Protein AF-0000000078588595 (afdb_homodimer)

pLDDT: mean 90.9, std 16.89, range [22.92, 98.81]

Nearest PDB structures (foldseek):
  8yej-assembly1_A  TM=3.217E-01  e=9.080E-01  Guillardia theta CCMP2712
  8qqz-assembly1_A  TM=2.777E-01  e=8.249E-01  Erythrobacter
  6h2f-assembly1_D  TM=2.376E-01  e=2.259E+00  Aeromonas hydrophila subsp. hydrophila AL09-71
  8yej-assembly1_A  TM=3.218E-01  e=1.331E+00  Guillardia theta CCMP2712
  8qqz-assembly1_A  TM=2.869E-01  e=7.853E-01  Erythrobacter

Secondary structure (DSSP, 8-state):
----TT-SEEEEHHHHHHHHHHHHHHHHHHHHHHHHHHSHHHHH--TT-----S--HHHHHHSSTTHHHHHHHHHHHHHHHHHHHHHHHHHHHHT-TT--SSSHHHHHHHHHHHHHHHHHHHHHHHHHHHS-TTT-HHHHHHHHHHHHHHHHHHHHHHHHHHHHTTHHHH-HHHHHHHHHHHHHHHHHHHHHHHHHHHHHHHHHH--TTHHHHHHHHHHHHHHHHHHHHTTHHHHTTTEEEEEEEPTT--GGG------------/----TT-SEEEEHHHHHHHHHHHHHHHHHHHHHHHHHHSHHHHH--TT-----S--HHHHHHSSTTHHHHHHHHHHHHHHHHHHHHHHHHHHHHT-TT--SSSHHHHHHHHHHHHHHHHHHHHHHHHHHHS-TTT-HHHHHHHHHHHHHHHHHHHHHHHHHHHHTTHHHH-HHHHHHHHHHHHHHHHHHHHHHHHHHHHHHHHHH--TTHHHHHHHHHHHHHHHHHHHHHTHHHHTTTEEEEEEEPTT--GGG------------

Solvent-accessible surface area (backbone atoms only — not comparable to full-atom values): 26177 Å² total; per-residue (Å²): 127,74,71,62,92,69,58,46,37,75,42,52,34,64,58,52,39,51,50,54,44,42,32,54,51,51,34,50,53,52,14,45,52,46,30,56,75,76,35,40,67,74,37,27,56,54,96,68,71,46,61,44,84,38,43,37,67,61,43,20,37,31,63,42,84,66,25,26,42,50,36,32,42,36,44,17,42,35,41,26,55,50,54,55,47,30,56,31,51,35,36,48,47,72,62,32,93,53,38,59,85,65,61,49,68,59,51,51,49,52,38,51,49,37,29,50,25,43,45,45,20,52,51,20,48,43,44,36,55,47,32,27,50,79,79,38,46,67,61,19,49,51,20,48,52,48,19,53,51,27,42,51,52,25,46,55,48,47,50,51,47,39,52,59,20,28,50,28,71,59,29,60,49,28,41,52,31,48,53,48,36,51,49,18,42,51,46,22,52,54,22,46,55,49,23,52,51,30,48,49,47,28,74,74,65,50,47,68,43,34,52,22,53,21,18,51,23,47,52,43,25,54,51,19,50,46,51,33,64,44,35,50,45,45,74,43,55,66,25,17,44,27,39,31,69,40,89,78,70,66,77,70,81,66,57,66,61,79,77,79,76,77,77,82,123,129,72,72,63,91,70,58,46,37,77,41,52,33,61,58,51,38,51,50,54,45,42,32,56,51,50,34,51,53,51,14,45,50,47,29,54,75,77,34,41,68,75,37,28,55,54,97,70,71,46,60,44,83,38,44,37,65,63,43,18,36,30,64,43,84,64,24,25,42,51,37,31,43,34,46,18,41,36,42,26,56,51,51,54,47,32,55,29,51,35,36,47,48,72,64,32,93,53,40,58,83,65,61,49,67,58,51,51,50,50,38,50,49,37,29,51,26,43,44,45,20,52,50,19,48,43,44,34,55,47,33,25,52,77,78,38,46,68,63,20,50,50,20,47,53,46,19,53,51,27,42,51,53,25,46,53,49,46,50,50,46,39,52,60,20,28,49,28,71,60,30,59,48,27,41,53,30,48,53,47,35,52,49,19,42,51,45,21,50,54,22,46,55,49,24,52,49,30,47,49,48,27,75,74,65,50,48,69,43,32,52,23,52,22,17,51,24,49,51,42,25,52,52,19,50,47,53,35,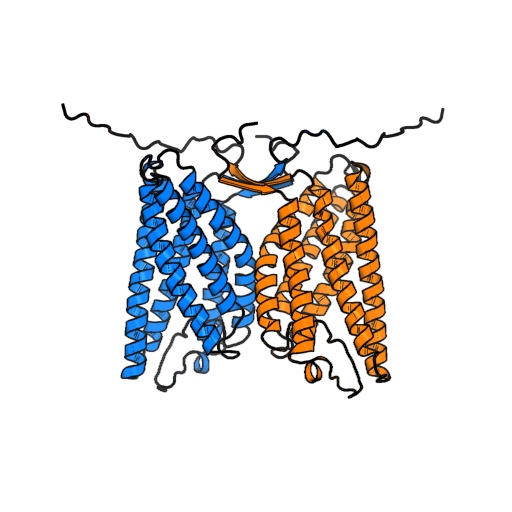64,43,35,49,44,46,74,43,58,67,24,19,44,27,39,30,67,40,88,76,71,67,76,70,82,66,56,65,57,77,78,78,75,77,78,83,121

Sequence (530 aa):
MAYGDDDVLSLPFRVFVYIVAGLPLSALIICVLCSILLHFEPATRTHCGVENWLPSISAAVSTYAPEMYIWRMFIAVHGGPRLFVAFAFRNYLLFSPLRPLTRVRVFRLLCNTGCVLNILENLFLLGLTAISSVENHMLHKFCFIGFAISATIYMLLSTWLFHYSGRRRATNLGERSHEYKILACSGSIISMVLAMYLYWRHNAYCEPGIYTLFALAEYCIVISNIAFHSTLYYDFHGKSVILAPSVGVGTSGYSLLPTLIEKDTMAYGDDDVLSLPFRVFVYIVAGLPLSALIICVLCSILLHFEPATRTHCGVENWLPSISAAVSTYAPEMYIWRMFIAVHGGPRLFVAFAFRNYLLFSPLRPLTRVRVFRLLCNTGCVLNILENLFLLGLTAISSVENHMLHKFCFIGFAISATIYMLLSTWLFHYSGRRRATNLGERSHEYKILACSGSIISMVLAMYLYWRHNAYCEPGIYTLFALAEYCIVISNIAFHSTLYYDFHGKSVILAPSVGVGTSGYSLLPTLIEKDT

Foldseek 3Di:
DPPDPFFPDKFAVLVVLCLLLVLQVVLQVVLFVCCCVPPQDPQQDDPLRFAAGGGASLSSAFPDPPSLVSNLVSLVVNQPVQLVVLVVLLVLLLPQPQADPPPNVVLNVLSVVLSVLSNQLSVLVNQLSVAHCVRPVVSNVVSVVSNLVSLLVSLVSSLVSLVNSCQCVPDPLSVVLSVLSVVLSVQLVVLVVLLVVLVVVCVPPVDHHSVNSSRVSNVSNVNSSSSNVSSVCSSQPPDIDTDGDDPPPPPPPPPDDPPPPPPPD/DPPDPFFPDKFAVLVVLCLLLVLQVVLQVVLFVCCCVPPQDPQQDDPLRFAAGGGASLSSAFPDPPSLVSNLVSLVVNQPVQLVVLVVLLVLLLPQPQADPPPNVVLNVLSVVLSVLSNQLSVLVNQLSVAHCVRPVVSNVVSVVSNLVSLLVSLVSSLVSLVNSCQCVPDVLSVVLSVLSVVLSVQLVVLVVLLVVLVVVCVPPVDHHSVNSSRVSNVSNVNSSSSNVSSVCSSQPPDIDTDGDDPPPPPPPPPPDPPPPPPPD

Organism: NCBI:txid53326

Structure (mmCIF, N/CA/C/O backbone):
data_AF-0000000078588595-model_v1
#
loop_
_entity.id
_entity.type
_entity.pdbx_description
1 polymer 'Post-GPI attachment to proteins factor 2'
#
loop_
_atom_site.group_PDB
_atom_site.id
_atom_site.type_symbol
_atom_site.label_atom_id
_atom_site.label_alt_id
_atom_site.label_comp_id
_atom_site.label_asym_id
_atom_site.label_entity_id
_atom_site.label_seq_id
_atom_site.pdbx_PDB_ins_code
_atom_site.Cartn_x
_atom_site.Cartn_y
_atom_site.Cartn_z
_atom_site.occupancy
_atom_site.B_iso_or_equiv
_atom_site.auth_seq_id
_atom_site.auth_comp_id
_atom_site.auth_asym_id
_atom_site.auth_atom_id
_atom_site.pdbx_PDB_model_num
ATOM 1 N N . MET A 1 1 ? -2.373 33.906 0.31 1 23.25 1 MET A N 1
ATOM 2 C CA . MET A 1 1 ? -2.521 33.125 1.52 1 23.25 1 MET A CA 1
ATOM 3 C C . MET A 1 1 ? -1.29 32.25 1.749 1 23.25 1 MET A C 1
ATOM 5 O O . MET A 1 1 ? -0.954 31.406 0.912 1 23.25 1 MET A O 1
ATOM 9 N N . ALA A 1 2 ? -0.356 32.688 2.455 1 29.44 2 ALA A N 1
ATOM 10 C CA . ALA A 1 2 ? 1.031 32.312 2.711 1 29.44 2 ALA A CA 1
ATOM 11 C C . ALA A 1 2 ? 1.115 30.922 3.357 1 29.44 2 ALA A C 1
ATOM 13 O O . ALA A 1 2 ? 0.573 30.703 4.441 1 29.44 2 ALA A O 1
ATOM 14 N N . TYR A 1 3 ? 0.807 29.828 2.688 1 36.28 3 TYR A N 1
ATOM 15 C CA . TYR A 1 3 ? 1.3 28.625 3.367 1 36.28 3 TYR A CA 1
ATOM 16 C C . TYR A 1 3 ? 2.439 28.969 4.316 1 36.28 3 TYR A C 1
ATOM 18 O O . TYR A 1 3 ? 3.404 29.641 3.926 1 36.28 3 TYR A O 1
ATOM 26 N N . GLY A 1 4 ? 2.16 29.312 5.398 1 36.5 4 GLY A N 1
ATOM 27 C CA . GLY A 1 4 ? 3.33 29.516 6.238 1 36.5 4 GLY A CA 1
ATOM 28 C C . GLY A 1 4 ? 4.477 28.578 5.895 1 36.5 4 GLY A C 1
ATOM 29 O O . GLY A 1 4 ? 4.27 27.547 5.27 1 36.5 4 GLY A O 1
ATOM 30 N N . ASP A 1 5 ? 5.742 29 5.613 1 45.53 5 ASP A N 1
ATOM 31 C CA . ASP A 1 5 ? 7.07 28.484 5.305 1 45.53 5 ASP A CA 1
ATOM 32 C C . ASP A 1 5 ? 7.227 27.047 5.805 1 45.53 5 ASP A C 1
ATOM 34 O O . ASP A 1 5 ? 8.141 26.344 5.387 1 45.53 5 ASP A O 1
ATOM 38 N N . ASP A 1 6 ? 6.234 26.531 6.848 1 54.78 6 ASP A N 1
ATOM 39 C CA . ASP A 1 6 ? 6.711 25.375 7.598 1 54.78 6 ASP A CA 1
ATOM 40 C C . ASP A 1 6 ? 6.027 24.094 7.125 1 54.78 6 ASP A C 1
ATOM 42 O O . ASP A 1 6 ? 6.25 23.016 7.691 1 54.78 6 ASP A O 1
ATOM 46 N N . ASP A 1 7 ? 4.949 24.125 6.219 1 62.06 7 ASP A N 1
ATOM 47 C CA . ASP A 1 7 ? 4.391 22.844 5.824 1 62.06 7 ASP A CA 1
ATOM 48 C C . ASP A 1 7 ? 5.242 22.188 4.742 1 62.06 7 ASP A C 1
ATOM 50 O O . ASP A 1 7 ? 5.445 22.75 3.67 1 62.06 7 ASP A O 1
ATOM 54 N N . VAL A 1 8 ? 5.699 21.047 5.07 1 74.31 8 VAL A N 1
ATOM 55 C CA . VAL A 1 8 ? 6.594 20.312 4.18 1 74.31 8 VAL A CA 1
ATOM 56 C C . VAL A 1 8 ? 5.805 19.734 3.004 1 74.31 8 VAL A C 1
ATOM 58 O O . VAL A 1 8 ? 6.27 19.781 1.862 1 74.31 8 VAL A O 1
ATOM 61 N N . LEU A 1 9 ? 4.375 19.344 3.242 1 88.5 9 LEU A N 1
ATOM 62 C CA . LEU A 1 9 ? 3.588 18.75 2.17 1 88.5 9 LEU A CA 1
ATOM 63 C C . LEU A 1 9 ? 2.096 18.844 2.473 1 88.5 9 LEU A C 1
ATOM 65 O O . LEU A 1 9 ? 1.673 18.625 3.609 1 88.5 9 LEU A O 1
ATOM 69 N N . SER A 1 10 ? 1.309 19.312 1.504 1 90.81 10 SER A N 1
ATOM 70 C CA . SER A 1 10 ? -0.146 19.391 1.6 1 90.81 10 SER A CA 1
ATOM 71 C C . SER A 1 10 ? -0.811 18.75 0.382 1 90.81 10 SER A C 1
ATOM 73 O O . SER A 1 10 ? -0.525 19.141 -0.755 1 90.81 10 SER A O 1
ATOM 75 N N . LEU A 1 11 ? -1.619 17.781 0.615 1 93.81 11 LEU A N 1
ATOM 76 C CA . LEU A 1 11 ? -2.381 17.109 -0.431 1 93.81 11 LEU A CA 1
ATOM 77 C C . LEU A 1 11 ? -3.879 17.312 -0.234 1 93.81 11 LEU A C 1
ATOM 79 O O . LEU A 1 11 ? -4.469 16.781 0.707 1 93.81 11 LEU A O 1
ATOM 83 N N . PRO A 1 12 ? -4.5 18.156 -1.153 1 95.69 12 PRO A N 1
ATOM 84 C CA . PRO A 1 12 ? -5.953 18.281 -1.031 1 95.69 12 PRO A CA 1
ATOM 85 C C . PRO A 1 12 ? -6.668 16.938 -1.029 1 95.69 12 PRO A C 1
ATOM 87 O O . PRO A 1 12 ? -6.328 16.047 -1.816 1 95.69 12 PRO A O 1
ATOM 90 N N . PHE A 1 13 ? -7.652 16.781 -0.209 1 95.88 13 PHE A N 1
ATOM 91 C CA . PHE A 1 13 ? -8.297 15.477 -0.028 1 95.88 13 PHE A CA 1
ATOM 92 C C . PHE A 1 13 ? -9.023 15.055 -1.299 1 95.88 13 PHE A C 1
ATOM 94 O O . PHE A 1 13 ? -9.164 13.859 -1.565 1 95.88 13 PHE A O 1
ATOM 101 N N . ARG A 1 14 ? -9.484 16.062 -2.094 1 96.19 14 ARG A N 1
ATOM 102 C CA . ARG A 1 14 ? -10.086 15.734 -3.379 1 96.19 14 ARG A CA 1
ATOM 103 C C . ARG A 1 14 ? -9.133 14.906 -4.234 1 96.19 14 ARG A C 1
ATOM 105 O O . ARG A 1 14 ? -9.539 13.922 -4.852 1 96.19 14 ARG A O 1
ATOM 112 N N . VAL A 1 15 ? -7.906 15.305 -4.281 1 96.56 15 VAL A N 1
ATOM 113 C CA . VAL A 1 15 ? -6.891 14.602 -5.059 1 96.56 15 VAL A CA 1
ATOM 114 C C . VAL A 1 15 ? -6.621 13.234 -4.438 1 96.56 15 VAL A C 1
ATOM 116 O O . VAL A 1 15 ? -6.465 12.242 -5.152 1 96.56 15 VAL A O 1
ATOM 119 N N . PHE A 1 16 ? -6.602 13.25 -3.148 1 96.69 16 PHE A N 1
ATOM 120 C CA . PHE A 1 16 ? -6.434 11.992 -2.424 1 96.69 16 PHE A CA 1
ATOM 121 C C . PHE A 1 16 ? -7.496 10.984 -2.836 1 96.69 16 PHE A C 1
ATOM 123 O O . PHE A 1 16 ? -7.184 9.82 -3.111 1 96.69 16 PHE A O 1
ATOM 130 N N . VAL A 1 17 ? -8.766 11.391 -2.912 1 97.88 17 VAL A N 1
ATOM 131 C CA . VAL A 1 17 ? -9.867 10.508 -3.268 1 97.88 17 VAL A CA 1
ATOM 132 C C . VAL A 1 17 ? -9.703 10.016 -4.703 1 97.88 17 VAL A C 1
ATOM 134 O O . VAL A 1 17 ? -9.898 8.836 -4.992 1 97.88 17 VAL A O 1
ATOM 137 N N . TYR A 1 18 ? -9.297 10.914 -5.605 1 97.88 18 TYR A N 1
ATOM 138 C CA . TYR A 1 18 ? -9.109 10.523 -7 1 97.88 18 TYR A CA 1
ATOM 139 C C . TYR A 1 18 ? -8.031 9.453 -7.125 1 97.88 18 TYR A C 1
ATOM 141 O O . TYR A 1 18 ? -8.172 8.516 -7.906 1 97.88 18 TYR A O 1
ATOM 149 N N . ILE A 1 19 ? -7.023 9.57 -6.34 1 96.81 19 ILE A N 1
ATOM 150 C CA . ILE A 1 19 ? -5.93 8.609 -6.41 1 96.81 19 ILE A CA 1
ATOM 151 C C . ILE A 1 19 ? -6.379 7.266 -5.832 1 96.81 19 ILE A C 1
ATOM 153 O O . ILE A 1 19 ? -6.254 6.227 -6.488 1 96.81 19 ILE A O 1
ATOM 157 N N . VAL A 1 20 ? -6.949 7.301 -4.676 1 97.19 20 VAL A N 1
ATOM 158 C CA . VAL A 1 20 ? -7.281 6.082 -3.945 1 97.19 20 VAL A CA 1
ATOM 159 C C . VAL A 1 20 ? -8.422 5.352 -4.652 1 97.19 20 VAL A C 1
ATOM 161 O O . VAL A 1 20 ? -8.445 4.117 -4.691 1 97.19 20 VAL A O 1
ATOM 164 N N . ALA A 1 21 ? -9.367 6.098 -5.211 1 98.19 21 ALA A N 1
ATOM 165 C CA . ALA A 1 21 ? -10.469 5.473 -5.945 1 98.19 21 ALA A CA 1
ATOM 166 C C . ALA A 1 21 ? -10.031 5.086 -7.355 1 98.19 21 ALA A C 1
ATOM 168 O O . ALA A 1 21 ? -10.508 4.09 -7.906 1 98.19 21 ALA A O 1
ATOM 169 N N . GLY A 1 22 ? -9.141 5.883 -7.902 1 98.44 22 GLY A N 1
ATOM 170 C CA . GLY A 1 22 ? -8.711 5.652 -9.273 1 98.44 22 GLY A CA 1
ATOM 171 C C . GLY A 1 22 ? -7.867 4.402 -9.43 1 98.44 22 GLY A C 1
ATOM 172 O O . GLY A 1 22 ? -7.863 3.777 -10.492 1 98.44 22 GLY A O 1
ATOM 173 N N . LEU A 1 23 ? -7.172 4.066 -8.422 1 98.5 23 LEU A N 1
ATOM 174 C CA . LEU A 1 23 ? -6.254 2.938 -8.508 1 98.5 23 LEU A CA 1
ATOM 175 C C . LEU A 1 23 ? -7.016 1.63 -8.703 1 98.5 23 LEU A C 1
ATOM 177 O O . LEU A 1 23 ? -6.855 0.957 -9.727 1 98.5 23 LEU A O 1
ATOM 181 N N . PRO A 1 24 ? -7.918 1.231 -7.824 1 98.25 24 PRO A N 1
ATOM 182 C CA . PRO A 1 24 ? -8.641 -0.021 -8.062 1 98.25 24 PRO A CA 1
ATOM 183 C C . PRO A 1 24 ? -9.555 0.047 -9.281 1 98.25 24 PRO A C 1
ATOM 185 O O . PRO A 1 24 ? -9.742 -0.959 -9.969 1 98.25 24 PRO A O 1
ATOM 188 N N . LEU A 1 25 ? -10.117 1.213 -9.562 1 98.56 25 LEU A N 1
ATOM 189 C CA . LEU A 1 25 ? -11.008 1.348 -10.711 1 98.56 25 LEU A CA 1
ATOM 190 C C . LEU A 1 25 ? -10.25 1.126 -12.016 1 98.56 25 LEU A C 1
ATOM 192 O O . LEU A 1 25 ? -10.672 0.335 -12.859 1 98.56 25 LEU A O 1
ATOM 196 N N . SER A 1 26 ? -9.164 1.835 -12.188 1 98.69 26 SER A N 1
ATOM 197 C CA . SER A 1 26 ? -8.367 1.664 -13.398 1 98.69 26 SER A CA 1
ATOM 198 C C . SER A 1 26 ? -7.793 0.254 -13.492 1 98.69 26 SER A C 1
ATOM 200 O O . SER A 1 26 ? -7.715 -0.322 -14.578 1 98.69 26 SER A O 1
ATOM 202 N N . ALA A 1 27 ? -7.379 -0.258 -12.359 1 98.62 27 ALA A N 1
ATOM 203 C CA . ALA A 1 27 ? -6.871 -1.628 -12.359 1 98.62 27 ALA A CA 1
ATOM 204 C C . ALA A 1 27 ? -7.934 -2.607 -12.852 1 98.62 27 ALA A C 1
ATOM 206 O O . ALA A 1 27 ? -7.637 -3.504 -13.641 1 98.62 27 ALA A O 1
ATOM 207 N N . LEU A 1 28 ? -9.141 -2.443 -12.352 1 98.44 28 LEU A N 1
ATOM 208 C CA . LEU A 1 28 ? -10.234 -3.316 -12.773 1 98.44 28 LEU A CA 1
ATOM 209 C C . LEU A 1 28 ? -10.445 -3.236 -14.281 1 98.44 28 LEU A C 1
ATOM 211 O O . LEU A 1 28 ? -10.508 -4.266 -14.961 1 98.44 28 LEU A O 1
ATOM 215 N N . ILE A 1 29 ? -10.484 -2.051 -14.789 1 98.56 29 ILE A N 1
ATOM 216 C CA . ILE A 1 29 ? -10.734 -1.841 -16.219 1 98.56 29 ILE A CA 1
ATOM 217 C C . ILE A 1 29 ? -9.586 -2.426 -17.031 1 98.56 29 ILE A C 1
ATOM 219 O O . ILE A 1 29 ? -9.805 -3.172 -17.984 1 98.56 29 ILE A O 1
ATOM 223 N N . ILE A 1 30 ? -8.375 -2.145 -16.656 1 98.69 30 ILE A N 1
ATOM 224 C CA . ILE A 1 30 ? -7.195 -2.609 -17.375 1 98.69 30 ILE A CA 1
ATOM 225 C C . ILE A 1 30 ? -7.141 -4.137 -17.344 1 98.69 30 ILE A C 1
ATOM 227 O O . ILE A 1 30 ? -6.906 -4.777 -18.375 1 98.69 30 ILE A O 1
ATOM 231 N N . CYS A 1 31 ? -7.391 -4.719 -16.203 1 98.44 31 CYS A N 1
ATOM 232 C CA . CYS A 1 31 ? -7.277 -6.168 -16.062 1 98.44 31 CYS A CA 1
ATOM 233 C C . CYS A 1 31 ? -8.367 -6.879 -16.844 1 98.44 31 CYS A C 1
ATOM 235 O O . CYS A 1 31 ? -8.117 -7.906 -17.484 1 98.44 31 CYS A O 1
ATOM 237 N N . VAL A 1 32 ? -9.578 -6.352 -16.797 1 98.31 32 VAL A N 1
ATOM 238 C CA . VAL A 1 32 ? -10.664 -6.965 -17.562 1 98.31 32 VAL A CA 1
ATOM 239 C C . VAL A 1 32 ? -10.367 -6.867 -19.047 1 98.31 32 VAL A C 1
ATOM 241 O O . VAL A 1 32 ? -10.5 -7.852 -19.781 1 98.31 32 VAL A O 1
ATOM 244 N N . LEU A 1 33 ? -9.938 -5.727 -19.516 1 98.38 33 LEU A N 1
ATOM 245 C CA . LEU A 1 33 ? -9.617 -5.543 -20.922 1 98.38 33 LEU A CA 1
ATOM 246 C C . LEU A 1 33 ? -8.461 -6.449 -21.344 1 98.38 33 LEU A C 1
ATOM 248 O O . LEU A 1 33 ? -8.523 -7.094 -22.391 1 98.38 33 LEU A O 1
ATOM 252 N N . CYS A 1 34 ? -7.426 -6.508 -20.516 1 98.12 34 CYS A N 1
ATOM 253 C CA . CYS A 1 34 ? -6.293 -7.379 -20.812 1 98.12 34 CYS A CA 1
ATOM 254 C C . CYS A 1 34 ? -6.727 -8.836 -20.859 1 98.12 34 CYS A C 1
ATOM 256 O O . CYS A 1 34 ? -6.293 -9.594 -21.719 1 98.12 34 CYS A O 1
ATOM 258 N N . SER A 1 35 ? -7.602 -9.195 -19.953 1 97.88 35 SER A N 1
ATOM 259 C CA . SER A 1 35 ? -8.086 -10.57 -19.906 1 97.88 35 SER A CA 1
ATOM 260 C C . SER A 1 35 ? -8.867 -10.93 -21.156 1 97.88 35 SER A C 1
ATOM 262 O O . SER A 1 35 ? -8.727 -12.031 -21.688 1 97.88 35 SER A O 1
ATOM 264 N N . ILE A 1 36 ? -9.641 -10.039 -21.688 1 97.62 36 ILE A N 1
ATOM 265 C CA . ILE A 1 36 ? -10.453 -10.273 -22.875 1 97.62 36 ILE A CA 1
ATOM 266 C C . ILE A 1 36 ? -9.555 -10.281 -24.109 1 97.62 36 ILE A C 1
ATOM 268 O O . ILE A 1 36 ? -9.742 -11.094 -25.016 1 97.62 36 ILE A O 1
ATOM 272 N N . LEU A 1 37 ? -8.516 -9.477 -24.172 1 97.88 37 LEU A N 1
ATOM 273 C CA . LEU A 1 37 ? -7.672 -9.328 -25.359 1 97.88 37 LEU A CA 1
ATOM 274 C C . LEU A 1 37 ? -6.609 -10.414 -25.406 1 97.88 37 LEU A C 1
ATOM 276 O O . LEU A 1 37 ? -6.277 -10.922 -26.484 1 97.88 37 LEU A O 1
ATOM 280 N N . LEU A 1 38 ? -6.109 -10.82 -24.219 1 97.38 38 LEU A N 1
ATOM 281 C CA . LEU A 1 38 ? -4.953 -11.703 -24.203 1 97.38 38 LEU A CA 1
ATOM 282 C C . LEU A 1 38 ? -5.363 -13.125 -23.812 1 97.38 38 LEU A C 1
ATOM 284 O O . LEU A 1 38 ? -4.699 -14.094 -24.188 1 97.38 38 LEU A O 1
ATOM 288 N N . HIS A 1 39 ? -6.441 -13.297 -23 1 97.12 39 HIS A N 1
ATOM 289 C CA . HIS A 1 39 ? -6.785 -14.594 -22.422 1 97.12 39 HIS A CA 1
ATOM 290 C C . HIS A 1 39 ? -8.281 -14.852 -22.516 1 97.12 39 HIS A C 1
ATOM 292 O O . HIS A 1 39 ? -8.891 -15.352 -21.562 1 97.12 39 HIS A O 1
ATOM 298 N N . PHE A 1 40 ? -8.844 -14.516 -23.562 1 96.38 40 PHE A N 1
ATOM 299 C CA . PHE A 1 40 ? -10.297 -14.57 -23.703 1 96.38 40 PHE A CA 1
ATOM 300 C C . PHE A 1 40 ? -10.82 -15.961 -23.375 1 96.38 40 PHE A C 1
ATOM 302 O O . PHE A 1 40 ? -11.641 -16.125 -22.469 1 96.38 40 PHE A O 1
ATOM 309 N N . GLU A 1 41 ? -10.391 -17.031 -24.016 1 95.44 41 GLU A N 1
ATOM 310 C CA . GLU A 1 41 ? -10.922 -18.375 -23.906 1 95.44 41 GLU A CA 1
ATOM 311 C C . GLU A 1 41 ? -10.688 -18.953 -22.5 1 95.44 41 GLU A C 1
ATOM 313 O O . GLU A 1 41 ? -11.641 -19.344 -21.828 1 95.44 41 GLU A O 1
ATOM 318 N N . PRO A 1 42 ? -9.469 -18.859 -22.047 1 94.88 42 PRO A N 1
ATOM 319 C CA . PRO A 1 42 ? -9.266 -19.453 -20.719 1 94.88 42 PRO A CA 1
ATOM 320 C C . PRO A 1 42 ? -9.898 -18.641 -19.594 1 94.88 42 PRO A C 1
ATOM 322 O O . PRO A 1 42 ? -10.297 -19.188 -18.562 1 94.88 42 PRO A O 1
ATOM 325 N N . ALA A 1 43 ? -10.016 -17.375 -19.75 1 95.75 43 ALA A N 1
ATOM 326 C CA . ALA A 1 43 ? -10.562 -16.516 -18.688 1 95.75 43 ALA A CA 1
ATOM 327 C C . ALA A 1 43 ? -12.078 -16.641 -18.625 1 95.75 43 ALA A C 1
ATOM 329 O O . ALA A 1 43 ? -12.688 -16.312 -17.609 1 95.75 43 ALA A O 1
ATOM 330 N N . THR A 1 44 ? -12.719 -17.062 -19.703 1 96.31 44 THR A N 1
ATOM 331 C CA . THR A 1 44 ? -14.18 -17.141 -19.719 1 96.31 44 THR A CA 1
ATOM 332 C C . THR A 1 44 ? -14.648 -18.594 -19.672 1 96.31 44 THR A C 1
ATOM 334 O O . THR A 1 44 ? -15.844 -18.859 -19.594 1 96.31 44 THR A O 1
ATOM 337 N N . ARG A 1 45 ? -13.781 -19.5 -19.703 1 94.06 45 ARG A N 1
ATOM 338 C CA . ARG A 1 45 ? -14.125 -20.922 -19.672 1 94.06 45 ARG A CA 1
ATOM 339 C C . ARG A 1 45 ? -14.547 -21.344 -18.281 1 94.06 45 ARG A C 1
ATOM 341 O O . ARG A 1 45 ? -13.945 -20.922 -17.281 1 94.06 45 ARG A O 1
ATOM 348 N N . THR A 1 46 ? -15.594 -22.156 -18.172 1 94.5 46 THR A N 1
ATOM 349 C CA . THR A 1 46 ? -16.078 -22.719 -16.922 1 94.5 46 THR A CA 1
ATOM 350 C C . THR A 1 46 ? -16.188 -24.234 -17.016 1 94.5 46 THR A C 1
ATOM 352 O O . THR A 1 46 ? -15.891 -24.828 -18.047 1 94.5 46 THR A O 1
ATOM 355 N N . HIS A 1 47 ? -16.562 -24.812 -15.961 1 93 47 HIS A N 1
ATOM 356 C CA . HIS A 1 47 ? -16.719 -26.266 -15.945 1 93 47 HIS A CA 1
ATOM 357 C C . HIS A 1 47 ? -17.844 -26.703 -16.875 1 93 47 HIS A C 1
ATOM 359 O O . HIS A 1 47 ? -17.891 -27.875 -17.281 1 93 47 HIS A O 1
ATOM 365 N N . CYS A 1 48 ? -18.719 -25.812 -17.219 1 95.31 48 CYS A N 1
ATOM 366 C CA . CYS A 1 48 ? -19.875 -26.125 -18.047 1 95.31 48 CYS A CA 1
ATOM 367 C C . CYS A 1 48 ? -19.5 -26.203 -19.531 1 95.31 48 CYS A C 1
ATOM 369 O O . CYS A 1 48 ? -20.234 -26.766 -20.328 1 95.31 48 CYS A O 1
ATOM 371 N N . GLY A 1 49 ? -18.516 -25.562 -19.938 1 95.44 49 GLY A N 1
ATOM 372 C CA . GLY A 1 49 ? -18.062 -25.578 -21.328 1 95.44 49 GLY A CA 1
ATOM 373 C C . GLY A 1 49 ? -19 -24.828 -22.266 1 95.44 49 GLY A C 1
ATOM 374 O O . GLY A 1 49 ? -19.078 -25.156 -23.453 1 95.44 49 GLY A O 1
ATOM 375 N N . VAL A 1 50 ? -19.703 -23.953 -21.719 1 96.06 50 VAL A N 1
ATOM 376 C CA . VAL A 1 50 ? -20.641 -23.156 -22.516 1 96.06 50 VAL A CA 1
ATOM 377 C C . VAL A 1 50 ? -20.016 -21.797 -22.844 1 96.06 50 VAL A C 1
ATOM 379 O O . VAL A 1 50 ? -18.984 -21.422 -22.266 1 96.06 50 VAL A O 1
ATOM 382 N N . GLU A 1 51 ? -20.719 -21.062 -23.734 1 95.88 51 GLU A N 1
ATOM 383 C CA . GLU A 1 51 ? -20.188 -19.781 -24.188 1 95.88 51 GLU A CA 1
ATOM 384 C C . GLU A 1 51 ? -20.406 -18.688 -23.141 1 95.88 51 GLU A C 1
ATOM 386 O O . GLU A 1 51 ? -21.516 -18.547 -22.625 1 95.88 51 GLU A O 1
ATOM 391 N N . ASN A 1 52 ? -19.359 -17.938 -22.812 1 97.44 52 ASN A N 1
ATOM 392 C CA . ASN A 1 52 ? -19.359 -16.719 -22 1 97.44 52 ASN A CA 1
ATOM 393 C C . ASN A 1 52 ? -18.453 -15.656 -22.594 1 97.44 52 ASN A C 1
ATOM 395 O O . ASN A 1 52 ? -17.547 -15.961 -23.375 1 97.44 52 ASN A O 1
ATOM 399 N N . TRP A 1 53 ? -18.719 -14.344 -22.141 1 97.5 53 TRP A N 1
ATOM 400 C CA . TRP A 1 53 ? -18.047 -13.281 -22.875 1 97.5 53 TRP A CA 1
ATOM 401 C C . TRP A 1 53 ? -17.281 -12.359 -21.922 1 97.5 53 TRP A C 1
ATOM 403 O O . TRP A 1 53 ? -16.453 -11.555 -22.359 1 97.5 53 TRP A O 1
ATOM 413 N N . LEU A 1 54 ? -17.578 -12.484 -20.641 1 98.06 54 LEU A N 1
ATOM 414 C CA . LEU A 1 54 ? -16.859 -11.703 -19.641 1 98.06 54 LEU A CA 1
ATOM 415 C C . LEU A 1 54 ? -16.281 -12.602 -18.562 1 98.06 54 LEU A C 1
ATOM 417 O O . LEU A 1 54 ? -16.953 -13.531 -18.109 1 98.06 54 LEU A O 1
ATOM 421 N N . PRO A 1 55 ? -15.055 -12.312 -18.219 1 97.75 55 PRO A N 1
ATOM 422 C CA . PRO A 1 55 ? -14.484 -13.07 -17.109 1 97.75 55 PRO A CA 1
ATOM 423 C C . PRO A 1 55 ? -14.953 -12.562 -15.75 1 97.75 55 PRO A C 1
ATOM 425 O O . PRO A 1 55 ? -15.227 -11.367 -15.594 1 97.75 55 PRO A O 1
ATOM 428 N N . SER A 1 56 ? -15.055 -13.484 -14.781 1 97.12 56 SER A N 1
ATOM 429 C CA . SER A 1 56 ? -15.242 -13.023 -13.406 1 97.12 56 SER A CA 1
ATOM 430 C C . SER A 1 56 ? -14.086 -12.148 -12.953 1 97.12 56 SER A C 1
ATOM 432 O O . SER A 1 56 ? -13.031 -12.125 -13.586 1 97.12 56 SER A O 1
ATOM 434 N N . ILE A 1 57 ? -14.219 -11.445 -11.852 1 96.56 57 ILE A N 1
ATOM 435 C CA . ILE A 1 57 ? -13.141 -10.602 -11.344 1 96.56 57 ILE A CA 1
ATOM 436 C C . ILE A 1 57 ? -11.945 -11.469 -10.961 1 96.56 57 ILE A C 1
ATOM 438 O O . ILE A 1 57 ? -10.805 -11.148 -11.305 1 96.56 57 ILE A O 1
ATOM 442 N N . SER A 1 58 ? -12.195 -12.562 -10.32 1 95.44 58 SER A N 1
ATOM 443 C CA . SER A 1 58 ? -11.102 -13.438 -9.906 1 95.44 58 SER A CA 1
ATOM 444 C C . SER A 1 58 ? -10.312 -13.938 -11.109 1 95.44 58 SER A C 1
ATOM 446 O O . SER A 1 58 ? -9.086 -14 -11.07 1 95.44 58 SER A O 1
ATOM 448 N N . ALA A 1 59 ? -11.016 -14.312 -12.133 1 95.94 59 ALA A N 1
ATOM 449 C CA . ALA A 1 59 ? -10.352 -14.781 -13.344 1 95.94 59 ALA A CA 1
ATOM 450 C C . ALA A 1 59 ? -9.586 -13.641 -14.016 1 95.94 59 ALA A C 1
ATOM 452 O O . ALA A 1 59 ? -8.5 -13.859 -14.562 1 95.94 59 ALA A O 1
ATOM 453 N N . ALA A 1 60 ? -10.094 -12.469 -13.906 1 96.88 60 ALA A N 1
ATOM 454 C CA . ALA A 1 60 ? -9.523 -11.32 -14.609 1 96.88 60 ALA A CA 1
ATOM 455 C C . ALA A 1 60 ? -8.297 -10.781 -13.875 1 96.88 60 ALA A C 1
ATOM 457 O O . ALA A 1 60 ? -7.383 -10.242 -14.508 1 96.88 60 ALA A O 1
ATOM 458 N N . VAL A 1 61 ? -8.219 -10.945 -12.531 1 95.19 61 VAL A N 1
ATOM 459 C CA . VAL A 1 61 ? -7.203 -10.172 -11.828 1 95.19 61 VAL A CA 1
ATOM 460 C C . VAL A 1 61 ? -6.238 -11.117 -11.109 1 95.19 61 VAL A C 1
ATOM 462 O O . VAL A 1 61 ? -5.188 -10.688 -10.633 1 95.19 61 VAL A O 1
ATOM 465 N N . SER A 1 62 ? -6.527 -12.375 -11.023 1 93.62 62 SER A N 1
ATOM 466 C CA . SER A 1 62 ? -5.719 -13.195 -10.125 1 93.62 62 SER A CA 1
ATOM 467 C C . SER A 1 62 ? -5.293 -14.492 -10.789 1 93.62 62 SER A C 1
ATOM 469 O O . SER A 1 62 ? -4.828 -15.422 -10.125 1 93.62 62 SER A O 1
ATOM 471 N N . THR A 1 63 ? -5.449 -14.633 -12.117 1 94.06 63 THR A N 1
ATOM 472 C CA . THR A 1 63 ? -5.188 -15.922 -12.734 1 94.06 63 THR A CA 1
ATOM 473 C C . THR A 1 63 ? -4.027 -15.828 -13.719 1 94.06 63 THR A C 1
ATOM 475 O O . THR A 1 63 ? -3.141 -16.688 -13.727 1 94.06 63 THR A O 1
ATOM 478 N N . TYR A 1 6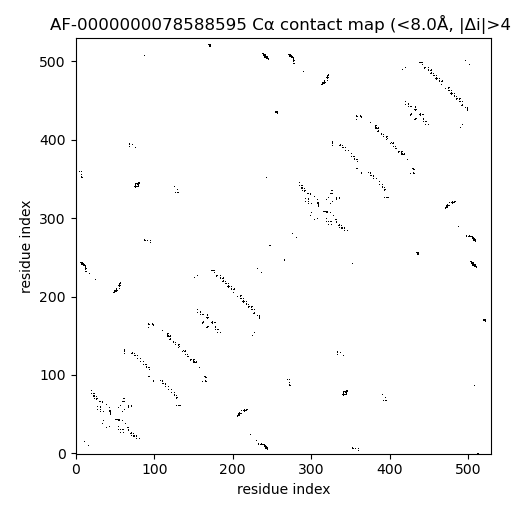4 ? -4.043 -14.75 -14.477 1 95.5 64 TYR A N 1
ATOM 479 C CA . TYR A 1 64 ? -3.062 -14.688 -15.555 1 95.5 64 TYR A CA 1
ATOM 480 C C . TYR A 1 64 ? -2.238 -13.414 -15.469 1 95.5 64 TYR A C 1
ATOM 482 O O . TYR A 1 64 ? -2.711 -12.391 -14.953 1 95.5 64 TYR A O 1
ATOM 490 N N . ALA A 1 65 ? -0.974 -13.539 -15.977 1 94.94 65 ALA A N 1
ATOM 491 C CA . ALA A 1 65 ? -0.138 -12.359 -16.188 1 94.94 65 ALA A CA 1
ATOM 492 C C . ALA A 1 65 ? -0.335 -11.797 -17.594 1 94.94 65 ALA A C 1
ATOM 494 O O . ALA A 1 65 ? -0.539 -12.547 -18.547 1 94.94 65 ALA A O 1
ATOM 495 N N . PRO A 1 66 ? -0.35 -10.438 -17.703 1 96.38 66 PRO A N 1
ATOM 496 C CA . PRO A 1 66 ? 0.186 -9.477 -16.734 1 96.38 66 PRO A CA 1
ATOM 497 C C . PRO A 1 66 ? -0.889 -8.891 -15.828 1 96.38 66 PRO A C 1
ATOM 499 O O . PRO A 1 66 ? -0.59 -8.062 -14.969 1 96.38 66 PRO A O 1
ATOM 502 N N . GLU A 1 67 ? -2.156 -9.352 -15.969 1 97.38 67 GLU A N 1
ATOM 503 C CA . GLU A 1 67 ? -3.279 -8.789 -15.211 1 97.38 67 GLU A CA 1
ATOM 504 C C . GLU A 1 67 ? -3.037 -8.883 -13.711 1 97.38 67 GLU A C 1
ATOM 506 O O . GLU A 1 67 ? -3.207 -7.902 -12.984 1 97.38 67 GLU A O 1
ATOM 511 N N . MET A 1 68 ? -2.598 -9.992 -13.32 1 96.94 68 MET A N 1
ATOM 512 C CA . MET A 1 68 ? -2.426 -10.219 -11.891 1 96.94 68 MET A CA 1
ATOM 513 C C . MET A 1 68 ? -1.358 -9.297 -11.312 1 96.94 68 MET A C 1
ATOM 515 O O . MET A 1 68 ? -1.502 -8.789 -10.195 1 96.94 68 MET A O 1
ATOM 519 N N . TYR A 1 69 ? -0.254 -9.039 -12.047 1 97.19 69 TYR A N 1
ATOM 520 C CA . TYR A 1 69 ? 0.803 -8.141 -11.594 1 97.19 69 TYR A CA 1
ATOM 521 C C . TYR A 1 69 ? 0.3 -6.707 -11.508 1 97.19 69 TYR A C 1
ATOM 523 O O . TYR A 1 69 ? 0.612 -5.992 -10.555 1 97.19 69 TYR A O 1
ATOM 531 N N . ILE A 1 70 ? -0.448 -6.324 -12.469 1 97.81 70 ILE A N 1
ATOM 532 C CA . ILE A 1 70 ? -1.002 -4.977 -12.516 1 97.81 70 ILE A CA 1
ATOM 533 C C . ILE A 1 70 ? -1.932 -4.762 -11.32 1 97.81 70 ILE A C 1
ATOM 535 O O . ILE A 1 70 ? -1.817 -3.76 -10.609 1 97.81 70 ILE A O 1
ATOM 539 N N . TRP A 1 71 ? -2.836 -5.711 -11.125 1 98.38 71 TRP A N 1
ATOM 540 C CA . TRP A 1 71 ? -3.764 -5.625 -10.008 1 98.38 71 TRP A CA 1
ATOM 541 C C . TRP A 1 71 ? -3.01 -5.543 -8.68 1 98.38 71 TRP A C 1
ATOM 543 O O . TRP A 1 71 ? -3.283 -4.668 -7.859 1 98.38 71 TRP A O 1
ATOM 553 N N . ARG A 1 72 ? -2.014 -6.336 -8.492 1 98.06 72 ARG A N 1
ATOM 554 C CA . ARG A 1 72 ? -1.243 -6.383 -7.254 1 98.06 72 ARG A CA 1
ATOM 555 C C . ARG A 1 72 ? -0.544 -5.051 -6.996 1 98.06 72 ARG A C 1
ATOM 557 O O . ARG A 1 72 ? -0.562 -4.543 -5.871 1 98.06 72 ARG A O 1
ATOM 564 N N . MET A 1 73 ? -0.007 -4.5 -7.973 1 97.81 73 MET A N 1
ATOM 565 C CA . MET A 1 73 ? 0.746 -3.262 -7.801 1 97.81 73 MET A CA 1
ATOM 566 C C . MET A 1 73 ? -0.186 -2.098 -7.48 1 97.81 73 MET A C 1
ATOM 568 O O . MET A 1 73 ? 0.101 -1.293 -6.59 1 97.81 73 MET A O 1
ATOM 572 N N . PHE A 1 74 ? -1.294 -2.002 -8.188 1 98.5 74 PHE A N 1
ATOM 573 C CA . PHE A 1 74 ? -2.23 -0.909 -7.957 1 98.5 74 PHE A CA 1
ATOM 574 C C . PHE A 1 74 ? -2.844 -1.001 -6.562 1 98.5 74 PHE A C 1
ATOM 576 O O . PHE A 1 74 ? -2.914 -0.002 -5.844 1 98.5 74 PHE A O 1
ATOM 583 N N . ILE A 1 75 ? -3.232 -2.16 -6.16 1 98.44 75 ILE A N 1
ATOM 584 C CA . ILE A 1 75 ? -3.883 -2.336 -4.867 1 98.44 75 ILE A CA 1
ATOM 585 C C . ILE A 1 75 ? -2.861 -2.154 -3.746 1 98.44 75 ILE A C 1
ATOM 587 O O . ILE A 1 75 ? -3.203 -1.698 -2.652 1 98.44 75 ILE A O 1
ATOM 591 N N . ALA A 1 76 ? -1.583 -2.486 -4.055 1 98 76 ALA A N 1
ATOM 592 C CA . ALA A 1 76 ? -0.534 -2.279 -3.061 1 98 76 ALA A CA 1
ATOM 593 C C . ALA A 1 76 ? -0.382 -0.8 -2.723 1 98 76 ALA A C 1
ATOM 595 O O . ALA A 1 76 ? -0.201 -0.438 -1.558 1 98 76 ALA A O 1
ATOM 596 N N . VAL A 1 77 ? -0.461 0.056 -3.707 1 97.75 77 VAL A N 1
ATOM 597 C CA . VAL A 1 77 ? -0.363 1.493 -3.471 1 97.75 77 VAL A CA 1
ATOM 598 C C . VAL A 1 77 ? -1.628 1.989 -2.773 1 97.75 77 VAL A C 1
ATOM 600 O O . VAL A 1 77 ? -1.569 2.896 -1.94 1 97.75 77 VAL A O 1
ATOM 603 N N . HIS A 1 78 ? -2.703 1.388 -3.004 1 97.94 78 HIS A N 1
ATOM 604 C CA . HIS A 1 78 ? -4.023 1.734 -2.49 1 97.94 78 HIS A CA 1
ATOM 605 C C . HIS A 1 78 ? -4.164 1.347 -1.021 1 97.94 78 HIS A C 1
ATOM 607 O O . HIS A 1 78 ? -4.812 2.055 -0.247 1 97.94 78 HIS A O 1
ATOM 613 N N . GLY A 1 79 ? -3.5 0.351 -0.578 1 96.69 79 GLY A N 1
ATOM 614 C CA . GLY A 1 79 ? -3.77 -0.305 0.692 1 96.69 79 GLY A CA 1
ATOM 615 C C . GLY A 1 79 ? -3.484 0.578 1.892 1 96.69 79 GLY A C 1
ATOM 616 O O . GLY A 1 79 ? -4.367 0.82 2.717 1 96.69 79 GLY A O 1
ATOM 617 N N . GLY A 1 80 ? -2.34 1.142 1.987 1 95.94 80 GLY A N 1
ATOM 618 C CA . GLY A 1 80 ? -1.944 1.959 3.123 1 95.94 80 GLY A CA 1
ATOM 619 C C . GLY A 1 80 ? -2.854 3.152 3.344 1 95.94 80 GLY A C 1
ATOM 620 O O . GLY A 1 80 ? -3.43 3.309 4.422 1 95.94 80 GLY A O 1
ATOM 621 N N . PRO A 1 81 ? -3.053 3.912 2.328 1 96.31 81 PRO A N 1
ATOM 622 C CA . PRO A 1 81 ? -3.906 5.098 2.445 1 96.31 81 PRO A CA 1
ATOM 623 C C . PRO A 1 81 ? -5.328 4.762 2.887 1 96.31 81 PRO A C 1
ATOM 625 O O . PRO A 1 81 ? -5.941 5.52 3.643 1 96.31 81 PRO A O 1
ATOM 628 N N . ARG A 1 82 ? -5.832 3.607 2.531 1 97.44 82 ARG A N 1
ATOM 629 C CA . ARG A 1 82 ? -7.191 3.213 2.893 1 97.44 82 ARG A CA 1
ATOM 630 C C . ARG A 1 82 ? -7.297 2.922 4.387 1 97.44 82 ARG A C 1
ATOM 632 O O . ARG A 1 82 ? -8.328 3.201 5.008 1 97.44 82 ARG A O 1
ATOM 639 N N . LEU A 1 83 ? -6.285 2.424 4.871 1 96.06 83 LEU A N 1
ATOM 640 C CA . LEU A 1 83 ? -6.301 2.148 6.305 1 96.06 83 LEU A CA 1
ATOM 641 C C . LEU A 1 83 ? -6.289 3.443 7.109 1 96.06 83 LEU A C 1
ATOM 643 O O . LEU A 1 83 ? -6.969 3.553 8.133 1 96.06 83 LEU A O 1
ATOM 647 N N . PHE A 1 84 ? -5.617 4.402 6.602 1 93.88 84 PHE A N 1
ATOM 648 C CA . PHE A 1 84 ? -5.57 5.719 7.223 1 93.88 84 PHE A CA 1
ATOM 649 C C . PHE A 1 84 ? -6.957 6.359 7.246 1 93.88 84 PHE A C 1
ATOM 651 O O . PHE A 1 84 ? -7.371 6.918 8.266 1 93.88 84 PHE A O 1
ATOM 658 N N . VAL A 1 85 ? -7.645 6.223 6.199 1 94.88 85 VAL A N 1
ATOM 659 C CA . VAL A 1 85 ? -8.938 6.883 6.059 1 94.88 85 VAL A CA 1
ATOM 660 C C . VAL A 1 85 ? -9.969 6.195 6.941 1 94.88 85 VAL A C 1
ATOM 662 O O . VAL A 1 85 ? -10.922 6.832 7.41 1 94.88 85 VAL A O 1
ATOM 665 N N . ALA A 1 86 ? -9.781 4.883 7.18 1 97.5 86 ALA A N 1
ATOM 666 C CA . ALA A 1 86 ? -10.703 4.172 8.062 1 97.5 86 ALA A CA 1
ATOM 667 C C . ALA A 1 86 ? -10.734 4.805 9.453 1 97.5 86 ALA A C 1
ATOM 669 O O . ALA A 1 86 ? -11.805 5.023 10.016 1 97.5 86 ALA A O 1
ATOM 670 N N . PHE A 1 87 ? -9.609 5.219 9.953 1 96.38 87 PHE A N 1
ATOM 671 C CA . PHE A 1 87 ? -9.531 5.863 11.258 1 96.38 87 PHE A CA 1
ATOM 672 C C . PHE A 1 87 ? -10.07 7.285 11.195 1 96.38 87 PHE A C 1
ATOM 674 O O . PHE A 1 87 ? -10.734 7.746 12.117 1 96.38 87 PHE A O 1
ATOM 681 N N . ALA A 1 88 ? -9.734 7.918 10.109 1 95.88 88 ALA A N 1
ATOM 682 C CA . ALA A 1 88 ? -10.18 9.297 9.945 1 95.88 88 ALA A CA 1
ATOM 683 C C . ALA A 1 88 ? -11.703 9.383 9.945 1 95.88 88 ALA A C 1
ATOM 685 O O . ALA A 1 88 ? -12.281 10.273 10.578 1 95.88 88 ALA A O 1
ATOM 686 N N . PHE A 1 89 ? -12.367 8.5 9.234 1 97.12 89 PHE A N 1
ATOM 687 C CA . PHE A 1 89 ? -13.82 8.539 9.133 1 97.12 89 PHE A CA 1
ATOM 688 C C . PHE A 1 89 ? -14.469 8.219 10.477 1 97.12 89 PHE A C 1
ATOM 690 O O . PHE A 1 89 ? -15.492 8.812 10.836 1 97.12 89 PHE A O 1
ATOM 697 N N . ARG A 1 90 ? -13.906 7.23 11.211 1 97.12 90 ARG A N 1
ATOM 698 C CA . ARG A 1 90 ? -14.383 6.953 12.562 1 97.12 90 ARG A CA 1
ATOM 699 C C . ARG A 1 90 ? -14.383 8.211 13.414 1 97.12 90 ARG A C 1
ATOM 701 O O . ARG A 1 90 ? -15.367 8.523 14.086 1 97.12 90 ARG A O 1
ATOM 708 N N . ASN A 1 91 ? -13.25 8.961 13.375 1 95.19 91 ASN A N 1
ATOM 709 C CA . ASN A 1 91 ? -13.141 10.195 14.141 1 95.19 91 ASN A CA 1
ATOM 710 C C . ASN A 1 91 ? -14.109 11.258 13.633 1 95.19 91 ASN A C 1
ATOM 712 O O . ASN A 1 91 ? -14.68 12.016 14.414 1 95.19 91 ASN A O 1
ATOM 716 N N . TYR A 1 92 ? -14.25 11.305 12.359 1 94.88 92 TYR A N 1
ATOM 717 C CA . TYR A 1 92 ? -15.18 12.242 11.734 1 94.88 92 TYR A CA 1
ATOM 718 C C . TYR A 1 92 ? -16.594 12.062 12.281 1 94.88 92 TYR A C 1
ATOM 720 O O . TYR A 1 92 ? -17.297 13.047 12.531 1 94.88 92 TYR A O 1
ATOM 728 N N . LEU A 1 93 ? -16.969 10.82 12.508 1 95.31 93 LEU A N 1
ATOM 729 C CA . LEU A 1 93 ? -18.297 10.531 13.062 1 95.31 93 LEU A CA 1
ATOM 730 C C . LEU A 1 93 ? -18.328 10.852 14.555 1 95.31 93 LEU A C 1
ATOM 732 O O . LEU A 1 93 ? -19.281 11.484 15.031 1 95.31 93 LEU A O 1
ATOM 736 N N . LEU A 1 94 ? -17.328 10.477 15.242 1 93.88 94 LEU A N 1
ATOM 737 C CA . LEU A 1 94 ? -17.281 10.617 16.688 1 93.88 94 LEU A CA 1
ATOM 738 C C . LEU A 1 94 ? -17.281 12.086 17.094 1 93.88 94 LEU A C 1
ATOM 740 O O . LEU A 1 94 ? -17.844 12.453 18.125 1 93.88 94 LEU A O 1
ATOM 744 N N . PHE A 1 95 ? -16.719 12.922 16.25 1 90.5 95 PHE A N 1
ATOM 745 C CA . PHE A 1 95 ? -16.562 14.32 16.625 1 90.5 95 PHE A CA 1
ATOM 746 C C . PHE A 1 95 ? -17.578 15.195 15.906 1 90.5 95 PHE A C 1
ATOM 748 O O . PHE A 1 95 ? -17.344 16.406 15.734 1 90.5 95 PHE A O 1
ATOM 755 N N . SER A 1 96 ? -18.672 14.633 15.531 1 90.19 96 SER A N 1
ATOM 756 C CA . SER A 1 96 ? -19.75 15.406 14.938 1 90.19 96 SER A CA 1
ATOM 757 C C . SER A 1 96 ? -20.344 16.406 15.93 1 90.19 96 SER A C 1
ATOM 759 O O . SER A 1 96 ? -20.578 16.062 17.094 1 90.19 96 SER A O 1
ATOM 761 N N . PRO A 1 97 ? -20.5 17.578 15.492 1 85.06 97 PRO A N 1
ATOM 762 C CA . PRO A 1 97 ? -21.125 18.547 16.391 1 85.06 97 PRO A CA 1
ATOM 763 C C . PRO A 1 97 ? -22.594 18.203 16.688 1 85.06 97 PRO A C 1
ATOM 765 O O . PRO A 1 97 ? -23.141 18.703 17.672 1 85.06 97 PRO A O 1
ATOM 768 N N . LEU A 1 98 ? -23.203 17.391 15.906 1 88.06 98 LEU A N 1
ATOM 769 C CA . LEU A 1 98 ? -24.609 17.031 16.047 1 88.06 98 LEU A CA 1
ATOM 770 C C . LEU A 1 98 ? -24.766 15.602 16.547 1 88.06 98 LEU A C 1
ATOM 772 O O . LEU A 1 98 ? -25.797 14.969 16.312 1 88.06 98 LEU A O 1
ATOM 776 N N . ARG A 1 99 ? -23.719 15.086 17.188 1 84.62 99 ARG A N 1
ATOM 777 C CA . ARG A 1 99 ? -23.766 13.703 17.656 1 84.62 99 ARG A CA 1
ATOM 778 C C . ARG A 1 99 ? -24.859 13.523 18.719 1 84.62 99 ARG A C 1
ATOM 780 O O . ARG A 1 99 ? -25.172 14.461 19.453 1 84.62 99 ARG A O 1
ATOM 787 N N . PRO A 1 100 ? -25.344 12.336 18.672 1 85 100 PRO A N 1
ATOM 788 C CA . PRO A 1 100 ? -26.391 12.094 19.688 1 85 100 PRO A CA 1
ATOM 789 C C . PRO A 1 100 ? -25.859 12.211 21.109 1 85 100 PRO A C 1
ATOM 791 O O . PRO A 1 100 ? -24.734 11.805 21.391 1 85 100 PRO A O 1
ATOM 794 N N . LEU A 1 101 ? -26.641 12.711 21.906 1 86.06 101 LEU A N 1
ATOM 795 C CA . LEU A 1 101 ? -26.266 12.883 23.312 1 86.06 101 LEU A CA 1
ATOM 796 C C . LEU A 1 101 ? -26.734 11.695 24.156 1 86.06 101 LEU A C 1
ATOM 798 O O . LEU A 1 101 ? -26.297 11.508 25.281 1 86.06 101 LEU A O 1
ATOM 802 N N . THR A 1 102 ? -27.578 10.906 23.562 1 83.94 102 THR A N 1
ATOM 803 C CA . THR A 1 102 ? -28.031 9.703 24.25 1 83.94 102 THR A CA 1
ATOM 804 C C . THR A 1 102 ? -27.266 8.477 23.75 1 83.94 102 THR A C 1
ATOM 806 O O . THR A 1 102 ? -26.844 8.438 22.594 1 83.94 102 THR A O 1
ATOM 809 N N . ARG A 1 103 ? -26.969 7.488 24.594 1 91.06 103 ARG A N 1
ATOM 810 C CA . ARG A 1 103 ? -26.328 6.223 24.266 1 91.06 103 ARG A CA 1
ATOM 811 C C . ARG A 1 103 ? -24.969 6.445 23.625 1 91.06 103 ARG A C 1
ATOM 813 O O . ARG A 1 103 ? -24.656 5.855 22.594 1 91.06 103 ARG A O 1
ATOM 820 N N . VAL A 1 104 ? -24.297 7.391 24.25 1 90.62 104 VAL A N 1
ATOM 821 C CA . VAL A 1 104 ? -23 7.805 23.734 1 90.62 104 VAL A CA 1
ATOM 822 C C . VAL A 1 104 ? -22.062 6.605 23.672 1 90.62 104 VAL A C 1
ATOM 824 O O . VAL A 1 104 ? -21.281 6.457 22.719 1 90.62 104 VAL A O 1
ATOM 827 N N . ARG A 1 105 ? -22.172 5.766 24.656 1 94.56 105 ARG A N 1
ATOM 828 C CA . ARG A 1 105 ? -21.297 4.594 24.719 1 94.56 105 ARG A CA 1
ATOM 829 C C . ARG A 1 105 ? -21.594 3.646 23.547 1 94.56 105 ARG A C 1
ATOM 831 O O . ARG A 1 105 ? -20.672 3.123 22.922 1 94.56 105 ARG A O 1
ATOM 838 N N . VAL A 1 106 ? -22.844 3.443 23.328 1 96 106 VAL A N 1
ATOM 839 C CA . VAL A 1 106 ? -23.25 2.562 22.234 1 96 106 VAL A CA 1
ATOM 840 C C . VAL A 1 106 ? -22.828 3.166 20.891 1 96 106 VAL A C 1
ATOM 842 O O . VAL A 1 106 ? -22.344 2.457 20.016 1 96 106 VAL A O 1
ATOM 845 N N . PHE A 1 107 ? -23 4.449 20.797 1 96.31 107 PHE A N 1
ATOM 846 C CA . PHE A 1 107 ? -22.609 5.137 19.578 1 96.31 107 PHE A CA 1
ATOM 847 C C . PHE A 1 107 ? -21.125 4.977 19.312 1 96.31 107 PHE A C 1
ATOM 849 O O . PHE A 1 107 ? -20.703 4.633 18.203 1 96.31 107 PHE A O 1
ATOM 856 N N . ARG A 1 108 ? -20.328 5.168 20.328 1 96.5 108 ARG A N 1
ATOM 857 C CA . ARG A 1 108 ? -18.891 5.016 20.219 1 96.5 108 ARG A CA 1
ATOM 858 C C . ARG A 1 108 ? -18.516 3.584 19.844 1 96.5 108 ARG A C 1
ATOM 860 O O . ARG A 1 108 ? -17.641 3.367 19 1 96.5 108 ARG A O 1
ATOM 867 N N . LEU A 1 109 ? -19.188 2.682 20.438 1 98 109 LEU A N 1
ATOM 868 C CA . LEU A 1 109 ? -18.938 1.274 20.141 1 98 109 LEU A CA 1
ATOM 869 C C . LEU A 1 109 ? -19.25 0.966 18.688 1 98 109 LEU A C 1
ATOM 871 O O . LEU A 1 109 ? -18.5 0.259 18.016 1 98 109 LEU A O 1
ATOM 875 N N . LEU A 1 110 ? -20.328 1.473 18.188 1 98.12 110 LEU A N 1
ATOM 876 C CA . LEU A 1 110 ? -20.734 1.222 16.812 1 98.12 110 LEU A CA 1
ATOM 877 C C . LEU A 1 110 ? -19.781 1.888 15.82 1 98.12 110 LEU A C 1
ATOM 879 O O . LEU A 1 110 ? -19.484 1.331 14.766 1 98.12 110 LEU A O 1
ATOM 883 N N . CYS A 1 111 ? -19.312 3.064 16.188 1 97.81 111 CYS A N 1
ATOM 884 C CA . CYS A 1 111 ? -18.312 3.723 15.344 1 97.81 111 CYS A CA 1
ATOM 885 C C . CYS A 1 111 ? -17.031 2.912 15.289 1 97.81 111 CYS A C 1
ATOM 887 O O . CYS A 1 111 ? -16.422 2.766 14.219 1 97.81 111 CYS A O 1
ATOM 889 N N . ASN A 1 112 ? -16.625 2.41 16.422 1 98.44 112 ASN A N 1
ATOM 890 C CA . ASN A 1 112 ? -15.445 1.554 16.469 1 98.44 112 ASN A CA 1
ATOM 891 C C . ASN A 1 112 ? -15.664 0.27 15.672 1 98.44 112 ASN A C 1
ATOM 893 O O . ASN A 1 112 ? -14.75 -0.205 14.992 1 98.44 112 ASN A O 1
ATOM 897 N N . THR A 1 113 ? -16.828 -0.267 15.781 1 98.75 113 THR A N 1
ATOM 898 C CA . THR A 1 113 ? -17.156 -1.456 15.008 1 98.75 113 THR A CA 1
ATOM 899 C C . THR A 1 113 ? -17.094 -1.158 13.508 1 98.75 113 THR A C 1
ATOM 901 O O . THR A 1 113 ? -16.594 -1.965 12.734 1 98.75 113 THR A O 1
ATOM 904 N N . GLY A 1 114 ? -17.609 -0.005 13.117 1 98.62 114 GLY A N 1
ATOM 905 C CA . GLY A 1 114 ? -17.484 0.413 11.727 1 98.62 114 GLY A CA 1
ATOM 906 C C . GLY A 1 114 ? -16.047 0.519 11.25 1 98.62 114 GLY A C 1
ATOM 907 O O . GLY A 1 114 ? -15.719 0.083 10.148 1 98.62 114 GLY A O 1
ATOM 908 N N . CYS A 1 115 ? -15.242 1.075 12.07 1 98.62 115 CYS A N 1
ATOM 909 C CA . CYS A 1 115 ? -13.828 1.208 11.75 1 98.62 115 CYS A CA 1
ATOM 910 C C . CYS A 1 115 ? -13.18 -0.16 11.578 1 98.62 115 CYS A C 1
ATOM 912 O O . CYS A 1 115 ? -12.43 -0.38 10.625 1 98.62 115 CYS A O 1
ATOM 914 N N . VAL A 1 116 ? -13.5 -1.092 12.445 1 98.81 116 VAL A N 1
ATOM 915 C CA . VAL A 1 116 ? -12.945 -2.439 12.383 1 98.81 116 VAL A CA 1
ATOM 916 C C . VAL A 1 116 ? -13.406 -3.131 11.109 1 98.81 116 VAL A C 1
ATOM 918 O O . VAL A 1 116 ? -12.617 -3.799 10.43 1 98.81 116 VAL A O 1
ATOM 921 N N . LEU A 1 117 ? -14.641 -2.98 10.75 1 98.81 117 LEU A N 1
ATOM 922 C CA . LEU A 1 117 ? -15.172 -3.574 9.531 1 98.81 117 LEU A CA 1
ATOM 923 C C . LEU A 1 117 ? -14.484 -2.994 8.297 1 98.81 117 LEU A C 1
ATOM 925 O O . LEU A 1 117 ? -14.188 -3.719 7.348 1 98.81 117 LEU A O 1
ATOM 929 N N . ASN A 1 118 ? -14.273 -1.678 8.352 1 98.75 118 ASN A N 1
ATOM 930 C CA . ASN A 1 118 ? -13.562 -1.035 7.258 1 98.75 118 ASN A CA 1
ATOM 931 C C . ASN A 1 118 ? -12.133 -1.56 7.137 1 98.75 118 ASN A C 1
ATOM 933 O O . ASN A 1 118 ? -11.648 -1.807 6.031 1 98.75 118 ASN A O 1
ATOM 937 N N . ILE A 1 119 ? -11.469 -1.749 8.234 1 98.69 119 ILE A N 1
ATOM 938 C CA . ILE A 1 119 ? -10.117 -2.299 8.258 1 98.69 119 ILE A CA 1
ATOM 939 C C . ILE A 1 119 ? -10.141 -3.736 7.738 1 98.69 119 ILE A C 1
ATOM 941 O O . ILE A 1 119 ? -9.297 -4.121 6.926 1 98.69 119 ILE A O 1
ATOM 945 N N . LEU A 1 120 ? -11.109 -4.492 8.141 1 98.75 120 LEU A N 1
ATOM 946 C CA . LEU A 1 120 ? -11.234 -5.871 7.688 1 98.75 120 LEU A CA 1
ATOM 947 C C . LEU A 1 120 ? -11.484 -5.93 6.184 1 98.75 120 LEU A C 1
ATOM 949 O O . LEU A 1 120 ? -10.906 -6.762 5.484 1 98.75 120 LEU A O 1
ATOM 953 N N . GLU A 1 121 ? -12.367 -5.102 5.73 1 98.69 121 GLU A N 1
ATOM 954 C CA . GLU A 1 121 ? -12.609 -5.008 4.293 1 98.69 121 GLU A CA 1
ATOM 955 C C . GLU A 1 121 ? -11.305 -4.824 3.525 1 98.69 121 GLU A C 1
ATOM 957 O O . GLU A 1 121 ? -11.055 -5.512 2.533 1 98.69 121 GLU A O 1
ATOM 962 N N . ASN A 1 122 ? -10.477 -3.924 4.039 1 98.5 122 ASN A N 1
ATOM 963 C CA . ASN A 1 122 ? -9.211 -3.627 3.375 1 98.5 122 ASN A CA 1
ATOM 964 C C . ASN A 1 122 ? -8.227 -4.785 3.506 1 98.5 122 ASN A C 1
ATOM 966 O O . ASN A 1 122 ? -7.516 -5.109 2.555 1 98.5 122 ASN A O 1
ATOM 970 N N . LEU A 1 123 ? -8.188 -5.418 4.625 1 98.38 123 LEU A N 1
ATOM 971 C CA . LEU A 1 123 ? -7.277 -6.539 4.828 1 98.38 123 LEU A CA 1
ATOM 972 C C . LEU A 1 123 ? -7.676 -7.727 3.955 1 98.38 123 LEU A C 1
ATOM 974 O O . LEU A 1 123 ? -6.816 -8.406 3.393 1 98.38 123 LEU A O 1
ATOM 978 N N . PHE A 1 124 ? -8.938 -7.973 3.832 1 98.69 124 PHE A N 1
ATOM 979 C CA . PHE A 1 124 ? -9.406 -9.055 2.975 1 98.69 124 PHE A CA 1
ATOM 980 C C . PHE A 1 124 ? -9.148 -8.734 1.507 1 98.69 124 PHE A C 1
ATOM 982 O O . PHE A 1 124 ? -8.859 -9.633 0.711 1 98.69 124 PHE A O 1
ATOM 989 N N . LEU A 1 125 ? -9.305 -7.484 1.153 1 98.31 125 LEU A N 1
ATOM 990 C CA . LEU A 1 125 ? -8.961 -7.09 -0.208 1 98.31 125 LEU A CA 1
ATOM 991 C C . LEU A 1 125 ? -7.484 -7.34 -0.49 1 98.31 125 LEU A C 1
ATOM 993 O O . LEU A 1 125 ? -7.129 -7.867 -1.547 1 98.31 125 LEU A O 1
ATOM 997 N N . LEU A 1 126 ? -6.645 -6.98 0.47 1 98.12 126 LEU A N 1
ATOM 998 C CA . LEU A 1 126 ? -5.215 -7.227 0.319 1 98.12 126 LEU A CA 1
ATOM 999 C C . LEU A 1 126 ? -4.926 -8.727 0.267 1 98.12 126 LEU A C 1
ATOM 1001 O O . LEU A 1 126 ? -4.066 -9.164 -0.5 1 98.12 126 LEU A O 1
ATOM 1005 N N . GLY A 1 127 ? -5.641 -9.477 1.055 1 97.56 127 GLY A N 1
ATOM 1006 C CA . GLY A 1 127 ? -5.473 -10.922 1.042 1 97.56 127 GLY A CA 1
ATOM 1007 C C . GLY A 1 127 ? -5.855 -11.547 -0.282 1 97.56 127 GLY A C 1
ATOM 1008 O O . GLY A 1 127 ? -5.113 -12.367 -0.824 1 97.56 127 GLY A O 1
ATOM 1009 N N . LEU A 1 128 ? -6.996 -11.094 -0.758 1 95.5 128 LEU A N 1
ATOM 1010 C CA . LEU A 1 128 ? -7.457 -11.672 -2.016 1 95.5 128 LEU A CA 1
ATOM 1011 C C . LEU A 1 128 ? -6.566 -11.234 -3.174 1 95.5 128 LEU A C 1
ATOM 1013 O O . LEU A 1 128 ? -6.48 -11.93 -4.191 1 95.5 128 LEU A O 1
ATOM 1017 N N . THR A 1 129 ? -5.836 -10.117 -3.031 1 97.56 129 THR A N 1
ATOM 1018 C CA . THR A 1 129 ? -4.879 -9.633 -4.016 1 97.56 129 THR A CA 1
ATOM 1019 C C . THR A 1 129 ? -3.555 -10.375 -3.902 1 97.56 129 THR A C 1
ATOM 1021 O O . THR A 1 129 ? -2.949 -10.734 -4.914 1 97.56 129 THR A O 1
ATOM 1024 N N . ALA A 1 130 ? -3.158 -10.672 -2.695 1 96.88 130 ALA A N 1
ATOM 1025 C CA . ALA A 1 130 ? -1.876 -11.312 -2.414 1 96.88 130 ALA A CA 1
ATOM 1026 C C . ALA A 1 130 ? -1.916 -12.805 -2.764 1 96.88 130 ALA A C 1
ATOM 1028 O O . ALA A 1 130 ? -0.883 -13.398 -3.066 1 96.88 130 ALA A O 1
ATOM 1029 N N . ILE A 1 131 ? -3.082 -13.359 -2.711 1 96.56 131 ILE A N 1
ATOM 1030 C CA . ILE A 1 131 ? -3.25 -14.797 -2.939 1 96.56 131 ILE A CA 1
ATOM 1031 C C . ILE A 1 131 ? -4.039 -15.023 -4.227 1 96.56 131 ILE A C 1
ATOM 1033 O O . ILE A 1 131 ? -5.238 -14.75 -4.281 1 96.56 131 ILE A O 1
ATOM 1037 N N . SER A 1 132 ? -3.4 -15.562 -5.211 1 93 132 SER A N 1
ATOM 1038 C CA . SER A 1 132 ? -4.098 -15.82 -6.469 1 93 132 SER A CA 1
ATOM 1039 C C . SER A 1 132 ? -4.988 -17.047 -6.363 1 93 132 SER A C 1
ATOM 1041 O O . SER A 1 132 ? -4.77 -17.906 -5.504 1 93 132 SER A O 1
ATOM 1043 N N . SER A 1 133 ? -5.902 -17.156 -7.277 1 91.62 133 SER A N 1
ATOM 1044 C CA . SER A 1 133 ? -6.824 -18.297 -7.281 1 91.62 133 SER A CA 1
ATOM 1045 C C . SER A 1 133 ? -6.125 -19.578 -7.695 1 91.62 133 SER A C 1
ATOM 1047 O O . SER A 1 133 ? -6.523 -20.672 -7.281 1 91.62 133 SER A O 1
ATOM 1049 N N . VAL A 1 134 ? -5.07 -19.406 -8.445 1 90.5 134 VAL A N 1
ATOM 1050 C CA . VAL A 1 134 ? -4.34 -20.562 -8.945 1 90.5 134 VAL A CA 1
ATOM 1051 C C . VAL A 1 134 ? -3.396 -21.094 -7.863 1 90.5 134 VAL A C 1
ATOM 1053 O O . VAL A 1 134 ? -3.164 -22.297 -7.762 1 90.5 134 VAL A O 1
ATOM 1056 N N . GLU A 1 135 ? -2.906 -20.172 -7.016 1 92 135 GLU A N 1
ATOM 1057 C CA . GLU A 1 135 ? -1.992 -20.547 -5.945 1 92 135 GLU A CA 1
ATOM 1058 C C . GLU A 1 135 ? -2.736 -21.25 -4.809 1 92 135 GLU A C 1
ATOM 1060 O O . GLU A 1 135 ? -2.281 -22.266 -4.293 1 92 135 GLU A O 1
ATOM 1065 N N . ASN A 1 136 ? -3.736 -20.734 -4.352 1 95.44 136 ASN A N 1
ATOM 1066 C CA . ASN A 1 136 ? -4.543 -21.25 -3.254 1 95.44 136 ASN A CA 1
ATOM 1067 C C . ASN A 1 136 ? -6 -20.828 -3.375 1 95.44 136 ASN A C 1
ATOM 1069 O O . ASN A 1 136 ? -6.398 -19.797 -2.838 1 95.44 136 ASN A O 1
ATOM 1073 N N . HIS A 1 137 ? -6.805 -21.703 -3.992 1 94.38 137 HIS A N 1
ATOM 1074 C CA . HIS A 1 137 ? -8.188 -21.391 -4.312 1 94.38 137 HIS A CA 1
ATOM 1075 C C . HIS A 1 137 ? -9.023 -21.219 -3.045 1 94.38 137 HIS A C 1
ATOM 1077 O O . HIS A 1 137 ? -9.844 -20.312 -2.951 1 94.38 137 HIS A O 1
ATOM 1083 N N . MET A 1 138 ? -8.781 -22.062 -2.107 1 95.81 138 MET A N 1
ATOM 1084 C CA . MET A 1 138 ? -9.57 -22.047 -0.878 1 95.81 138 MET A CA 1
ATOM 1085 C C . MET A 1 138 ? -9.352 -20.75 -0.104 1 95.81 138 MET A C 1
ATOM 1087 O O . MET A 1 138 ? -10.312 -20.094 0.313 1 95.81 138 MET A O 1
ATOM 1091 N N . LEU A 1 139 ? -8.125 -20.344 0.07 1 96.44 139 LEU A N 1
ATOM 1092 C CA . LEU A 1 139 ? -7.816 -19.125 0.808 1 96.44 139 LEU A CA 1
ATOM 1093 C C . LEU A 1 139 ? -8.273 -17.891 0.033 1 96.44 139 LEU A C 1
ATOM 1095 O O . LEU A 1 139 ? -8.734 -16.922 0.628 1 96.44 139 LEU A O 1
ATOM 1099 N N . HIS A 1 140 ? -8.125 -17.984 -1.264 1 96.38 140 HIS A N 1
ATOM 1100 C CA . HIS A 1 140 ? -8.617 -16.891 -2.105 1 96.38 140 HIS A CA 1
ATOM 1101 C C . HIS A 1 140 ? -10.117 -16.703 -1.934 1 96.38 140 HIS A C 1
ATOM 1103 O O . HIS A 1 140 ? -10.586 -15.586 -1.729 1 96.38 140 HIS A O 1
ATOM 1109 N N . LYS A 1 141 ? -10.836 -17.797 -1.967 1 95.62 141 LYS A N 1
ATOM 1110 C CA . LYS A 1 141 ? -12.281 -17.766 -1.785 1 95.62 141 LYS A CA 1
ATOM 1111 C C . LYS A 1 141 ? -12.648 -17.25 -0.397 1 95.62 141 LYS A C 1
ATOM 1113 O O . LYS A 1 141 ? -13.602 -16.484 -0.247 1 95.62 141 LYS A O 1
ATOM 1118 N N . PHE A 1 142 ? -11.945 -17.656 0.588 1 97.69 142 PHE A N 1
ATOM 1119 C CA . PHE A 1 142 ? -12.164 -17.203 1.955 1 97.69 142 PHE A CA 1
ATOM 1120 C C . PHE A 1 142 ? -12.016 -15.688 2.049 1 97.69 142 PHE A C 1
ATOM 1122 O O . PHE A 1 142 ? -12.852 -15.008 2.65 1 97.69 142 PHE A O 1
ATOM 1129 N N . CYS A 1 143 ? -10.969 -15.164 1.452 1 98.06 143 CYS A N 1
ATOM 1130 C CA . CYS A 1 143 ? -10.742 -13.727 1.463 1 98.06 143 CYS A CA 1
ATOM 1131 C C . CYS A 1 143 ? -11.828 -12.992 0.69 1 98.06 143 CYS A C 1
ATOM 1133 O O . CYS A 1 143 ? -12.25 -11.906 1.084 1 98.06 143 CYS A O 1
ATOM 1135 N N . PHE A 1 144 ? -12.297 -13.57 -0.374 1 97 144 PHE A N 1
ATOM 1136 C CA . PHE A 1 144 ? -13.367 -12.969 -1.167 1 97 144 PHE A CA 1
ATOM 1137 C C . PHE A 1 144 ? -14.641 -12.844 -0.344 1 97 144 PHE A C 1
ATOM 1139 O O . PHE A 1 144 ? -15.266 -11.781 -0.311 1 97 144 PHE A O 1
ATOM 1146 N N . ILE A 1 145 ? -14.992 -13.891 0.296 1 97.12 145 ILE A N 1
ATOM 1147 C CA . ILE A 1 145 ? -16.203 -13.906 1.116 1 97.12 145 ILE A CA 1
ATOM 1148 C C . ILE A 1 145 ? -16.062 -12.914 2.268 1 97.12 145 ILE A C 1
ATOM 1150 O O . ILE A 1 145 ? -16.984 -12.156 2.561 1 97.12 145 ILE A O 1
ATOM 1154 N N . GLY A 1 146 ? -14.93 -12.906 2.934 1 98.38 146 GLY A N 1
ATOM 1155 C CA . GLY A 1 146 ? -14.672 -11.945 3.994 1 98.38 146 GLY A CA 1
ATOM 1156 C C . GLY A 1 146 ? -14.781 -10.5 3.531 1 98.38 146 GLY A C 1
ATOM 1157 O O . GLY A 1 146 ? -15.344 -9.664 4.23 1 98.38 146 GLY A O 1
ATOM 1158 N N . PHE A 1 147 ? -14.25 -10.266 2.365 1 98.62 147 PHE A N 1
ATOM 1159 C CA . PHE A 1 147 ? -14.32 -8.93 1.782 1 98.62 147 PHE A CA 1
ATOM 1160 C C . PHE A 1 147 ? -15.773 -8.523 1.559 1 98.62 147 PHE A C 1
ATOM 1162 O O . PHE A 1 147 ? -16.188 -7.426 1.952 1 98.62 147 PHE A O 1
ATOM 1169 N N . ALA A 1 148 ? -16.516 -9.383 0.952 1 97.62 148 ALA A N 1
ATOM 1170 C CA . ALA A 1 148 ? -17.906 -9.094 0.617 1 97.62 148 ALA A CA 1
ATOM 1171 C C . ALA A 1 148 ? -18.734 -8.836 1.875 1 97.62 148 ALA A C 1
ATOM 1173 O O . ALA A 1 148 ? -19.5 -7.863 1.94 1 97.62 148 ALA A O 1
ATOM 1174 N N . ILE A 1 149 ? -18.516 -9.641 2.867 1 98.19 149 ILE A N 1
ATOM 1175 C CA . ILE A 1 149 ? -19.297 -9.539 4.094 1 98.19 149 ILE A CA 1
ATOM 1176 C C . ILE A 1 149 ? -18.906 -8.266 4.84 1 98.19 149 ILE A C 1
ATOM 1178 O O . ILE A 1 149 ? -19.781 -7.48 5.234 1 98.19 149 ILE A O 1
ATOM 1182 N N . SER A 1 150 ? -17.656 -8.047 5.035 1 98.81 150 SER A N 1
ATOM 1183 C CA . SER A 1 150 ? -17.219 -6.863 5.762 1 98.81 150 SER A CA 1
ATOM 1184 C C . SER A 1 150 ? -17.594 -5.582 5.023 1 98.81 150 SER A C 1
ATOM 1186 O O . SER A 1 150 ? -18.031 -4.613 5.641 1 98.81 150 SER A O 1
ATOM 1188 N N . ALA A 1 151 ? -17.453 -5.59 3.738 1 98.69 151 ALA A N 1
ATOM 1189 C CA . ALA A 1 151 ? -17.797 -4.418 2.936 1 98.69 151 ALA A CA 1
ATOM 1190 C C . ALA A 1 151 ? -19.281 -4.094 3.033 1 98.69 151 ALA A C 1
ATOM 1192 O O . ALA A 1 151 ? -19.656 -2.938 3.232 1 98.69 151 ALA A O 1
ATOM 1193 N N . THR A 1 152 ? -20.094 -5.109 2.902 1 98.62 152 THR A N 1
ATOM 1194 C CA . THR A 1 152 ? -21.547 -4.91 2.912 1 98.62 152 THR A CA 1
ATOM 1195 C C . THR A 1 152 ? -22.016 -4.414 4.277 1 98.62 152 THR A C 1
ATOM 1197 O O . THR A 1 152 ? -22.734 -3.42 4.367 1 98.62 152 THR A O 1
ATOM 1200 N N . ILE A 1 153 ? -21.531 -5.066 5.32 1 98.81 153 ILE A N 1
ATOM 1201 C CA . ILE A 1 153 ? -21.953 -4.664 6.656 1 98.81 153 ILE A CA 1
ATOM 1202 C C . ILE A 1 153 ? -21.422 -3.268 6.969 1 98.81 153 ILE A C 1
ATOM 1204 O O . ILE A 1 153 ? -22.109 -2.457 7.594 1 98.81 153 ILE A O 1
ATOM 1208 N N . TYR A 1 154 ? -20.219 -2.984 6.574 1 98.81 154 TYR A N 1
ATOM 1209 C CA . TYR A 1 154 ? -19.641 -1.66 6.797 1 98.81 154 TYR A CA 1
ATOM 1210 C C . TYR A 1 154 ? -20.469 -0.586 6.102 1 98.81 154 TYR A C 1
ATOM 1212 O O . TYR A 1 154 ? -20.781 0.449 6.699 1 98.81 154 TYR A O 1
ATOM 1220 N N . MET A 1 155 ? -20.781 -0.779 4.824 1 98.81 155 MET A N 1
ATOM 1221 C CA . MET A 1 155 ? -21.531 0.231 4.086 1 98.81 155 MET A CA 1
ATOM 1222 C C . MET A 1 155 ? -22.891 0.487 4.738 1 98.81 155 MET A C 1
ATOM 1224 O O . MET A 1 155 ? -23.312 1.637 4.875 1 98.81 155 MET A O 1
ATOM 1228 N N . LEU A 1 156 ? -23.562 -0.588 5.145 1 98.62 156 LEU A N 1
ATOM 1229 C CA . LEU A 1 156 ? -24.859 -0.448 5.812 1 98.62 156 LEU A CA 1
ATOM 1230 C C . LEU A 1 156 ? -24.703 0.305 7.129 1 98.62 156 LEU A C 1
ATOM 1232 O O . LEU A 1 156 ? -25.406 1.294 7.367 1 98.62 156 LEU A O 1
ATOM 1236 N N . LEU A 1 157 ? -23.797 -0.129 7.906 1 98.69 157 LEU A N 1
ATOM 1237 C CA . LEU A 1 157 ? -23.594 0.46 9.227 1 98.69 157 LEU A CA 1
ATOM 1238 C C . LEU A 1 157 ? -23.125 1.907 9.109 1 98.69 157 LEU A C 1
ATOM 1240 O O . LEU A 1 157 ? -23.625 2.783 9.82 1 98.69 157 LEU A O 1
ATOM 1244 N N . SER A 1 158 ? -22.188 2.139 8.25 1 98.12 158 SER A N 1
ATOM 1245 C CA . SER A 1 158 ? -21.625 3.477 8.102 1 98.12 158 SER A CA 1
ATOM 1246 C C . SER A 1 158 ? -22.672 4.465 7.609 1 98.12 158 SER A C 1
ATOM 1248 O O . SER A 1 158 ? -22.672 5.633 8.008 1 98.12 158 SER A O 1
ATOM 1250 N N . THR A 1 159 ? -23.5 4.035 6.688 1 98.25 159 THR A N 1
ATOM 1251 C CA . THR A 1 159 ? -24.578 4.898 6.211 1 98.25 159 THR A CA 1
ATOM 1252 C C . THR A 1 159 ? -25.531 5.254 7.344 1 98.25 159 TH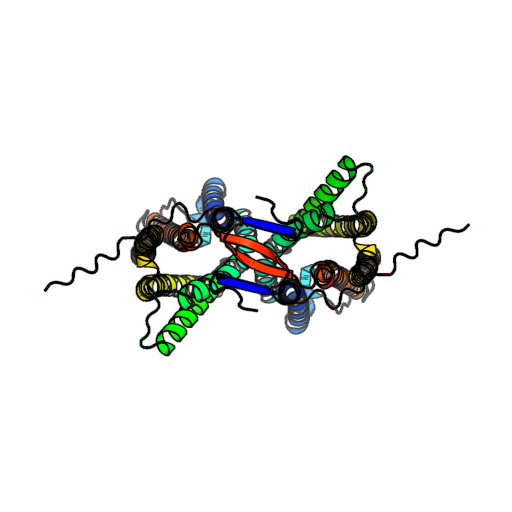R A C 1
ATOM 1254 O O . THR A 1 159 ? -25.922 6.414 7.5 1 98.25 159 THR A O 1
ATOM 1257 N N . TRP A 1 160 ? -25.875 4.254 8.102 1 97.81 160 TRP A N 1
ATOM 1258 C CA . TRP A 1 160 ? -26.766 4.492 9.242 1 97.81 160 TRP A CA 1
ATOM 1259 C C . TRP A 1 160 ? -26.109 5.418 10.258 1 97.81 160 TRP A C 1
ATOM 1261 O O . TRP A 1 160 ? -26.734 6.359 10.742 1 97.81 160 TRP A O 1
ATOM 1271 N N . LEU A 1 161 ? -24.875 5.184 10.578 1 97.5 161 LEU A N 1
ATOM 1272 C CA . LEU A 1 161 ? -24.141 5.988 11.547 1 97.5 161 LEU A CA 1
ATOM 1273 C C . LEU A 1 161 ? -23.969 7.422 11.055 1 97.5 161 LEU A C 1
ATOM 1275 O O . LEU A 1 161 ? -23.969 8.359 11.852 1 97.5 161 LEU A O 1
ATOM 1279 N N . PHE A 1 162 ? -23.781 7.527 9.758 1 97.38 162 PHE A N 1
ATOM 1280 C CA . PHE A 1 162 ? -23.641 8.852 9.156 1 97.38 162 PHE A CA 1
ATOM 1281 C C . PHE A 1 162 ? -24.875 9.688 9.391 1 97.38 162 PHE A C 1
ATOM 1283 O O . PHE A 1 162 ? -24.781 10.859 9.766 1 97.38 162 PHE A O 1
ATOM 1290 N N . HIS A 1 163 ? -26 9.086 9.227 1 96.06 163 HIS A N 1
ATOM 1291 C CA . HIS A 1 163 ? -27.266 9.758 9.5 1 96.06 163 HIS A CA 1
ATOM 1292 C C . HIS A 1 163 ? -27.453 10 10.992 1 96.06 163 HIS A C 1
ATOM 1294 O O . HIS A 1 163 ? -27.812 11.109 11.406 1 96.06 163 HIS A O 1
ATOM 1300 N N . TYR A 1 164 ? -27.141 8.992 11.742 1 95.31 164 TYR A N 1
ATOM 1301 C CA . TYR A 1 164 ? -27.375 9.031 13.188 1 95.31 164 TYR A CA 1
ATOM 1302 C C . TYR A 1 164 ? -26.469 10.062 13.844 1 95.31 164 TYR A C 1
ATOM 1304 O O . TYR A 1 164 ? -26.844 10.695 14.828 1 95.31 164 TYR A O 1
ATOM 1312 N N . SER A 1 165 ? -25.297 10.266 13.359 1 93.75 165 SER A N 1
ATOM 1313 C CA . SER A 1 165 ? -24.312 11.195 13.922 1 93.75 165 SER A CA 1
ATOM 1314 C C . SER A 1 165 ? -24.734 12.648 13.688 1 93.75 165 SER A C 1
ATOM 1316 O O . SER A 1 165 ? -24.188 13.562 14.312 1 93.75 165 SER A O 1
ATOM 1318 N N . GLY A 1 166 ? -25.672 12.859 12.688 1 94.44 166 GLY A N 1
ATOM 1319 C CA . GLY A 1 166 ? -26.094 14.211 12.359 1 94.44 166 GLY A CA 1
ATOM 1320 C C . GLY A 1 166 ? -25.312 14.82 11.219 1 94.44 166 GLY A C 1
ATOM 1321 O O . GLY A 1 166 ? -25.609 15.93 10.766 1 94.44 166 GLY A O 1
ATOM 1322 N N . ARG A 1 167 ? -24.328 14.07 10.703 1 93.81 167 ARG A N 1
ATOM 1323 C CA . ARG A 1 167 ? -23.484 14.578 9.633 1 93.81 167 ARG A CA 1
ATOM 1324 C C . ARG A 1 167 ? -24.297 14.836 8.367 1 93.81 167 ARG A C 1
ATOM 1326 O O . ARG A 1 167 ? -24 15.766 7.613 1 93.81 167 ARG A O 1
ATOM 1333 N N . ARG A 1 168 ? -25.328 14.078 8.148 1 94.06 168 ARG A N 1
ATOM 1334 C CA . ARG A 1 168 ? -26.188 14.25 6.984 1 94.06 168 ARG A CA 1
ATOM 1335 C C . ARG A 1 168 ? -26.828 15.633 6.973 1 94.06 168 ARG A C 1
ATOM 1337 O O . ARG A 1 168 ? -26.828 16.312 5.945 1 94.06 168 ARG A O 1
ATOM 1344 N N . ARG A 1 169 ? -27.219 16.062 8.133 1 92.75 169 ARG A N 1
ATOM 1345 C CA . ARG A 1 169 ? -28 17.297 8.25 1 92.75 169 ARG A CA 1
ATOM 1346 C C . ARG A 1 169 ? -27.109 18.5 8.5 1 92.75 169 ARG A C 1
ATOM 1348 O O . ARG A 1 169 ? -27.578 19.641 8.508 1 92.75 169 ARG A O 1
ATOM 1355 N N . ALA A 1 170 ? -25.938 18.234 8.688 1 89.12 170 ALA A N 1
ATOM 1356 C CA . ALA A 1 170 ? -25.016 19.297 9.062 1 89.12 170 ALA A CA 1
ATOM 1357 C C . ALA A 1 170 ? -24.766 20.25 7.887 1 89.12 170 ALA A C 1
ATOM 1359 O O . ALA A 1 170 ? -24.609 21.453 8.078 1 89.12 170 ALA A O 1
ATOM 1360 N N . THR A 1 171 ? -24.781 19.766 6.676 1 90.5 171 THR A N 1
ATOM 1361 C CA . THR A 1 171 ? -24.5 20.562 5.488 1 90.5 171 THR A CA 1
ATOM 1362 C C . THR A 1 171 ? -25.203 19.984 4.266 1 90.5 171 THR A C 1
ATOM 1364 O O . THR A 1 171 ? -25.703 18.859 4.309 1 90.5 171 THR A O 1
ATOM 1367 N N . ASN A 1 172 ? -25.234 20.797 3.193 1 94.81 172 ASN A N 1
ATOM 1368 C CA . ASN A 1 172 ? -25.75 20.281 1.931 1 94.81 172 ASN A CA 1
ATOM 1369 C C . ASN A 1 172 ? -24.891 19.156 1.381 1 94.81 172 ASN A C 1
ATOM 1371 O O . ASN A 1 172 ? -25.391 18.203 0.783 1 94.81 172 ASN A O 1
ATOM 1375 N N . LEU A 1 173 ? -23.625 19.344 1.54 1 96 173 LEU A N 1
ATOM 1376 C CA . LEU A 1 173 ? -22.703 18.297 1.105 1 96 173 LEU A CA 1
ATOM 1377 C C . LEU A 1 173 ? -22.938 17 1.878 1 96 173 LEU A C 1
ATOM 1379 O O . LEU A 1 173 ? -22.766 15.906 1.335 1 96 173 LEU A O 1
ATOM 1383 N N . GLY A 1 174 ? -23.312 17.172 3.104 1 96.31 174 GLY A N 1
ATOM 1384 C CA . GLY A 1 174 ? -23.656 16 3.893 1 96.31 174 GLY A CA 1
ATOM 1385 C C . GLY A 1 174 ? -24.828 15.219 3.328 1 96.31 174 GLY A C 1
ATOM 1386 O O . GLY A 1 174 ? -24.812 13.992 3.295 1 96.31 174 GLY A O 1
ATOM 1387 N N . GLU A 1 175 ? -25.859 15.992 2.93 1 97.38 175 GLU A N 1
ATOM 1388 C CA . GLU A 1 175 ? -27.016 15.352 2.32 1 97.38 175 GLU A CA 1
ATOM 1389 C C . GLU A 1 175 ? -26.641 14.641 1.021 1 97.38 175 GLU A C 1
ATOM 1391 O O . GLU A 1 175 ? -27.078 13.516 0.771 1 97.38 175 GLU A O 1
ATOM 1396 N N . ARG A 1 176 ? -25.891 15.32 0.215 1 97.94 176 ARG A N 1
ATOM 1397 C CA . ARG A 1 176 ? -25.422 14.711 -1.031 1 97.94 176 ARG A CA 1
ATOM 1398 C C . ARG A 1 176 ? -24.641 13.438 -0.762 1 97.94 176 ARG A C 1
ATOM 1400 O O . ARG A 1 176 ? -24.828 12.422 -1.435 1 97.94 176 ARG A O 1
ATOM 1407 N N . SER A 1 177 ? -23.688 13.508 0.195 1 98.31 177 SER A N 1
ATOM 1408 C CA . SER A 1 177 ? -22.922 12.328 0.58 1 98.31 177 SER A CA 1
ATOM 1409 C C . SER A 1 177 ? -23.828 11.18 0.99 1 98.31 177 SER A C 1
ATOM 1411 O O . SER A 1 177 ? -23.625 10.039 0.565 1 98.31 177 SER A O 1
ATOM 1413 N N . HIS A 1 178 ? -24.812 11.5 1.789 1 98.31 178 HIS A N 1
ATOM 1414 C CA . HIS A 1 178 ? -25.734 10.477 2.262 1 98.31 178 HIS A CA 1
ATOM 1415 C C . HIS A 1 178 ? -26.484 9.836 1.102 1 98.31 178 HIS A C 1
ATOM 1417 O O . HIS A 1 178 ? -26.656 8.617 1.065 1 98.31 178 HIS A O 1
ATOM 1423 N N . GLU A 1 179 ? -26.922 10.617 0.175 1 98.5 179 GLU A N 1
ATOM 1424 C CA . GLU A 1 179 ? -27.641 10.109 -0.989 1 98.5 179 GLU A CA 1
ATOM 1425 C C . GLU A 1 179 ? -26.766 9.148 -1.795 1 98.5 179 GLU A C 1
ATOM 1427 O O . GLU A 1 179 ? -27.234 8.086 -2.211 1 98.5 179 GLU A O 1
ATOM 1432 N N . TYR A 1 180 ? -25.562 9.547 -2.012 1 98.62 180 TYR A N 1
ATOM 1433 C CA . TYR A 1 180 ? -24.672 8.695 -2.783 1 98.62 180 TYR A CA 1
ATOM 1434 C C . TYR A 1 180 ? -24.297 7.445 -2 1 98.62 180 TYR A C 1
ATOM 1436 O O . TYR A 1 180 ? -24.078 6.379 -2.584 1 98.62 180 TYR A O 1
ATOM 1444 N N . LYS A 1 181 ? -24.188 7.562 -0.676 1 98.75 181 LYS A N 1
ATOM 1445 C CA . LYS A 1 181 ? -23.953 6.379 0.151 1 98.75 181 LYS A CA 1
ATOM 1446 C C . LYS A 1 181 ? -25.094 5.375 0.003 1 98.75 181 LYS A C 1
ATOM 1448 O O . LYS A 1 181 ? -24.859 4.176 -0.165 1 98.75 181 LYS A O 1
ATOM 1453 N N . ILE A 1 182 ? -26.297 5.859 0.03 1 98.75 182 ILE A N 1
ATOM 1454 C CA . ILE A 1 182 ? -27.469 4.992 -0.105 1 98.75 182 ILE A CA 1
ATOM 1455 C C . ILE A 1 182 ? -27.469 4.355 -1.492 1 98.75 182 ILE A C 1
ATOM 1457 O O . ILE A 1 182 ? -27.719 3.152 -1.628 1 98.75 182 ILE A O 1
ATOM 1461 N N . LEU A 1 183 ? -27.234 5.156 -2.443 1 98.75 183 LEU A N 1
ATOM 1462 C CA . LEU A 1 183 ? -27.234 4.66 -3.814 1 98.75 183 LEU A CA 1
ATOM 1463 C C . LEU A 1 183 ? -26.172 3.576 -4.004 1 98.75 183 LEU A C 1
ATOM 1465 O O . LEU A 1 183 ? -26.469 2.508 -4.543 1 98.75 183 LEU A O 1
ATOM 1469 N N . ALA A 1 184 ? -24.984 3.861 -3.57 1 98.81 184 ALA A N 1
ATOM 1470 C CA . ALA A 1 184 ? -23.891 2.918 -3.729 1 98.81 184 ALA A CA 1
ATOM 1471 C C . ALA A 1 184 ? -24.125 1.653 -2.908 1 98.81 184 ALA A C 1
ATOM 1473 O O . ALA A 1 184 ? -23.875 0.542 -3.383 1 98.81 184 ALA A O 1
ATOM 1474 N N . CYS A 1 185 ? -24.547 1.84 -1.71 1 98.62 185 CYS A N 1
ATOM 1475 C CA . CYS A 1 185 ? -24.828 0.699 -0.846 1 98.62 185 CYS A CA 1
ATOM 1476 C C . CYS A 1 185 ? -25.922 -0.184 -1.446 1 98.62 185 CYS A C 1
ATOM 1478 O O . CYS A 1 185 ? -25.766 -1.403 -1.527 1 98.62 185 CYS A O 1
ATOM 1480 N N . SER A 1 186 ? -27.031 0.384 -1.866 1 98.62 186 SER A N 1
ATOM 1481 C CA . SER A 1 186 ? -28.125 -0.367 -2.482 1 98.62 186 SER A CA 1
ATOM 1482 C C . SER A 1 186 ? -27.656 -1.062 -3.76 1 98.62 186 SER A C 1
ATOM 1484 O O .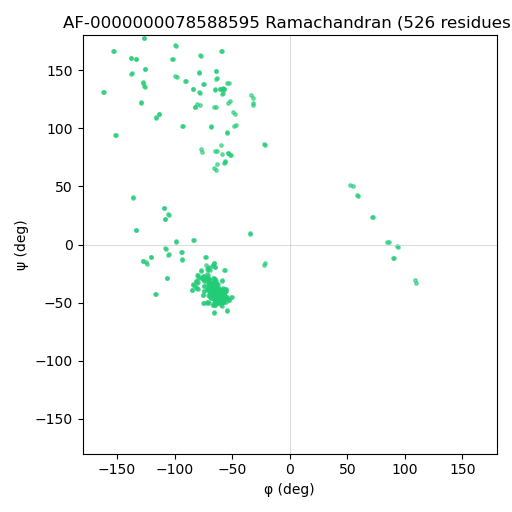 SER A 1 186 ? -28 -2.223 -3.998 1 98.62 186 SER A O 1
ATOM 1486 N N . GLY A 1 187 ? -26.922 -0.3 -4.586 1 98.69 187 GLY A N 1
ATOM 1487 C CA . GLY A 1 187 ? -26.375 -0.907 -5.785 1 98.69 187 GLY A CA 1
ATOM 1488 C C . GLY A 1 187 ? -25.5 -2.121 -5.5 1 98.69 187 GLY A C 1
ATOM 1489 O O . GLY A 1 187 ? -25.609 -3.143 -6.184 1 98.69 187 GLY A O 1
ATOM 1490 N N . SER A 1 188 ? -24.688 -1.999 -4.477 1 98.75 188 SER A N 1
ATOM 1491 C CA . SER A 1 188 ? -23.812 -3.104 -4.109 1 98.75 188 SER A CA 1
ATOM 1492 C C . SER A 1 188 ? -24.609 -4.312 -3.629 1 98.75 188 SER A C 1
ATOM 1494 O O . SER A 1 188 ? -24.344 -5.441 -4.047 1 98.75 188 SER A O 1
ATOM 1496 N N . ILE A 1 189 ? -25.594 -4.086 -2.812 1 98.62 189 ILE A N 1
ATOM 1497 C CA . ILE A 1 189 ? -26.375 -5.168 -2.232 1 98.62 189 ILE A CA 1
ATOM 1498 C C . ILE A 1 189 ? -27.203 -5.848 -3.318 1 98.62 189 ILE A C 1
ATOM 1500 O O . ILE A 1 189 ? -27.25 -7.078 -3.402 1 98.62 189 ILE A O 1
ATOM 1504 N N . ILE A 1 190 ? -27.859 -5.098 -4.141 1 98.69 190 ILE A N 1
ATOM 1505 C CA . ILE A 1 190 ? -28.656 -5.645 -5.227 1 98.69 190 ILE A CA 1
ATOM 1506 C C . ILE A 1 190 ? -27.781 -6.461 -6.164 1 98.69 190 ILE A C 1
ATOM 1508 O O . ILE A 1 190 ? -28.141 -7.574 -6.559 1 98.69 190 ILE A O 1
ATOM 1512 N N . SER A 1 191 ? -26.641 -5.887 -6.477 1 98.75 191 SER A N 1
ATOM 1513 C CA . SER A 1 191 ? -25.719 -6.602 -7.344 1 98.75 191 SER A CA 1
ATOM 1514 C C . SER A 1 191 ? -25.203 -7.879 -6.68 1 98.75 191 SER A C 1
ATOM 1516 O O . SER A 1 191 ? -24.984 -8.883 -7.355 1 98.75 191 SER A O 1
ATOM 1518 N N . MET A 1 192 ? -25.031 -7.816 -5.41 1 98.5 192 MET A N 1
ATOM 1519 C CA . MET A 1 192 ? -24.578 -8.992 -4.68 1 98.5 192 MET A CA 1
ATOM 1520 C C . MET A 1 192 ? -25.609 -10.109 -4.742 1 98.5 192 MET A C 1
ATOM 1522 O O . MET A 1 192 ? -25.266 -11.266 -4.992 1 98.5 192 MET A O 1
ATOM 1526 N N . VAL A 1 193 ? -26.828 -9.836 -4.504 1 98.31 193 VAL A N 1
ATOM 1527 C CA . VAL A 1 193 ? -27.906 -10.812 -4.559 1 98.31 193 VAL A CA 1
ATOM 1528 C C . VAL A 1 193 ? -28.016 -11.375 -5.973 1 98.31 193 VAL A C 1
ATOM 1530 O O . VAL A 1 193 ? -28.141 -12.586 -6.152 1 98.31 193 VAL A O 1
ATOM 1533 N N . LEU A 1 194 ? -27.953 -10.492 -6.914 1 98.56 194 LEU A N 1
ATOM 1534 C CA . LEU A 1 194 ? -28.016 -10.922 -8.305 1 98.56 194 LEU A CA 1
ATOM 1535 C C . LEU A 1 194 ? -26.844 -11.844 -8.641 1 98.56 194 LEU A C 1
ATOM 1537 O O . LEU A 1 194 ? -27.031 -12.867 -9.297 1 98.56 194 LEU A O 1
ATOM 1541 N N . ALA A 1 195 ? -25.672 -11.477 -8.188 1 98.38 195 ALA A N 1
ATOM 1542 C CA . ALA A 1 195 ? -24.484 -12.289 -8.445 1 98.38 195 ALA A CA 1
ATOM 1543 C C . ALA A 1 195 ? -24.641 -13.688 -7.852 1 98.38 195 ALA A C 1
ATOM 1545 O O . ALA A 1 195 ? -24.297 -14.68 -8.492 1 98.38 195 ALA A O 1
ATOM 1546 N N . MET A 1 196 ? -25.141 -13.719 -6.684 1 97.81 196 MET A N 1
ATOM 1547 C CA . MET A 1 196 ? -25.328 -15.016 -6.035 1 97.81 196 MET A CA 1
ATOM 1548 C C . MET A 1 196 ? -26.328 -15.867 -6.805 1 97.81 196 MET A C 1
ATOM 1550 O O . MET A 1 196 ? -26.109 -17.062 -7.008 1 97.81 196 MET A O 1
ATOM 1554 N N . TYR A 1 197 ? -27.375 -15.305 -7.207 1 98.44 197 TYR A N 1
ATOM 1555 C CA . TYR A 1 197 ? -28.391 -16.016 -7.969 1 98.44 197 TYR A CA 1
ATOM 1556 C C . TYR A 1 197 ? -27.828 -16.516 -9.297 1 98.44 197 TYR A C 1
ATOM 1558 O O . TYR A 1 197 ? -28.031 -17.672 -9.68 1 98.44 197 TYR A O 1
ATOM 1566 N N . LEU A 1 198 ? -27.188 -15.641 -9.992 1 98.5 198 LEU A N 1
ATOM 1567 C CA . LEU A 1 198 ? -26.656 -15.977 -11.305 1 98.5 198 LEU A CA 1
ATOM 1568 C C . LEU A 1 198 ? -25.562 -17.047 -11.203 1 98.5 198 LEU A C 1
ATOM 1570 O O . LEU A 1 198 ? -25.438 -17.891 -12.078 1 98.5 198 LEU A O 1
ATOM 1574 N N . TYR A 1 199 ? -24.797 -16.906 -10.148 1 97.31 199 TYR A N 1
ATOM 1575 C CA . TYR A 1 199 ? -23.797 -17.938 -9.922 1 97.31 199 TYR A CA 1
ATOM 1576 C C . TYR A 1 199 ? -24.438 -19.297 -9.695 1 97.31 199 TYR A C 1
ATOM 1578 O O . TYR A 1 199 ? -24.016 -20.297 -10.266 1 97.31 199 TYR A O 1
ATOM 1586 N N . TRP A 1 200 ? -25.438 -19.312 -8.867 1 97.62 200 TRP A N 1
ATOM 1587 C CA . TRP A 1 200 ? -26.172 -20.547 -8.625 1 97.62 200 TRP A CA 1
ATOM 1588 C C . TRP A 1 200 ? -26.781 -21.078 -9.914 1 97.62 200 TRP A C 1
ATOM 1590 O O . TRP A 1 200 ? -26.672 -22.281 -10.219 1 97.62 200 TRP A O 1
ATOM 1600 N N . ARG A 1 201 ? -27.422 -20.234 -10.617 1 98.06 201 ARG A N 1
ATOM 1601 C CA . ARG A 1 201 ? -28.078 -20.625 -11.859 1 98.06 201 ARG A CA 1
ATOM 1602 C C . ARG A 1 201 ? -27.078 -21.172 -12.859 1 98.06 201 ARG A C 1
ATOM 1604 O O . ARG A 1 201 ? -27.344 -22.156 -13.547 1 98.06 201 ARG A O 1
ATOM 1611 N N . HIS A 1 202 ? -25.938 -20.578 -12.969 1 97.5 202 HIS A N 1
ATOM 1612 C CA . HIS A 1 202 ? -24.891 -21.047 -13.867 1 97.5 202 HIS A CA 1
ATOM 1613 C C . HIS A 1 202 ? -24.438 -22.453 -13.5 1 97.5 202 HIS A C 1
ATOM 1615 O O . HIS A 1 202 ? -24.297 -23.312 -14.367 1 97.5 202 HIS A O 1
ATOM 1621 N N . ASN A 1 203 ? -24.297 -22.672 -12.234 1 96.62 203 ASN A N 1
ATOM 1622 C CA . ASN A 1 203 ? -23.797 -23.969 -11.781 1 96.62 203 ASN A CA 1
ATOM 1623 C C . ASN A 1 203 ? -24.891 -25.047 -11.875 1 96.62 203 ASN A C 1
ATOM 1625 O O . ASN A 1 203 ? -24.578 -26.219 -12.094 1 96.62 203 ASN A O 1
ATOM 1629 N N . ALA A 1 204 ? -26.109 -24.672 -11.75 1 97.81 204 ALA A N 1
ATOM 1630 C CA . ALA A 1 204 ? -27.219 -25.625 -11.742 1 97.81 204 ALA A CA 1
ATOM 1631 C C . ALA A 1 204 ? -27.609 -26.016 -13.164 1 97.81 204 ALA A C 1
ATOM 1633 O O . ALA A 1 204 ? -27.938 -27.172 -13.422 1 97.81 204 ALA A O 1
ATOM 1634 N N . TYR A 1 205 ? -27.562 -25.094 -14.094 1 97.94 205 TYR A N 1
ATOM 1635 C CA . TYR A 1 205 ? -28.203 -25.344 -15.375 1 97.94 205 TYR A CA 1
ATOM 1636 C C . TYR A 1 205 ? -27.203 -25.188 -16.531 1 97.94 205 TYR A C 1
ATOM 1638 O O . TYR A 1 205 ? -27.516 -25.531 -17.672 1 97.94 205 TYR A O 1
ATOM 1646 N N . CYS A 1 206 ? -26.094 -24.578 -16.328 1 97.5 206 CYS A N 1
ATOM 1647 C CA . CYS A 1 206 ? -25.062 -24.406 -17.328 1 97.5 206 CYS A CA 1
ATOM 1648 C C . CYS A 1 206 ? -25.625 -23.734 -18.578 1 97.5 206 CYS A C 1
ATOM 1650 O O . CYS A 1 206 ? -25.375 -24.203 -19.703 1 97.5 206 CYS A O 1
ATOM 1652 N N . GLU A 1 207 ? -26.328 -22.625 -18.344 1 97.25 207 GLU A N 1
ATOM 1653 C CA . GLU A 1 207 ? -26.891 -21.859 -19.453 1 97.25 207 GLU A CA 1
ATOM 1654 C C . GLU A 1 207 ? -25.859 -20.906 -20.047 1 97.25 207 GLU A C 1
ATOM 1656 O O . GLU A 1 207 ? -25.156 -20.219 -19.312 1 97.25 207 GLU A O 1
ATOM 1661 N N . PRO A 1 208 ? -25.828 -20.938 -21.406 1 97.38 208 PRO A N 1
ATOM 1662 C CA . PRO A 1 208 ? -24.891 -20.016 -22.047 1 97.38 208 PRO A CA 1
ATOM 1663 C C . PRO A 1 208 ? -25.156 -18.562 -21.688 1 97.38 208 PRO A C 1
ATOM 1665 O O . PRO A 1 208 ? -26.312 -18.125 -21.641 1 97.38 208 PRO A O 1
ATOM 1668 N N . GLY A 1 209 ? -24.062 -17.859 -21.344 1 97.94 209 GLY A N 1
ATOM 1669 C CA . GLY A 1 209 ? -24.156 -16.422 -21.141 1 97.94 209 GLY A CA 1
ATOM 1670 C C . GLY A 1 209 ? -24.469 -16.031 -19.703 1 97.94 209 GLY A C 1
ATOM 1671 O O . GLY A 1 209 ? -24.344 -14.875 -19.328 1 97.94 209 GLY A O 1
ATOM 1672 N N . ILE A 1 210 ? -24.844 -16.969 -18.859 1 98.25 210 ILE A N 1
ATOM 1673 C CA . ILE A 1 210 ? -25.234 -16.672 -17.484 1 98.25 210 ILE A CA 1
ATOM 1674 C C . ILE A 1 210 ? -24 -16.281 -16.672 1 98.25 210 ILE A C 1
ATOM 1676 O O . ILE A 1 210 ? -24.078 -15.406 -15.812 1 98.25 210 ILE A O 1
ATOM 1680 N N . TYR A 1 211 ? -22.953 -16.938 -16.953 1 97.81 211 TYR A N 1
ATOM 1681 C CA . TYR A 1 211 ? -21.719 -16.594 -16.25 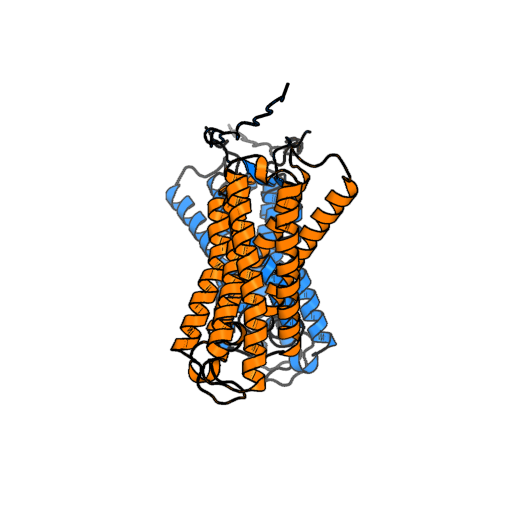1 97.81 211 TYR A CA 1
ATOM 1682 C C . TYR A 1 211 ? -21.266 -15.18 -16.609 1 97.81 211 TYR A C 1
ATOM 1684 O O . TYR A 1 211 ? -20.703 -14.469 -15.773 1 97.81 211 TYR A O 1
ATOM 1692 N N . THR A 1 212 ? -21.516 -14.719 -17.828 1 98.44 212 THR A N 1
ATOM 1693 C CA . THR A 1 212 ? -21.25 -13.344 -18.234 1 98.44 212 THR A CA 1
ATOM 1694 C C . THR A 1 212 ? -22.062 -12.359 -17.391 1 98.44 212 THR A C 1
ATOM 1696 O O . THR A 1 212 ? -21.531 -11.336 -16.953 1 98.44 212 THR A O 1
ATOM 1699 N N . LEU A 1 213 ? -23.234 -12.734 -17.172 1 98.62 213 LEU A N 1
ATOM 1700 C CA . LEU A 1 213 ? -24.094 -11.883 -16.359 1 98.62 213 LEU A CA 1
ATOM 1701 C C . LEU A 1 213 ? -23.625 -11.867 -14.914 1 98.62 213 LEU A C 1
ATOM 1703 O O . LEU A 1 213 ? -23.719 -10.844 -14.234 1 98.62 213 LEU A O 1
ATOM 1707 N N . PHE A 1 214 ? -23.203 -13.023 -14.461 1 98.31 214 PHE A N 1
ATOM 1708 C CA . PHE A 1 214 ? -22.609 -13.109 -13.133 1 98.31 214 PHE A CA 1
ATOM 1709 C C . PHE A 1 214 ? -21.406 -12.18 -13.023 1 98.31 214 PHE A C 1
ATOM 1711 O O . PHE A 1 214 ? -21.297 -11.406 -12.07 1 98.31 214 PHE A O 1
ATOM 1718 N N . ALA A 1 215 ? -20.531 -12.18 -13.992 1 98.62 215 ALA A N 1
ATOM 1719 C CA . ALA A 1 215 ? -19.344 -11.328 -14.008 1 98.62 215 ALA A CA 1
ATOM 1720 C C . ALA A 1 215 ? -19.734 -9.852 -14 1 98.62 215 ALA A C 1
ATOM 1722 O O . ALA A 1 215 ? -19.141 -9.047 -13.273 1 98.62 215 ALA A O 1
ATOM 1723 N N . LEU A 1 216 ? -20.719 -9.508 -14.797 1 98.56 216 LEU A N 1
ATOM 1724 C CA . LEU A 1 216 ? -21.188 -8.125 -14.844 1 98.56 216 LEU A CA 1
ATOM 1725 C C . LEU A 1 216 ? -21.703 -7.672 -13.484 1 98.56 216 LEU A C 1
ATOM 1727 O O . LEU A 1 216 ? -21.438 -6.539 -13.062 1 98.56 216 LEU A O 1
ATOM 1731 N N . ALA A 1 217 ? -22.406 -8.523 -12.82 1 98.69 217 ALA A N 1
ATOM 1732 C CA . ALA A 1 217 ? -22.891 -8.211 -11.477 1 98.69 217 ALA A CA 1
ATOM 1733 C C . ALA A 1 217 ? -21.719 -8.008 -10.516 1 98.69 217 ALA A C 1
ATOM 1735 O O . ALA A 1 217 ? -21.75 -7.098 -9.68 1 98.69 217 ALA A O 1
ATOM 1736 N N . GLU A 1 218 ? -20.734 -8.773 -10.625 1 98.25 218 GLU A N 1
ATOM 1737 C CA . GLU A 1 218 ? -19.547 -8.625 -9.805 1 98.25 218 GLU A CA 1
ATOM 1738 C C . GLU A 1 218 ? -18.875 -7.27 -10.031 1 98.25 218 GLU A C 1
ATOM 1740 O O . GLU A 1 218 ? -18.469 -6.609 -9.078 1 98.25 218 GLU A O 1
ATOM 1745 N N . TYR A 1 219 ? -18.75 -6.969 -11.305 1 98.56 219 TYR A N 1
ATOM 1746 C CA . TYR A 1 219 ? -18.172 -5.672 -11.625 1 98.56 219 TYR A CA 1
ATOM 1747 C C . TYR A 1 219 ? -18.953 -4.543 -10.961 1 98.56 219 TYR A C 1
ATOM 1749 O O . TYR A 1 219 ? -18.359 -3.607 -10.422 1 98.56 219 TYR A O 1
ATOM 1757 N N . CYS A 1 220 ? -20.25 -4.676 -10.969 1 98.38 220 CYS A N 1
ATOM 1758 C CA . CYS A 1 220 ? -21.094 -3.654 -10.375 1 98.38 220 CYS A CA 1
ATOM 1759 C C . CYS A 1 220 ? -20.891 -3.58 -8.867 1 98.38 220 CYS A C 1
ATOM 1761 O O . CYS A 1 220 ? -20.938 -2.496 -8.281 1 98.38 220 CYS A O 1
ATOM 1763 N N . ILE A 1 221 ? -20.688 -4.688 -8.195 1 98.56 221 ILE A N 1
ATOM 1764 C CA . ILE A 1 221 ? -20.422 -4.707 -6.758 1 98.56 221 ILE A CA 1
ATOM 1765 C C . ILE A 1 221 ? -19.188 -3.865 -6.449 1 98.56 221 ILE A C 1
ATOM 1767 O O . ILE A 1 221 ? -19.219 -2.996 -5.574 1 98.56 221 ILE A O 1
ATOM 1771 N N . VAL A 1 222 ? -18.125 -4.086 -7.168 1 98.31 222 VAL A N 1
ATOM 1772 C CA . VAL A 1 222 ? -16.844 -3.432 -6.91 1 98.31 222 VAL A CA 1
ATOM 1773 C C . VAL A 1 222 ? -16.953 -1.946 -7.246 1 98.31 222 VAL A C 1
ATOM 1775 O O . VAL A 1 222 ? -16.469 -1.099 -6.492 1 98.31 222 VAL A O 1
ATOM 1778 N N . ILE A 1 223 ? -17.609 -1.633 -8.352 1 98.56 223 ILE A N 1
ATOM 1779 C CA . ILE A 1 223 ? -17.766 -0.236 -8.75 1 98.56 223 ILE A CA 1
ATOM 1780 C C . ILE A 1 223 ? -18.609 0.5 -7.707 1 98.56 223 ILE A C 1
ATOM 1782 O O . ILE A 1 223 ? -18.297 1.637 -7.34 1 98.56 223 ILE A O 1
ATOM 1786 N N . SER A 1 224 ? -19.641 -0.151 -7.223 1 98.75 224 SER A N 1
ATOM 1787 C CA . SER A 1 224 ? -20.469 0.432 -6.168 1 98.75 224 SER A CA 1
ATOM 1788 C C . SER A 1 224 ? -19.672 0.628 -4.887 1 98.75 224 SER A C 1
ATOM 1790 O O . SER A 1 224 ? -19.828 1.638 -4.195 1 98.75 224 SER A O 1
ATOM 1792 N N . ASN A 1 225 ? -18.875 -0.301 -4.574 1 98.75 225 ASN A N 1
ATOM 1793 C CA . ASN A 1 225 ? -18.016 -0.196 -3.406 1 98.75 225 ASN A CA 1
ATOM 1794 C C . ASN A 1 225 ? -17.047 0.984 -3.525 1 98.75 225 ASN A C 1
ATOM 1796 O O . ASN A 1 225 ? -16.891 1.765 -2.584 1 98.75 225 ASN A O 1
ATOM 1800 N N . ILE A 1 226 ? -16.422 1.116 -4.645 1 98.75 226 ILE A N 1
ATOM 1801 C CA . ILE A 1 226 ? -15.5 2.229 -4.895 1 98.75 226 ILE A CA 1
ATOM 1802 C C . ILE A 1 226 ? -16.266 3.549 -4.797 1 98.75 226 ILE A C 1
ATOM 1804 O O . ILE A 1 226 ? -15.781 4.504 -4.184 1 98.75 226 ILE A O 1
ATOM 1808 N N . ALA A 1 227 ? -17.422 3.547 -5.402 1 98.75 227 ALA A N 1
ATOM 1809 C CA . ALA A 1 227 ? -18.266 4.746 -5.344 1 98.75 227 ALA A CA 1
ATOM 1810 C C . ALA A 1 227 ? -18.609 5.102 -3.9 1 98.75 227 ALA A C 1
ATOM 1812 O O . ALA A 1 227 ? -18.594 6.277 -3.523 1 98.75 227 ALA A O 1
ATOM 1813 N N . PHE A 1 228 ? -18.953 4.141 -3.131 1 98.81 228 PHE A N 1
ATOM 1814 C CA . PHE A 1 228 ? -19.297 4.375 -1.73 1 98.81 228 PHE A CA 1
ATOM 1815 C C . PHE A 1 228 ? -18.141 5.055 -1.002 1 98.81 228 PHE A C 1
ATOM 1817 O O . PHE A 1 228 ? -18.328 6.082 -0.349 1 98.81 228 PHE A O 1
ATOM 1824 N N . HIS A 1 229 ? -16.969 4.527 -1.153 1 98.62 229 HIS A N 1
ATOM 1825 C CA . HIS A 1 229 ? -15.812 5.078 -0.449 1 98.62 229 HIS A CA 1
ATOM 1826 C C . HIS A 1 229 ? -15.406 6.426 -1.026 1 98.62 229 HIS A C 1
ATOM 1828 O O . HIS A 1 229 ? -14.781 7.238 -0.338 1 98.62 229 HIS A O 1
ATOM 1834 N N . SER A 1 230 ? -15.781 6.711 -2.258 1 98.38 230 SER A N 1
ATOM 1835 C CA . SER A 1 230 ? -15.469 7.996 -2.873 1 98.38 230 SER A CA 1
ATOM 1836 C C . SER A 1 230 ? -16.312 9.117 -2.289 1 98.38 230 SER A C 1
ATOM 1838 O O . SER A 1 230 ? -16.062 10.297 -2.541 1 98.38 230 SER A O 1
ATOM 1840 N N . THR A 1 231 ? -17.312 8.789 -1.507 1 98.44 231 THR A N 1
ATOM 1841 C CA . THR A 1 231 ? -18.156 9.812 -0.883 1 98.44 231 THR A CA 1
ATOM 1842 C C . THR A 1 231 ? -17.344 10.633 0.121 1 98.44 231 THR A C 1
ATOM 1844 O O . THR A 1 231 ? -17.781 11.711 0.537 1 98.44 231 THR A O 1
ATOM 1847 N N . LEU A 1 232 ? -16.219 10.07 0.456 1 97.5 232 LEU A N 1
ATOM 1848 C CA . LEU A 1 232 ? -15.297 10.828 1.304 1 97.5 232 LEU A CA 1
ATOM 1849 C C . LEU A 1 232 ? -14.945 12.164 0.662 1 97.5 232 LEU A C 1
ATOM 1851 O O . LEU A 1 232 ? -14.516 13.094 1.351 1 97.5 232 LEU A O 1
ATOM 1855 N N . TYR A 1 233 ? -15.133 12.211 -0.666 1 97.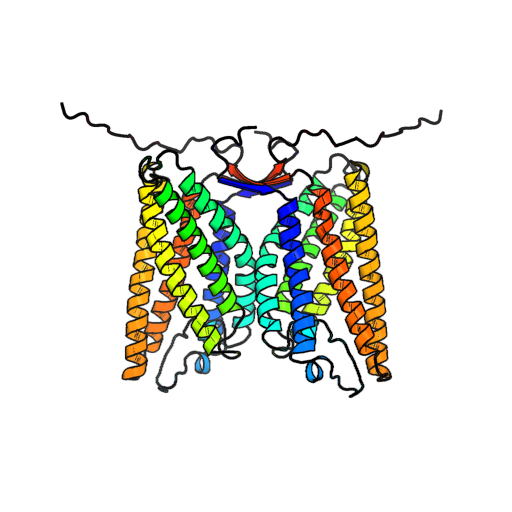5 233 TYR A N 1
ATOM 1856 C CA . TYR A 1 233 ? -14.945 13.445 -1.424 1 97.5 233 TYR A CA 1
ATOM 1857 C C . TYR A 1 233 ? -15.805 14.562 -0.863 1 97.5 233 TYR A C 1
ATOM 1859 O O . TYR A 1 233 ? -15.359 15.711 -0.749 1 97.5 233 TYR A O 1
ATOM 1867 N N . TYR A 1 234 ? -17 14.25 -0.462 1 97 234 TYR A N 1
ATOM 1868 C CA . TYR A 1 234 ? -17.938 15.211 0.104 1 97 234 TYR A CA 1
ATOM 1869 C C . TYR A 1 234 ? -17.703 15.383 1.601 1 97 234 TYR A C 1
ATOM 1871 O O . TYR A 1 234 ? -17.781 16.5 2.123 1 97 234 TYR A O 1
ATOM 1879 N N . ASP A 1 235 ? -17.406 14.32 2.275 1 95.88 235 ASP A N 1
ATOM 1880 C CA . ASP A 1 235 ? -17.266 14.328 3.729 1 95.88 235 ASP A CA 1
ATOM 1881 C C . ASP A 1 235 ? -16.094 15.203 4.156 1 95.88 235 ASP A C 1
ATOM 1883 O O . ASP A 1 235 ? -16.188 15.953 5.133 1 95.88 235 ASP A O 1
ATOM 1887 N N . PHE A 1 236 ? -15.016 15.086 3.418 1 95.19 236 PHE A N 1
ATOM 1888 C CA . PHE A 1 236 ? -13.805 15.812 3.791 1 95.19 236 PHE A CA 1
ATOM 1889 C C . PHE A 1 236 ? -13.531 16.938 2.811 1 95.19 236 PHE A C 1
ATOM 1891 O O . PHE A 1 236 ? -12.375 17.25 2.508 1 95.19 236 PHE A O 1
ATOM 1898 N N . HIS A 1 237 ? -14.602 17.438 2.32 1 93.94 237 HIS A N 1
ATOM 1899 C CA . HIS A 1 237 ? -14.469 18.578 1.421 1 93.94 237 HIS A CA 1
ATOM 1900 C C . HIS A 1 237 ? -13.758 19.75 2.105 1 93.94 237 HIS A C 1
ATOM 1902 O O . HIS A 1 237 ? -14.086 20.109 3.238 1 93.94 237 HIS A O 1
ATOM 1908 N N . GLY A 1 238 ? -12.719 20.328 1.469 1 92.06 238 GLY A N 1
ATOM 1909 C CA . GLY A 1 238 ? -12 21.469 2.012 1 92.06 238 GLY A CA 1
ATOM 1910 C C . GLY A 1 238 ? -10.883 21.078 2.959 1 92.06 238 GLY A C 1
ATOM 1911 O O . GLY A 1 238 ? -10.227 21.938 3.549 1 92.06 238 GLY A O 1
ATOM 1912 N N . LYS A 1 239 ? -10.695 19.828 3.127 1 94 239 LYS A N 1
ATOM 1913 C CA . LYS A 1 239 ? -9.617 19.375 3.998 1 94 239 LYS A CA 1
ATOM 1914 C C . LYS A 1 239 ? -8.414 18.891 3.182 1 94 239 LYS A C 1
ATOM 1916 O O . LYS A 1 239 ? -8.531 18.672 1.977 1 94 239 LYS A O 1
ATOM 1921 N N . SER A 1 240 ? -7.25 18.859 3.82 1 93.69 240 SER A N 1
ATOM 1922 C CA . SER A 1 240 ? -6.016 18.375 3.207 1 93.69 240 SER A CA 1
ATOM 1923 C C . SER A 1 240 ? -5.23 17.484 4.168 1 93.69 240 SER A C 1
ATOM 1925 O O . SER A 1 240 ? -5.359 17.609 5.387 1 93.69 240 SER A O 1
ATOM 1927 N N . VAL A 1 241 ? -4.551 16.516 3.561 1 93.31 241 VAL A N 1
ATOM 1928 C CA . VAL A 1 241 ? -3.553 15.766 4.316 1 93.31 241 VAL A CA 1
ATOM 1929 C C . VAL A 1 241 ? -2.24 16.547 4.352 1 93.31 241 VAL A C 1
ATOM 1931 O O . VAL A 1 241 ? -1.611 16.766 3.312 1 93.31 241 VAL A O 1
ATOM 1934 N N . ILE A 1 242 ? -1.829 16.906 5.543 1 91.25 242 ILE A N 1
ATOM 1935 C CA . ILE A 1 242 ? -0.702 17.828 5.648 1 91.25 242 ILE A CA 1
ATOM 1936 C C . ILE A 1 242 ? 0.36 17.234 6.574 1 91.25 242 ILE A C 1
ATOM 1938 O O . ILE A 1 242 ? 0.034 16.531 7.535 1 91.25 242 ILE A O 1
ATOM 1942 N N . LEU A 1 243 ? 1.563 17.391 6.219 1 92.62 243 LEU A N 1
ATOM 1943 C CA . LEU A 1 243 ? 2.684 17.172 7.129 1 92.62 243 LEU A CA 1
ATOM 1944 C C . LEU A 1 243 ? 3.092 18.484 7.793 1 92.62 243 LEU A C 1
ATOM 1946 O O . LEU A 1 243 ? 3.701 19.344 7.156 1 92.62 243 LEU A O 1
ATOM 1950 N N . ALA A 1 244 ? 2.678 18.672 9.07 1 88.5 244 ALA A N 1
ATOM 1951 C CA . ALA A 1 244 ? 2.832 19.938 9.773 1 88.5 244 ALA A CA 1
ATOM 1952 C C . ALA A 1 244 ? 3.389 19.734 11.172 1 88.5 244 ALA A C 1
ATOM 1954 O O . ALA A 1 244 ? 3.395 18.609 11.688 1 88.5 244 ALA A O 1
ATOM 1955 N N . PRO A 1 245 ? 3.949 20.812 11.711 1 86.19 245 PRO A N 1
ATOM 1956 C CA . PRO A 1 245 ? 4.398 20.703 13.102 1 86.19 245 PRO A CA 1
ATOM 1957 C C . PRO A 1 245 ? 3.277 20.297 14.047 1 86.19 245 PRO A C 1
ATOM 1959 O O . PRO A 1 245 ? 2.133 20.719 13.883 1 86.19 245 PRO A O 1
ATOM 1962 N N . SER A 1 246 ? 3.623 19.344 14.875 1 78.88 246 SER A N 1
ATOM 1963 C CA . SER A 1 246 ? 2.633 18.875 15.844 1 78.88 246 SER A CA 1
ATOM 1964 C C . SER A 1 246 ? 2.189 20.016 16.766 1 78.88 246 SER A C 1
ATOM 1966 O O . SER A 1 246 ? 2.982 20.891 17.094 1 78.88 246 SER A O 1
ATOM 1968 N N . VAL A 1 247 ? 0.99 20.141 16.969 1 59.66 247 VAL A N 1
ATOM 1969 C CA . VAL A 1 247 ? 0.433 21.156 17.875 1 59.66 247 VAL A CA 1
ATOM 1970 C C . VAL A 1 247 ? 0.875 20.859 19.312 1 59.66 247 VAL A C 1
ATOM 1972 O O . VAL A 1 247 ? 0.763 19.734 19.781 1 59.66 247 VAL A O 1
ATOM 1975 N N . GLY A 1 248 ? 1.688 21.812 20.078 1 53.31 248 GLY A N 1
ATOM 1976 C CA . GLY A 1 248 ? 2.1 21.812 21.484 1 53.31 248 GLY A CA 1
ATOM 1977 C C . GLY A 1 248 ? 3.576 21.516 21.656 1 53.31 248 GLY A C 1
ATOM 1978 O O . GLY A 1 248 ? 4.07 21.484 22.797 1 53.31 248 GLY A O 1
ATOM 1979 N N . VAL A 1 249 ? 4.172 20.75 20.797 1 46.91 249 VAL A N 1
ATOM 1980 C CA . VAL A 1 249 ? 5.59 20.516 21.078 1 46.91 249 VAL A CA 1
ATOM 1981 C C . VAL A 1 249 ? 6.352 21.828 20.953 1 46.91 249 VAL A C 1
ATOM 1983 O O . VAL A 1 249 ? 6.418 22.422 19.875 1 46.91 249 VAL A O 1
ATOM 1986 N N . GLY A 1 250 ? 6.312 22.656 21.969 1 39.84 250 GLY A N 1
ATOM 1987 C CA . GLY A 1 250 ? 7.25 23.75 22.141 1 39.84 250 GLY A CA 1
ATOM 1988 C C . GLY A 1 250 ? 8.633 23.453 21.578 1 39.84 250 GLY A C 1
ATOM 1989 O O . GLY A 1 250 ? 9.023 22.297 21.469 1 39.84 250 GLY A O 1
ATOM 1990 N N . THR A 1 251 ? 9.062 24.281 20.625 1 40.81 251 THR A N 1
ATOM 1991 C CA . THR A 1 251 ? 10.422 24.344 20.094 1 40.81 251 THR A CA 1
ATOM 1992 C C . THR A 1 251 ? 11.445 24.047 21.188 1 40.81 251 THR A C 1
ATOM 1994 O O . THR A 1 251 ? 12.523 24.641 21.219 1 40.81 251 THR A O 1
ATOM 1997 N N . SER A 1 252 ? 11.109 23.625 22.297 1 37.38 252 SER A N 1
ATOM 1998 C CA . SER A 1 252 ? 12.117 23.703 23.344 1 37.38 252 SER A CA 1
ATOM 1999 C C . SER A 1 252 ? 13.406 23 22.922 1 37.38 252 SER A C 1
ATOM 2001 O O . SER A 1 252 ? 14.492 23.344 23.391 1 37.38 252 SER A O 1
ATOM 2003 N N . GLY A 1 253 ? 13.383 21.828 22.391 1 38.81 253 GLY A N 1
ATOM 2004 C CA . GLY A 1 253 ? 14.656 21.125 22.438 1 38.81 253 GLY A CA 1
ATOM 2005 C C . GLY A 1 253 ? 15.586 21.5 21.297 1 38.81 253 GLY A C 1
ATOM 2006 O O . GLY A 1 253 ? 16.516 20.75 20.984 1 38.81 253 GLY A O 1
ATOM 2007 N N . TYR A 1 254 ? 15.195 22.422 20.484 1 42.88 254 TYR A N 1
ATOM 2008 C CA . TYR A 1 254 ? 16.125 22.703 19.391 1 42.88 254 TYR A CA 1
ATOM 2009 C C . TYR A 1 254 ? 17.297 23.547 19.875 1 42.88 254 TYR A C 1
ATOM 2011 O O . TYR A 1 254 ? 17.109 24.656 20.375 1 42.88 254 TYR A O 1
ATOM 2019 N N . SER A 1 255 ? 18.266 22.922 20.453 1 43.41 255 SER A N 1
ATOM 2020 C CA . SER A 1 255 ? 19.453 23.766 20.609 1 43.41 255 SER A CA 1
ATOM 2021 C C . SER A 1 255 ? 20.078 24.078 19.25 1 43.41 255 SER A C 1
ATOM 2023 O O . SER A 1 255 ? 20.422 23.172 18.484 1 43.41 255 SER A O 1
ATOM 2025 N N . LEU A 1 256 ? 19.844 25.219 18.766 1 45.31 256 LEU A N 1
ATOM 2026 C CA . LEU A 1 256 ? 20.578 25.703 17.594 1 45.31 256 LEU A CA 1
ATOM 2027 C C . LEU A 1 256 ? 22.078 25.516 17.766 1 45.31 256 LEU A C 1
ATOM 2029 O O . LEU A 1 256 ? 22.609 25.781 18.844 1 45.31 256 LEU A O 1
ATOM 2033 N N . LEU A 1 257 ? 22.625 24.719 17.016 1 47.66 257 LEU A N 1
ATOM 2034 C CA . LEU A 1 257 ? 24.078 24.641 17.109 1 47.66 257 LEU A CA 1
ATOM 2035 C C . LEU A 1 257 ? 24.703 26.031 16.984 1 47.66 257 LEU A C 1
ATOM 2037 O O . LEU A 1 257 ? 24.25 26.859 16.188 1 47.66 257 LEU A O 1
ATOM 2041 N N . PRO A 1 258 ? 25.5 26.453 17.984 1 44.47 258 PRO A N 1
ATOM 2042 C CA . PRO A 1 258 ? 26.203 27.734 17.938 1 44.47 258 PRO A CA 1
ATOM 2043 C C . PRO A 1 258 ? 26.938 27.953 16.609 1 44.47 258 PRO A C 1
ATOM 2045 O O . PRO A 1 258 ? 27.625 27.062 16.125 1 44.47 258 PRO A O 1
ATOM 2048 N N . THR A 1 259 ? 26.391 28.734 15.742 1 42.34 259 THR A N 1
ATOM 2049 C CA . THR A 1 259 ? 27.141 29.188 14.578 1 42.34 259 THR A CA 1
ATOM 2050 C C . THR A 1 259 ? 28.438 29.891 15.008 1 42.34 259 THR A C 1
ATOM 2052 O O . THR A 1 259 ? 28.391 30.969 15.602 1 42.34 259 THR A O 1
ATOM 2055 N N . LEU A 1 260 ? 29.5 29.266 15.516 1 39.91 260 LEU A N 1
ATOM 2056 C CA . LEU A 1 260 ? 30.766 29.953 15.766 1 39.91 260 LEU A CA 1
ATOM 2057 C C . LEU A 1 260 ? 31.25 30.672 14.508 1 39.91 260 LEU A C 1
ATOM 2059 O O . LEU A 1 260 ? 31.594 30.031 13.516 1 39.91 260 LEU A O 1
ATOM 2063 N N . ILE A 1 261 ? 30.734 31.812 14.156 1 40.69 261 ILE A N 1
ATOM 2064 C CA . ILE A 1 261 ? 31.438 32.688 13.219 1 40.69 261 ILE A CA 1
ATOM 2065 C C . ILE A 1 261 ? 32.719 33.188 13.859 1 40.69 261 ILE A C 1
ATOM 2067 O O . ILE A 1 261 ? 32.688 34 14.789 1 40.69 261 ILE A O 1
ATOM 2071 N N . GLU A 1 262 ? 33.719 32.406 14.172 1 36.25 262 GLU A N 1
ATOM 2072 C CA . GLU A 1 262 ? 35.031 33 14.523 1 36.25 262 GLU A CA 1
ATOM 2073 C C . GLU A 1 262 ? 35.531 33.938 13.406 1 36.25 262 GLU A C 1
ATOM 2075 O O . GLU A 1 262 ? 35.75 33.469 12.281 1 36.25 262 GLU A O 1
ATOM 2080 N N . LYS A 1 263 ? 35.312 35.312 13.477 1 36.59 263 LYS A N 1
ATOM 2081 C CA . LYS A 1 263 ? 36.094 36.344 12.797 1 36.59 263 LYS A CA 1
ATOM 2082 C C . LYS A 1 263 ? 37.531 36.281 13.234 1 36.59 263 LYS A C 1
ATOM 2084 O O . LYS A 1 263 ? 37.844 36.5 14.406 1 36.59 263 LYS A O 1
ATOM 2089 N N . ASP A 1 264 ? 38.406 35.5 12.688 1 33 264 ASP A N 1
ATOM 2090 C CA . ASP A 1 264 ? 39.844 35.75 12.758 1 33 264 ASP A CA 1
ATOM 2091 C C . ASP A 1 264 ? 40.156 37.156 12.32 1 33 264 ASP A C 1
ATOM 2093 O O . ASP A 1 264 ? 39.906 37.531 11.172 1 33 264 ASP A O 1
ATOM 2097 N N . THR A 1 265 ? 39.938 38.156 13.133 1 27.64 265 THR A N 1
ATOM 2098 C CA . THR A 1 265 ? 40.875 39.25 13.07 1 27.64 265 THR A CA 1
ATOM 2099 C C . THR A 1 265 ? 42.25 38.844 13.539 1 27.64 265 THR A C 1
ATOM 2101 O O . THR A 1 265 ? 42.375 38.031 14.453 1 27.64 265 THR A O 1
ATOM 2104 N N . MET B 1 1 ? -3.318 23.312 25.328 1 22.92 1 MET B N 1
ATOM 2105 C CA . MET B 1 1 ? -3.293 23.688 23.906 1 22.92 1 MET B CA 1
ATOM 2106 C C . MET B 1 1 ? -4.305 22.875 23.109 1 22.92 1 MET B C 1
ATOM 2108 O O . MET B 1 1 ? -4.23 21.641 23.078 1 22.92 1 MET B O 1
ATOM 2112 N N . ALA B 1 2 ? -5.48 23.312 22.969 1 29.44 2 ALA B N 1
ATOM 2113 C CA . ALA B 1 2 ? -6.77 22.844 22.469 1 29.44 2 ALA B CA 1
ATOM 2114 C C . ALA B 1 2 ? -6.668 22.391 21.031 1 29.44 2 ALA B C 1
ATOM 2116 O O . ALA B 1 2 ? -6.305 23.172 20.141 1 29.44 2 ALA B O 1
ATOM 2117 N N . TYR B 1 3 ? -6.02 21.281 20.688 1 36.41 3 TYR B N 1
ATOM 2118 C CA . TYR B 1 3 ? -6.348 20.859 19.328 1 36.41 3 TYR B CA 1
ATOM 2119 C C . TYR B 1 3 ? -7.684 21.438 18.891 1 36.41 3 TYR B C 1
ATOM 2121 O O . TYR B 1 3 ? -8.688 21.312 19.594 1 36.41 3 TYR B O 1
ATOM 2129 N N . GLY B 1 4 ? -7.688 22.516 18.406 1 36.53 4 GLY B N 1
ATOM 2130 C CA . GLY B 1 4 ? -8.992 22.969 17.953 1 36.53 4 GLY B CA 1
ATOM 2131 C C . GLY B 1 4 ? -9.852 21.828 17.422 1 36.53 4 GLY B C 1
ATOM 2132 O O . GLY B 1 4 ? -9.344 20.766 17.078 1 36.53 4 GLY B O 1
ATOM 2133 N N . ASP B 1 5 ? -11.148 21.594 17.844 1 45.5 5 ASP B N 1
ATOM 2134 C CA . ASP B 1 5 ? -12.289 20.734 17.562 1 45.5 5 ASP B CA 1
ATOM 2135 C C . ASP B 1 5 ? -12.211 20.156 16.156 1 45.5 5 ASP B C 1
ATOM 2137 O O . ASP B 1 5 ? -12.875 19.156 15.844 1 45.5 5 ASP B O 1
ATOM 2141 N N . ASP B 1 6 ? -11.258 20.781 15.148 1 54.53 6 ASP B N 1
ATOM 2142 C CA . ASP B 1 6 ? -11.586 20.516 13.75 1 54.53 6 ASP B CA 1
ATOM 2143 C C . ASP B 1 6 ? -10.625 19.484 13.148 1 54.53 6 ASP B C 1
ATOM 2145 O O . ASP B 1 6 ? -10.672 19.203 11.953 1 54.53 6 ASP B O 1
ATOM 2149 N N . ASP B 1 7 ? -9.469 19.047 13.852 1 62 7 ASP B N 1
ATOM 2150 C CA . ASP B 1 7 ? -8.648 18.047 13.18 1 62 7 ASP B CA 1
ATOM 2151 C C . ASP B 1 7 ? -9.273 16.656 13.305 1 62 7 ASP B C 1
ATOM 2153 O O . ASP B 1 7 ? -9.484 16.156 14.414 1 62 7 ASP B O 1
ATOM 2157 N N . VAL B 1 8 ? -9.555 16.109 12.18 1 73.94 8 VAL B N 1
ATOM 2158 C CA . VAL B 1 8 ? -10.234 14.82 12.125 1 73.94 8 VAL B CA 1
ATOM 2159 C C . VAL B 1 8 ? -9.266 13.711 12.516 1 73.94 8 VAL B C 1
ATOM 2161 O O . VAL B 1 8 ? -9.633 12.781 13.234 1 73.94 8 VAL B O 1
ATOM 2164 N N . LEU B 1 9 ? -7.805 13.898 12.172 1 88.56 9 LEU B N 1
ATOM 2165 C CA . LEU B 1 9 ? -6.848 12.836 12.469 1 88.56 9 LEU B CA 1
ATOM 2166 C C . LEU B 1 9 ? -5.422 13.383 12.469 1 88.56 9 LEU B C 1
ATOM 2168 O O . LEU B 1 9 ? -5.059 14.18 11.602 1 88.56 9 LEU B O 1
ATOM 2172 N N . SER B 1 10 ? -4.648 13.07 13.516 1 90.81 10 SER B N 1
ATOM 2173 C CA . SER B 1 10 ? -3.24 13.43 13.625 1 90.81 10 SER B CA 1
ATOM 2174 C C . SER B 1 10 ? -2.385 12.219 13.984 1 90.81 10 SER B C 1
ATOM 2176 O O . SER B 1 10 ? -2.645 11.539 14.977 1 90.81 10 SER B O 1
ATOM 2178 N N . LEU B 1 11 ? -1.438 11.93 13.156 1 93.88 11 LEU B N 1
ATOM 2179 C CA . LEU B 1 11 ? -0.491 10.844 13.375 1 93.88 11 LEU B CA 1
ATOM 2180 C C . LEU B 1 11 ? 0.927 11.383 13.531 1 93.88 11 LEU B C 1
ATOM 2182 O O . LEU B 1 11 ? 1.523 11.859 12.562 1 93.88 11 LEU B O 1
ATOM 2186 N N . PRO B 1 12 ? 1.465 11.297 14.805 1 95.69 12 PRO B N 1
ATOM 2187 C CA . PRO B 1 12 ? 2.861 11.727 14.945 1 95.69 12 PRO B CA 1
ATOM 2188 C C . PRO B 1 12 ? 3.797 11 13.977 1 95.69 12 PRO B C 1
ATOM 2190 O O . PRO B 1 12 ? 3.676 9.789 13.781 1 95.69 12 PRO B O 1
ATOM 2193 N N . PHE B 1 13 ? 4.719 11.703 13.406 1 95.88 13 PHE B N 1
ATOM 2194 C CA . PHE B 1 13 ? 5.559 11.141 12.359 1 95.88 13 PHE B CA 1
ATOM 2195 C C . PHE B 1 13 ? 6.445 10.031 12.906 1 95.88 13 PHE B C 1
ATOM 2197 O O . PHE B 1 13 ? 6.812 9.109 12.18 1 95.88 13 PHE B O 1
ATOM 2204 N N . ARG B 1 14 ? 6.797 10.133 14.227 1 96.25 14 ARG B N 1
ATOM 2205 C CA . ARG B 1 14 ? 7.551 9.047 14.844 1 96.25 14 ARG B CA 1
ATOM 2206 C C . ARG B 1 14 ? 6.82 7.719 14.695 1 96.25 14 ARG B C 1
ATOM 2208 O O . ARG B 1 14 ? 7.434 6.699 14.375 1 96.25 14 ARG B O 1
ATOM 2215 N N . VAL B 1 15 ? 5.551 7.723 14.922 1 96.56 15 VAL B N 1
ATOM 2216 C CA . VAL B 1 15 ? 4.734 6.516 14.805 1 96.56 15 VAL B CA 1
ATOM 2217 C C . VAL B 1 15 ? 4.656 6.086 13.344 1 96.56 15 VAL B C 1
ATOM 2219 O O . VAL B 1 15 ? 4.727 4.895 13.031 1 96.56 15 VAL B O 1
ATOM 2222 N N . PHE B 1 16 ? 4.527 7.07 12.516 1 96.69 16 PHE B N 1
ATOM 2223 C CA . PHE B 1 16 ? 4.523 6.809 11.078 1 96.69 16 PHE B CA 1
ATOM 2224 C C . PHE B 1 16 ? 5.773 6.043 10.664 1 96.69 16 PHE B C 1
ATOM 2226 O O . PHE B 1 16 ? 5.688 5.051 9.938 1 96.69 16 PHE B O 1
ATOM 2233 N N . VAL B 1 17 ? 6.957 6.461 11.133 1 97.88 17 VAL B N 1
ATOM 2234 C CA . VAL B 1 17 ? 8.227 5.824 10.781 1 97.88 17 VAL B CA 1
ATOM 2235 C C . VAL B 1 17 ? 8.258 4.398 11.328 1 97.88 17 VAL B C 1
ATOM 2237 O O . VAL B 1 17 ? 8.68 3.473 10.625 1 97.88 17 VAL B O 1
ATOM 2240 N N . TYR B 1 18 ? 7.781 4.203 12.547 1 97.94 18 TYR B N 1
ATOM 2241 C CA . TYR B 1 18 ? 7.77 2.869 13.141 1 97.94 18 TYR B CA 1
ATOM 2242 C C . TYR B 1 18 ? 6.906 1.919 12.32 1 97.94 18 TYR B C 1
ATOM 2244 O O . TYR B 1 18 ? 7.27 0.758 12.117 1 97.94 18 TYR B O 1
ATOM 2252 N N . ILE B 1 19 ? 5.832 2.41 11.828 1 96.81 19 ILE B N 1
ATOM 2253 C CA . ILE B 1 19 ? 4.93 1.566 11.047 1 96.81 19 ILE B CA 1
ATOM 2254 C C . ILE B 1 19 ? 5.559 1.245 9.695 1 96.81 19 ILE B C 1
ATOM 2256 O O . ILE B 1 19 ? 5.668 0.076 9.32 1 96.81 19 ILE B O 1
ATOM 2260 N N . VAL B 1 20 ? 6.02 2.252 9.023 1 97.19 20 VAL B N 1
ATOM 2261 C CA . VAL B 1 20 ? 6.496 2.102 7.648 1 97.19 20 VAL B CA 1
ATOM 2262 C C . VAL B 1 20 ? 7.797 1.298 7.641 1 97.19 20 VAL B C 1
ATOM 2264 O O . VAL B 1 20 ? 8.031 0.498 6.734 1 97.19 20 VAL B O 1
ATOM 2267 N N . ALA B 1 21 ? 8.648 1.51 8.648 1 98.19 21 ALA B N 1
ATOM 2268 C CA . ALA B 1 21 ? 9.891 0.749 8.734 1 98.19 21 ALA B CA 1
ATOM 2269 C C . ALA B 1 21 ? 9.641 -0.641 9.312 1 98.19 21 ALA B C 1
ATOM 2271 O O . ALA B 1 21 ? 10.32 -1.603 8.953 1 98.19 21 ALA B O 1
ATOM 2272 N N . GLY B 1 22 ? 8.672 -0.721 10.195 1 98.44 22 GLY B N 1
ATOM 2273 C CA . GLY B 1 22 ? 8.398 -1.982 10.867 1 98.44 22 GLY B CA 1
ATOM 2274 C C . GLY B 1 22 ? 7.797 -3.027 9.945 1 98.44 22 GLY B C 1
ATOM 2275 O O . GLY B 1 22 ? 7.988 -4.227 10.156 1 98.44 22 GLY B O 1
ATOM 2276 N N . LEU B 1 23 ? 7.102 -2.594 8.992 1 98.5 23 LEU B N 1
ATOM 2277 C CA . LEU B 1 23 ? 6.398 -3.521 8.109 1 98.5 23 LEU B CA 1
ATOM 2278 C C . LEU B 1 23 ? 7.387 -4.355 7.305 1 98.5 23 LEU B C 1
ATOM 2280 O O . LEU B 1 23 ? 7.422 -5.582 7.434 1 98.5 23 LEU B O 1
ATOM 2284 N N . PRO B 1 24 ? 8.266 -3.779 6.504 1 98.25 24 PRO B N 1
ATOM 2285 C CA . PRO B 1 24 ? 9.211 -4.617 5.766 1 98.25 24 PRO B CA 1
ATOM 2286 C C . PRO B 1 24 ? 10.195 -5.348 6.676 1 98.25 24 PRO B C 1
ATOM 2288 O O . PRO B 1 24 ? 10.609 -6.469 6.371 1 98.25 24 PRO B O 1
ATOM 2291 N N . LEU B 1 25 ? 10.57 -4.73 7.797 1 98.62 25 LEU B N 1
ATOM 2292 C CA . LEU B 1 25 ? 11.508 -5.367 8.711 1 98.62 25 LEU B CA 1
ATOM 2293 C C . LEU B 1 25 ? 10.906 -6.629 9.32 1 98.62 25 LEU B C 1
ATOM 2295 O O . LEU B 1 25 ? 11.531 -7.691 9.297 1 98.62 25 LEU B O 1
ATOM 2299 N N . SER B 1 26 ? 9.734 -6.508 9.875 1 98.69 26 SER B N 1
ATOM 2300 C CA . SER B 1 26 ? 9.078 -7.672 10.461 1 98.69 26 SER B CA 1
ATOM 2301 C C . SER B 1 26 ? 8.766 -8.719 9.398 1 98.69 26 SER B C 1
ATOM 2303 O O . SER B 1 26 ? 8.875 -9.922 9.656 1 98.69 26 SER B O 1
ATOM 2305 N N . ALA B 1 27 ? 8.352 -8.258 8.25 1 98.62 27 ALA B N 1
ATOM 2306 C CA . ALA B 1 27 ? 8.086 -9.195 7.16 1 98.62 27 ALA B CA 1
ATOM 2307 C C . ALA B 1 27 ? 9.336 -10 6.816 1 98.62 27 ALA B C 1
ATOM 2309 O O . ALA B 1 27 ? 9.266 -11.211 6.617 1 98.62 27 ALA B O 1
ATOM 2310 N N . LEU B 1 28 ? 10.461 -9.305 6.723 1 98.44 28 LEU B N 1
ATOM 2311 C CA . LEU B 1 28 ? 11.719 -9.984 6.414 1 98.44 28 LEU B CA 1
ATOM 2312 C C . LEU B 1 28 ? 12.031 -11.047 7.461 1 98.44 28 LEU B C 1
ATOM 2314 O O . LEU B 1 28 ? 12.328 -12.195 7.121 1 98.44 28 LEU B O 1
ATOM 2318 N N . ILE B 1 29 ? 11.906 -10.688 8.695 1 98.56 29 ILE B N 1
ATOM 2319 C CA . ILE B 1 29 ? 12.227 -11.594 9.789 1 98.56 29 ILE B CA 1
ATOM 2320 C C . ILE B 1 29 ? 11.258 -12.781 9.781 1 98.56 29 ILE B C 1
ATOM 2322 O O . ILE B 1 29 ? 11.688 -13.938 9.844 1 98.56 29 ILE B O 1
ATOM 2326 N N . ILE B 1 30 ? 9.992 -12.523 9.656 1 98.69 30 ILE B N 1
ATOM 2327 C CA . ILE B 1 30 ? 8.977 -13.562 9.672 1 98.69 30 ILE B CA 1
ATOM 2328 C C . ILE B 1 30 ? 9.18 -14.508 8.484 1 98.69 30 ILE B C 1
ATOM 2330 O O . ILE B 1 30 ? 9.141 -15.727 8.641 1 98.69 30 ILE B O 1
ATOM 2334 N N . CYS B 1 31 ? 9.43 -13.961 7.32 1 98.44 31 CYS B N 1
ATOM 2335 C CA . CYS B 1 31 ? 9.555 -14.773 6.117 1 98.44 31 CYS B CA 1
ATOM 2336 C C . CYS B 1 31 ? 10.82 -15.633 6.172 1 98.44 31 CYS B C 1
ATOM 2338 O O . CYS B 1 31 ? 10.797 -16.797 5.781 1 98.44 31 CYS B O 1
ATOM 2340 N N . VAL B 1 32 ? 11.914 -15.062 6.645 1 98.31 32 VAL B N 1
ATOM 2341 C CA . VAL B 1 32 ? 13.148 -15.836 6.758 1 98.31 32 VAL B CA 1
ATOM 2342 C C . VAL B 1 32 ? 12.961 -16.969 7.77 1 98.31 32 VAL B C 1
ATOM 2344 O O . VAL B 1 32 ? 13.32 -18.109 7.5 1 98.31 32 VAL B O 1
ATOM 2347 N N . LEU B 1 33 ? 12.367 -16.672 8.883 1 98.38 33 LEU B N 1
ATOM 2348 C CA . LEU B 1 33 ? 12.133 -17.688 9.906 1 98.38 33 LEU B CA 1
ATOM 2349 C C . LEU B 1 33 ? 11.188 -18.766 9.391 1 98.38 33 LEU B C 1
ATOM 2351 O O . LEU B 1 33 ? 11.438 -19.953 9.578 1 98.38 33 LEU B O 1
ATOM 2355 N N . CYS B 1 34 ? 10.117 -18.359 8.734 1 98.12 34 CYS B N 1
ATOM 2356 C CA . CYS B 1 34 ? 9.18 -19.328 8.164 1 98.12 34 CYS B CA 1
ATOM 2357 C C . CYS B 1 34 ? 9.867 -20.188 7.117 1 98.12 34 CYS B C 1
ATOM 2359 O O . CYS B 1 34 ? 9.633 -21.406 7.066 1 98.12 34 CYS B O 1
ATOM 2361 N N . SER B 1 35 ? 10.711 -19.578 6.344 1 97.88 35 SER B N 1
ATOM 2362 C CA . SER B 1 35 ? 11.422 -20.312 5.305 1 97.88 35 SER B CA 1
ATOM 2363 C C . SER B 1 35 ? 12.352 -21.359 5.906 1 97.88 35 SER B C 1
ATOM 2365 O O . SER B 1 35 ? 12.445 -22.484 5.398 1 97.88 35 SER B O 1
ATOM 2367 N N . ILE B 1 36 ? 12.992 -21.078 6.992 1 97.62 36 ILE B N 1
ATOM 2368 C CA . ILE B 1 36 ? 13.914 -22 7.656 1 97.62 36 ILE B CA 1
ATOM 2369 C C . ILE B 1 36 ? 13.125 -23.094 8.367 1 97.62 36 ILE B C 1
ATOM 2371 O O . ILE B 1 36 ? 13.523 -24.266 8.344 1 97.62 36 ILE B O 1
ATOM 2375 N N . LEU B 1 37 ? 11.977 -22.812 8.93 1 97.81 37 LEU B N 1
ATOM 2376 C CA . LEU B 1 37 ? 11.211 -23.766 9.734 1 97.81 37 LEU B CA 1
ATOM 2377 C C . LEU B 1 37 ? 10.359 -24.656 8.844 1 97.81 37 LEU B C 1
ATOM 2379 O O . LEU B 1 37 ? 10.203 -25.844 9.125 1 97.81 37 LEU B O 1
ATOM 2383 N N . LEU B 1 38 ? 9.852 -24.109 7.734 1 97.38 38 LEU B N 1
ATOM 2384 C CA . LEU B 1 38 ? 8.867 -24.844 6.949 1 97.38 38 LEU B CA 1
ATOM 2385 C C . LEU B 1 38 ? 9.484 -25.359 5.656 1 97.38 38 LEU B C 1
ATOM 2387 O O . LEU B 1 38 ? 9.031 -26.375 5.105 1 97.38 38 LEU B O 1
ATOM 2391 N N . HIS B 1 39 ? 10.508 -24.672 5.094 1 97.06 39 HIS B N 1
ATOM 2392 C CA . HIS B 1 39 ? 11.023 -24.984 3.768 1 97.06 39 HIS B CA 1
ATOM 2393 C C . HIS B 1 39 ? 12.555 -24.969 3.756 1 97.06 39 HIS B C 1
ATOM 2395 O O . HIS B 1 39 ? 13.164 -24.453 2.816 1 97.06 39 HIS B O 1
ATOM 2401 N N . PHE B 1 40 ? 13.125 -25.453 4.742 1 96.31 40 PHE B N 1
ATOM 2402 C CA . PHE B 1 40 ? 14.57 -25.328 4.906 1 96.31 40 PHE B CA 1
ATOM 2403 C C . PHE B 1 40 ? 15.305 -25.859 3.684 1 96.31 40 PHE B C 1
ATOM 2405 O O . PHE B 1 40 ? 16.062 -25.141 3.041 1 96.31 40 PHE B O 1
ATOM 2412 N N . GLU B 1 41 ? 15.125 -27.094 3.242 1 95.38 41 GLU B N 1
ATOM 2413 C CA . GLU B 1 41 ? 15.875 -27.766 2.18 1 95.38 41 GLU B CA 1
ATOM 2414 C C . GLU B 1 41 ? 15.633 -27.094 0.831 1 95.38 41 GLU B C 1
ATOM 2416 O O . GLU B 1 41 ? 16.578 -26.656 0.168 1 95.38 41 GLU B O 1
ATOM 2421 N N . PRO B 1 42 ? 14.375 -26.891 0.504 1 94.81 42 PRO B N 1
ATOM 2422 C CA . PRO B 1 42 ? 14.18 -26.297 -0.818 1 94.81 42 PRO B CA 1
ATOM 2423 C C . PRO B 1 42 ? 14.57 -24.828 -0.861 1 94.81 42 PRO B C 1
ATOM 2425 O O . PRO B 1 42 ? 14.969 -24.312 -1.913 1 94.81 42 PRO B O 1
ATOM 2428 N N . ALA B 1 43 ? 14.477 -24.125 0.21 1 95.69 43 ALA B N 1
ATOM 2429 C CA . ALA B 1 43 ? 14.781 -22.703 0.229 1 95.69 43 ALA B CA 1
ATOM 2430 C C . ALA B 1 43 ? 16.281 -22.469 0.225 1 95.69 43 ALA B C 1
ATOM 2432 O O . ALA B 1 43 ? 16.75 -21.375 -0.141 1 95.69 43 ALA B O 1
ATOM 2433 N N . THR B 1 44 ? 17.078 -23.438 0.64 1 96.31 44 THR B N 1
ATOM 2434 C CA . THR B 1 44 ? 18.516 -23.25 0.72 1 96.31 44 THR B CA 1
ATOM 2435 C C . THR B 1 44 ? 19.234 -24.047 -0.372 1 96.31 44 THR B C 1
ATOM 2437 O O . THR B 1 44 ? 20.453 -23.938 -0.531 1 96.31 44 THR B O 1
ATOM 2440 N N . ARG B 1 45 ? 18.531 -24.781 -1.126 1 94 45 ARG B N 1
ATOM 2441 C CA . ARG B 1 45 ? 19.109 -25.578 -2.197 1 94 45 ARG B CA 1
ATOM 2442 C C . ARG B 1 45 ? 19.5 -24.719 -3.391 1 94 45 ARG B C 1
ATOM 2444 O O . ARG B 1 45 ? 18.75 -23.797 -3.754 1 94 45 ARG B O 1
ATOM 2451 N N . THR B 1 46 ? 20.641 -24.969 -3.973 1 94.5 46 THR B N 1
ATOM 2452 C CA . THR B 1 46 ? 21.125 -24.266 -5.168 1 94.5 46 THR B CA 1
ATOM 2453 C C . THR B 1 46 ? 21.5 -25.281 -6.254 1 94.5 46 THR B C 1
ATOM 2455 O O . THR B 1 46 ? 21.391 -26.484 -6.055 1 94.5 46 THR B O 1
ATOM 2458 N N . HIS B 1 47 ? 21.891 -24.766 -7.348 1 93 47 HIS B N 1
ATOM 2459 C CA . HIS B 1 47 ? 22.297 -25.625 -8.453 1 93 47 HIS B CA 1
ATOM 2460 C C . HIS B 1 47 ? 23.547 -26.422 -8.094 1 93 47 HIS B C 1
ATOM 2462 O O . HIS B 1 47 ? 23.828 -27.453 -8.711 1 93 47 HIS B O 1
ATOM 2468 N N . CYS B 1 48 ? 24.281 -25.984 -7.102 1 95.25 48 CYS B N 1
ATOM 2469 C CA . CYS B 1 48 ? 25.531 -26.609 -6.711 1 95.25 48 CYS B CA 1
ATOM 2470 C C . CYS B 1 48 ? 25.281 -27.844 -5.852 1 95.25 48 CYS B C 1
ATOM 2472 O O . CYS B 1 48 ? 26.172 -28.703 -5.703 1 95.25 48 CYS B O 1
ATOM 2474 N N . GLY B 1 49 ? 24.234 -27.922 -5.18 1 95.38 49 GLY B N 1
ATOM 2475 C CA . GLY B 1 49 ? 23.906 -29.078 -4.344 1 95.38 49 GLY B CA 1
ATOM 2476 C C . GLY B 1 49 ? 24.766 -29.156 -3.094 1 95.38 49 GLY B C 1
ATOM 2477 O O . GLY B 1 49 ? 25 -30.25 -2.572 1 95.38 49 GLY B O 1
ATOM 2478 N N . VAL B 1 50 ? 25.266 -28.062 -2.721 1 96 50 VAL B N 1
ATOM 2479 C CA . VAL B 1 50 ? 26.109 -28.031 -1.527 1 96 50 VAL B CA 1
ATOM 2480 C C . VAL B 1 50 ? 25.297 -27.531 -0.339 1 96 50 VAL B C 1
ATOM 2482 O O . VAL B 1 50 ? 24.172 -27.031 -0.511 1 96 50 VAL B O 1
ATOM 2485 N N . GLU B 1 51 ? 25.938 -27.625 0.864 1 95.81 51 GLU B N 1
ATOM 2486 C CA . GLU B 1 51 ? 25.219 -27.25 2.082 1 95.81 51 GLU B CA 1
ATOM 2487 C C . GLU B 1 51 ? 25.172 -25.734 2.26 1 95.81 51 GLU B C 1
ATOM 2489 O O . GLU B 1 51 ? 26.188 -25.062 2.131 1 95.81 51 GLU B O 1
ATOM 2494 N N . ASN B 1 52 ? 23.984 -25.203 2.527 1 97.44 52 ASN B N 1
ATOM 2495 C CA . ASN B 1 52 ? 23.703 -23.828 2.922 1 97.44 52 ASN B CA 1
ATOM 2496 C C . ASN B 1 52 ? 22.672 -23.766 4.043 1 97.44 52 ASN B C 1
ATOM 2498 O O . ASN B 1 52 ? 21.906 -24.703 4.246 1 97.44 52 ASN B O 1
ATOM 2502 N N . TRP B 1 53 ? 22.672 -22.547 4.758 1 97.5 53 TRP B N 1
ATOM 2503 C CA . TRP B 1 53 ? 21.891 -22.562 5.98 1 97.5 53 TRP B CA 1
ATOM 2504 C C . TRP B 1 53 ? 20.906 -21.391 6.004 1 97.5 53 TRP B C 1
ATOM 2506 O O . TRP B 1 53 ? 19.984 -21.359 6.816 1 97.5 53 TRP B O 1
ATOM 2516 N N . LEU B 1 54 ? 21.125 -20.438 5.113 1 98.06 54 LEU B N 1
ATOM 2517 C CA . LEU B 1 54 ? 20.203 -19.312 5.004 1 98.06 54 LEU B CA 1
ATOM 2518 C C . LEU B 1 54 ? 19.703 -19.156 3.57 1 98.06 54 LEU B C 1
ATOM 2520 O O . LEU B 1 54 ? 20.5 -19.266 2.625 1 98.06 54 LEU B O 1
ATOM 2524 N N . PRO B 1 55 ? 18.422 -18.938 3.471 1 97.81 55 PRO B N 1
ATOM 2525 C CA . PRO B 1 55 ? 17.906 -18.656 2.127 1 97.81 55 PRO B CA 1
ATOM 2526 C C . PRO B 1 55 ? 18.156 -17.219 1.681 1 97.81 55 PRO B C 1
ATOM 2528 O O . PRO B 1 55 ? 18.219 -16.312 2.514 1 97.81 55 PRO B O 1
ATOM 2531 N N . SER B 1 56 ? 18.359 -17.047 0.365 1 97.12 56 SER B N 1
ATOM 2532 C CA . SER B 1 56 ? 18.359 -15.688 -0.159 1 97.12 56 SER B CA 1
ATOM 2533 C C . SER B 1 56 ? 17.031 -14.984 0.12 1 97.12 56 SER B C 1
ATOM 2535 O O . SER B 1 56 ? 16.047 -15.633 0.466 1 97.12 56 SER B O 1
ATOM 2537 N N . ILE B 1 57 ? 16.953 -13.695 -0.034 1 96.62 57 ILE B N 1
ATOM 2538 C CA . ILE B 1 57 ? 15.719 -12.961 0.193 1 96.62 57 ILE B CA 1
ATOM 2539 C C . ILE B 1 57 ? 14.656 -13.414 -0.811 1 96.62 57 ILE B C 1
ATOM 2541 O O . ILE B 1 57 ? 13.508 -13.664 -0.439 1 96.62 57 ILE B O 1
ATOM 2545 N N . SER B 1 58 ? 15.031 -13.555 -2.041 1 95.44 58 SER B N 1
ATOM 2546 C CA . SER B 1 58 ? 14.078 -13.977 -3.061 1 95.44 58 SER B CA 1
ATOM 2547 C C . SER B 1 58 ? 13.484 -15.344 -2.736 1 95.44 58 SER B C 1
ATOM 2549 O O . SER B 1 58 ? 12.281 -15.562 -2.91 1 95.44 58 SER B O 1
ATOM 2551 N N . ALA B 1 59 ? 14.328 -16.234 -2.301 1 95.88 59 ALA B N 1
ATOM 2552 C CA . ALA B 1 59 ? 13.852 -17.562 -1.93 1 95.88 59 ALA B CA 1
ATOM 2553 C C . ALA B 1 59 ? 12.953 -17.5 -0.699 1 95.88 59 ALA B C 1
ATOM 2555 O O . ALA B 1 59 ? 11.969 -18.234 -0.602 1 95.88 59 ALA B O 1
ATOM 2556 N N . ALA B 1 60 ? 13.242 -16.594 0.173 1 96.88 60 ALA B N 1
ATOM 2557 C CA . ALA B 1 60 ? 12.531 -16.5 1.449 1 96.88 60 ALA B CA 1
ATOM 2558 C C . ALA B 1 60 ? 11.18 -15.82 1.282 1 96.88 60 ALA B C 1
ATOM 2560 O O . ALA B 1 60 ? 10.234 -16.109 2.018 1 96.88 60 ALA B O 1
ATOM 2561 N N . VAL B 1 61 ? 11.031 -14.914 0.286 1 95.12 61 VAL B N 1
ATOM 2562 C CA . VAL B 1 61 ? 9.844 -14.062 0.333 1 95.12 61 VAL B CA 1
ATOM 2563 C C . VAL B 1 61 ? 9.008 -14.273 -0.926 1 95.12 61 VAL B C 1
ATOM 2565 O O . VAL B 1 61 ? 7.867 -13.805 -1.004 1 95.12 61 VAL B O 1
ATOM 2568 N N . SER B 1 62 ? 9.5 -14.945 -1.916 1 93.56 62 SER B N 1
ATOM 2569 C CA . SER B 1 62 ? 8.781 -14.914 -3.188 1 93.56 62 SER B CA 1
ATOM 2570 C C . SER B 1 62 ? 8.648 -16.312 -3.779 1 93.56 62 SER B C 1
ATOM 2572 O O . SER B 1 62 ? 8.289 -16.469 -4.949 1 93.56 62 SER B O 1
ATOM 2574 N N . THR B 1 63 ? 8.938 -17.391 -3.021 1 94.06 63 THR B N 1
ATOM 2575 C CA . THR B 1 63 ? 8.953 -18.719 -3.627 1 94.06 63 THR B CA 1
ATOM 2576 C C . THR B 1 63 ? 7.871 -19.594 -3.014 1 94.06 63 THR B C 1
ATOM 2578 O O . THR B 1 63 ? 7.156 -20.297 -3.73 1 94.06 63 THR B O 1
ATOM 2581 N N . TYR B 1 64 ? 7.754 -19.5 -1.696 1 95.44 64 TYR B N 1
ATOM 2582 C CA . TYR B 1 64 ? 6.863 -20.453 -1.036 1 95.44 64 TYR B CA 1
ATOM 2583 C C . TYR B 1 64 ? 5.824 -19.719 -0.188 1 95.44 64 TYR B C 1
ATOM 2585 O O . TYR B 1 64 ? 6.074 -18.625 0.301 1 95.44 64 TYR B O 1
ATOM 2593 N N . ALA B 1 65 ? 4.645 -20.406 -0.078 1 94.88 65 ALA B N 1
ATOM 2594 C CA . ALA B 1 65 ? 3.641 -19.969 0.889 1 94.88 65 ALA B CA 1
ATOM 2595 C C . ALA B 1 65 ? 3.854 -20.656 2.24 1 94.88 65 ALA B C 1
ATOM 2597 O O . ALA B 1 65 ? 4.266 -21.812 2.303 1 94.88 65 ALA B O 1
ATOM 2598 N N . PRO B 1 66 ? 3.646 -19.875 3.342 1 96.31 66 PRO B N 1
ATOM 2599 C CA . PRO B 1 66 ? 2.875 -18.641 3.418 1 96.31 66 PRO B CA 1
ATOM 2600 C C . PRO B 1 66 ? 3.756 -17.391 3.361 1 96.31 66 PRO B C 1
ATOM 2602 O O . PRO B 1 66 ? 3.25 -16.266 3.42 1 96.31 66 PRO B O 1
ATOM 2605 N N . GLU B 1 67 ? 5.082 -17.562 3.211 1 97.31 67 GLU B N 1
ATOM 2606 C CA . GLU B 1 67 ? 6.031 -16.453 3.244 1 97.31 67 GLU B CA 1
ATOM 2607 C C . GLU B 1 67 ? 5.691 -15.406 2.186 1 97.31 67 GLU B C 1
ATOM 2609 O O . GLU B 1 67 ? 5.629 -14.219 2.482 1 97.31 67 GLU B O 1
ATOM 2614 N N . MET B 1 68 ? 5.414 -15.891 1.062 1 96.94 68 MET B N 1
ATOM 2615 C CA . MET B 1 68 ? 5.168 -14.977 -0.049 1 96.94 68 MET B CA 1
ATOM 2616 C C . MET B 1 68 ? 3.914 -14.141 0.201 1 96.94 68 MET B C 1
ATOM 2618 O O . MET B 1 68 ? 3.883 -12.953 -0.119 1 96.94 68 MET B O 1
ATOM 2622 N N . TYR B 1 69 ? 2.859 -14.727 0.781 1 97.19 69 TYR B N 1
ATOM 2623 C CA . TYR B 1 69 ? 1.631 -14.008 1.087 1 97.19 69 TYR B CA 1
ATOM 2624 C C . TYR B 1 69 ? 1.87 -12.953 2.162 1 97.19 69 TYR B C 1
ATOM 2626 O O . TYR B 1 69 ? 1.365 -11.836 2.068 1 97.19 69 TYR B O 1
ATOM 2634 N N . ILE B 1 70 ? 2.609 -13.312 3.131 1 97.81 70 ILE B N 1
ATOM 2635 C CA . ILE B 1 70 ? 2.922 -12.406 4.23 1 97.81 70 ILE B CA 1
ATOM 2636 C C . ILE B 1 70 ? 3.699 -11.203 3.703 1 97.81 70 ILE B C 1
ATOM 2638 O O . ILE B 1 70 ? 3.357 -10.062 4 1 97.81 70 ILE B O 1
ATOM 2642 N N . TRP B 1 71 ? 4.738 -11.5 2.932 1 98.38 71 TRP B N 1
ATOM 2643 C CA . TRP B 1 71 ? 5.543 -10.43 2.352 1 98.38 71 TRP B CA 1
ATOM 2644 C C . TRP B 1 71 ? 4.684 -9.5 1.501 1 98.38 71 TRP B C 1
ATOM 2646 O O . TRP B 1 71 ? 4.734 -8.273 1.66 1 98.38 71 TRP B O 1
ATOM 2656 N N . ARG B 1 72 ? 3.826 -10.023 0.692 1 98.06 72 ARG B N 1
ATOM 2657 C CA . ARG B 1 72 ? 2.977 -9.242 -0.2 1 98.06 72 ARG B CA 1
ATOM 2658 C C . ARG B 1 72 ? 2.039 -8.336 0.59 1 98.06 72 ARG B C 1
ATOM 2660 O O . ARG B 1 72 ? 1.879 -7.156 0.256 1 98.06 72 ARG B O 1
ATOM 2667 N N . MET B 1 73 ? 1.504 -8.828 1.599 1 97.81 73 MET B N 1
ATOM 2668 C CA . MET B 1 73 ? 0.539 -8.055 2.373 1 97.81 73 MET B CA 1
ATOM 2669 C C . MET B 1 73 ? 1.229 -6.922 3.127 1 97.81 73 MET B C 1
ATOM 2671 O O . MET B 1 73 ? 0.737 -5.793 3.143 1 97.81 73 MET B O 1
ATOM 2675 N N . PHE B 1 74 ? 2.354 -7.203 3.734 1 98.5 74 PHE B N 1
ATOM 2676 C CA . PHE B 1 74 ? 3.066 -6.188 4.496 1 98.5 74 PHE B CA 1
ATOM 2677 C C . PHE B 1 74 ? 3.57 -5.078 3.582 1 98.5 74 PHE B C 1
ATOM 2679 O O . PHE B 1 74 ? 3.412 -3.893 3.887 1 98.5 74 PHE B O 1
ATOM 2686 N N . ILE B 1 75 ? 4.121 -5.43 2.471 1 98.44 75 ILE B N 1
ATOM 2687 C CA . ILE B 1 75 ? 4.684 -4.441 1.555 1 98.44 75 ILE B CA 1
ATOM 2688 C C . ILE B 1 75 ? 3.559 -3.65 0.894 1 98.44 75 ILE B C 1
ATOM 2690 O O . ILE B 1 75 ? 3.729 -2.475 0.566 1 98.44 75 ILE B O 1
ATOM 2694 N N . ALA B 1 76 ? 2.385 -4.316 0.742 1 98 76 ALA B N 1
ATOM 2695 C CA . ALA B 1 76 ? 1.237 -3.609 0.179 1 98 76 ALA B CA 1
ATOM 2696 C C . ALA B 1 76 ? 0.81 -2.453 1.078 1 98 76 ALA B C 1
ATOM 2698 O O . ALA B 1 76 ? 0.475 -1.37 0.591 1 98 76 ALA B O 1
ATOM 2699 N N . VAL B 1 77 ? 0.825 -2.645 2.363 1 97.81 77 VAL B N 1
ATOM 2700 C CA . VAL B 1 77 ? 0.464 -1.585 3.299 1 97.81 77 VAL B CA 1
ATOM 2701 C C . VAL B 1 77 ? 1.566 -0.529 3.332 1 97.81 77 VAL B C 1
ATOM 2703 O O . VAL B 1 77 ? 1.289 0.663 3.49 1 97.81 77 VAL B O 1
ATOM 2706 N N . HIS B 1 78 ? 2.738 -0.898 3.1 1 97.94 78 HIS B N 1
ATOM 2707 C CA . HIS B 1 78 ? 3.934 -0.066 3.141 1 97.94 78 HIS B CA 1
ATOM 2708 C C . HIS B 1 78 ? 4.02 0.835 1.913 1 97.94 78 HIS B C 1
ATOM 2710 O O . HIS B 1 78 ? 4.48 1.977 2.006 1 97.94 78 HIS B O 1
ATOM 2716 N N . GLY B 1 79 ? 3.5 0.439 0.817 1 96.75 79 GLY B N 1
ATOM 2717 C CA . GLY B 1 79 ? 3.777 1.041 -0.477 1 96.75 79 GLY B CA 1
ATOM 2718 C C . GLY B 1 79 ? 3.25 2.459 -0.601 1 96.75 79 GLY B C 1
ATOM 2719 O O . GLY B 1 79 ? 4.012 3.387 -0.877 1 96.75 79 GLY B O 1
ATOM 2720 N N . GLY B 1 80 ? 2.025 2.695 -0.324 1 95.94 80 GLY B N 1
ATOM 2721 C CA . GLY B 1 80 ? 1.405 4.004 -0.467 1 95.94 80 GLY B CA 1
ATOM 2722 C C . GLY B 1 80 ? 2.076 5.074 0.37 1 95.94 80 GLY B C 1
ATOM 2723 O O . GLY B 1 80 ? 2.529 6.094 -0.16 1 95.94 80 GLY B O 1
ATOM 2724 N N . PRO B 1 81 ? 2.225 4.809 1.622 1 96.38 81 PRO B N 1
ATOM 2725 C CA . PRO B 1 81 ? 2.848 5.785 2.516 1 96.38 81 PRO B CA 1
ATOM 2726 C C . PRO B 1 81 ? 4.27 6.152 2.09 1 96.38 81 PRO B C 1
ATOM 2728 O O . PRO B 1 81 ? 4.68 7.309 2.232 1 96.38 81 PRO B O 1
ATOM 2731 N N . ARG B 1 82 ? 4.992 5.25 1.478 1 97.5 82 ARG B N 1
ATOM 2732 C CA . ARG B 1 82 ? 6.363 5.508 1.052 1 97.5 82 ARG B CA 1
ATOM 2733 C C . ARG B 1 82 ? 6.398 6.484 -0.12 1 97.5 82 ARG B C 1
ATOM 2735 O O . ARG B 1 82 ? 7.309 7.309 -0.221 1 97.5 82 ARG B O 1
ATOM 2742 N N . LEU B 1 83 ? 5.445 6.367 -0.895 1 96 83 LEU B N 1
ATOM 2743 C CA . LEU B 1 83 ? 5.391 7.289 -2.025 1 96 83 LEU B CA 1
ATOM 2744 C C . LEU B 1 83 ? 5.086 8.703 -1.558 1 96 83 LEU B C 1
ATOM 2746 O O . LEU B 1 83 ? 5.652 9.672 -2.076 1 96 83 LEU B O 1
ATOM 2750 N N . PHE B 1 84 ? 4.309 8.797 -0.552 1 93.81 84 PHE B N 1
ATOM 2751 C CA . PHE B 1 84 ? 3.979 10.086 0.047 1 93.81 84 PHE B CA 1
ATOM 2752 C C . PHE B 1 84 ? 5.223 10.742 0.63 1 93.81 84 PHE B C 1
ATOM 2754 O O . PHE B 1 84 ? 5.449 11.938 0.432 1 93.81 84 PHE B O 1
ATOM 2761 N N . VAL B 1 85 ? 6.008 9.984 1.245 1 94.88 85 VAL B N 1
ATOM 2762 C CA . VAL B 1 85 ? 7.168 10.523 1.949 1 94.88 85 VAL B CA 1
ATOM 2763 C C . VAL B 1 85 ? 8.242 10.938 0.941 1 94.88 85 VAL B C 1
ATOM 2765 O O . VAL B 1 85 ? 9.031 11.852 1.198 1 94.88 85 VAL B O 1
ATOM 2768 N N . ALA B 1 86 ? 8.258 10.258 -0.216 1 97.56 86 ALA B N 1
ATOM 2769 C CA . ALA B 1 86 ? 9.211 10.633 -1.253 1 97.56 86 ALA B CA 1
ATOM 2770 C C . ALA B 1 86 ? 9.023 12.094 -1.669 1 97.56 86 ALA B C 1
ATOM 2772 O O . ALA B 1 86 ? 9.992 12.844 -1.786 1 97.56 86 ALA B O 1
ATOM 2773 N N . PHE B 1 87 ? 7.82 12.531 -1.77 1 96.38 87 PHE B N 1
ATOM 2774 C CA . PHE B 1 87 ? 7.527 13.914 -2.133 1 96.38 87 PHE B CA 1
ATOM 2775 C C . PHE B 1 87 ? 7.812 14.852 -0.967 1 96.38 87 PHE B C 1
ATOM 2777 O O . PHE B 1 87 ? 8.32 15.961 -1.163 1 96.38 87 PHE B O 1
ATOM 2784 N N . ALA B 1 88 ? 7.457 14.383 0.185 1 95.88 88 ALA B N 1
ATOM 2785 C CA . ALA B 1 88 ? 7.672 15.203 1.373 1 95.88 88 ALA B CA 1
ATOM 2786 C C . ALA B 1 88 ? 9.156 15.516 1.563 1 95.88 88 ALA B C 1
ATOM 2788 O O . ALA B 1 88 ? 9.516 16.656 1.88 1 95.88 88 ALA B O 1
ATOM 2789 N N . PHE B 1 89 ? 10.023 14.539 1.406 1 97.19 89 PHE B N 1
ATOM 2790 C CA . PHE B 1 89 ? 11.453 14.734 1.619 1 97.19 89 PHE B CA 1
ATOM 2791 C C . PHE B 1 89 ? 12.031 15.664 0.56 1 97.19 89 PHE B C 1
ATOM 2793 O O . PHE B 1 89 ? 12.906 16.484 0.856 1 97.19 89 PHE B O 1
ATOM 2800 N N . ARG B 1 90 ? 11.594 15.492 -0.71 1 97.12 90 ARG B N 1
ATOM 2801 C CA . ARG B 1 90 ? 12.008 16.422 -1.756 1 97.12 90 ARG B CA 1
ATOM 2802 C C . ARG B 1 90 ? 11.719 17.859 -1.354 1 97.12 90 ARG B C 1
ATOM 2804 O O . ARG B 1 90 ? 12.586 18.734 -1.477 1 97.12 90 ARG B O 1
ATOM 2811 N N . ASN B 1 91 ? 10.477 18.109 -0.853 1 95.31 91 ASN B N 1
ATOM 2812 C CA . ASN B 1 91 ? 10.102 19.453 -0.422 1 95.31 91 ASN B CA 1
ATOM 2813 C C . ASN B 1 91 ? 10.906 19.891 0.793 1 95.31 91 ASN B C 1
ATOM 2815 O O . ASN B 1 91 ? 11.273 21.062 0.903 1 95.31 91 ASN B O 1
ATOM 2819 N N . TYR B 1 92 ? 11.133 18.984 1.663 1 94.81 92 TYR B N 1
ATOM 2820 C CA . TYR B 1 92 ? 11.938 19.25 2.854 1 94.81 92 TYR B CA 1
ATOM 2821 C C . TYR B 1 92 ? 13.305 19.797 2.475 1 94.81 92 TYR B C 1
ATOM 2823 O O . TYR B 1 92 ? 13.812 20.734 3.113 1 94.81 92 TYR B O 1
ATOM 2831 N N . LEU B 1 93 ? 13.883 19.25 1.42 1 95.38 93 LEU B N 1
ATOM 2832 C CA . LEU B 1 93 ? 15.18 19.703 0.953 1 95.38 93 LEU B CA 1
ATOM 2833 C C . LEU B 1 93 ? 15.055 21.047 0.226 1 95.38 93 LEU B C 1
ATOM 2835 O O . LEU B 1 93 ? 15.836 21.969 0.476 1 95.38 93 LEU B O 1
ATOM 2839 N N . LEU B 1 94 ? 14.078 21.156 -0.583 1 93.88 94 LEU B N 1
ATOM 2840 C CA . LEU B 1 94 ? 13.898 22.344 -1.422 1 93.88 94 LEU B CA 1
ATOM 2841 C C . LEU B 1 94 ? 13.609 23.578 -0.571 1 93.88 94 LEU B C 1
ATOM 2843 O O . LEU B 1 94 ? 14.031 24.672 -0.913 1 93.88 94 LEU B O 1
ATOM 2847 N N . PHE B 1 95 ? 12.984 23.359 0.561 1 90.44 95 PHE B N 1
ATOM 2848 C CA . PHE B 1 95 ? 12.555 24.516 1.356 1 90.44 95 PHE B CA 1
ATOM 2849 C C . PHE B 1 95 ? 13.453 24.688 2.572 1 90.44 95 PHE B C 1
ATOM 2851 O O . PHE B 1 95 ? 13.047 25.297 3.566 1 90.44 95 PHE B O 1
ATOM 2858 N N . SER B 1 96 ? 14.648 24.234 2.475 1 90.25 96 SER B N 1
ATOM 2859 C CA . SER B 1 96 ? 15.625 24.469 3.537 1 90.25 96 SER B CA 1
ATOM 2860 C C . SER B 1 96 ? 15.961 25.953 3.68 1 90.25 96 SER B C 1
ATOM 2862 O O . SER B 1 96 ? 16.188 26.641 2.682 1 90.25 96 SER B O 1
ATOM 2864 N N . PRO B 1 97 ? 15.961 26.391 4.855 1 85.06 97 PRO B N 1
ATOM 2865 C CA . PRO B 1 97 ? 16.344 27.797 5.047 1 85.06 97 PRO B CA 1
ATOM 2866 C C . PRO B 1 97 ? 17.812 28.047 4.719 1 85.06 97 PRO B C 1
ATOM 2868 O O . PRO B 1 97 ? 18.219 29.203 4.5 1 85.06 97 PRO B O 1
ATOM 2871 N N . LEU B 1 98 ? 18.609 27.031 4.676 1 87.75 98 LEU B N 1
ATOM 2872 C CA . LEU B 1 98 ? 20.047 27.156 4.441 1 87.75 98 LEU B CA 1
ATOM 2873 C C . LEU B 1 98 ? 20.406 26.656 3.049 1 87.75 98 LEU B C 1
ATOM 2875 O O . LEU B 1 98 ? 21.562 26.266 2.807 1 87.75 98 LEU B O 1
ATOM 2879 N N . ARG B 1 99 ? 19.422 26.641 2.156 1 84.31 99 ARG B N 1
ATOM 2880 C CA . ARG B 1 99 ? 19.672 26.141 0.807 1 84.31 99 ARG B CA 1
ATOM 2881 C C . ARG B 1 99 ? 20.688 27.016 0.076 1 84.31 99 ARG B C 1
ATOM 2883 O O . ARG B 1 99 ? 20.766 28.219 0.325 1 84.31 99 ARG B O 1
ATOM 2890 N N . PRO B 1 100 ? 21.375 26.312 -0.763 1 84.75 100 PRO B N 1
ATOM 2891 C CA . PRO B 1 100 ? 22.359 27.109 -1.51 1 84.75 100 PRO B CA 1
ATOM 2892 C C . PRO B 1 100 ? 21.703 28.156 -2.398 1 84.75 100 PRO B C 1
ATOM 2894 O O . PRO B 1 100 ? 20.641 27.922 -2.977 1 84.75 100 PRO B O 1
ATOM 2897 N N . LEU B 1 101 ? 22.312 29.234 -2.467 1 85.56 101 LEU B N 1
ATOM 2898 C CA . LEU B 1 101 ? 21.797 30.328 -3.277 1 85.56 101 LEU B CA 1
ATOM 2899 C C . LEU B 1 101 ? 22.406 30.297 -4.676 1 85.56 101 LEU B C 1
ATOM 2901 O O . LEU B 1 101 ? 21.906 30.969 -5.59 1 85.56 101 LEU B O 1
ATOM 2905 N N . THR B 1 102 ? 23.438 29.531 -4.836 1 83.44 102 THR B N 1
ATOM 2906 C CA . THR B 1 102 ? 24.031 29.359 -6.152 1 83.44 102 THR B CA 1
ATOM 2907 C C . THR B 1 102 ? 23.547 28.078 -6.809 1 83.44 102 THR B C 1
ATOM 2909 O O . THR B 1 102 ? 23.234 27.094 -6.125 1 83.44 102 THR B O 1
ATOM 2912 N N . ARG B 1 103 ? 23.344 28.047 -8.125 1 91.06 103 ARG B N 1
ATOM 2913 C CA . ARG B 1 103 ? 22.969 26.875 -8.922 1 91.06 103 ARG B CA 1
ATOM 2914 C C . ARG B 1 103 ? 21.641 26.297 -8.445 1 91.06 103 ARG B C 1
ATOM 2916 O O . ARG B 1 103 ? 21.516 25.094 -8.25 1 91.06 103 ARG B O 1
ATOM 2923 N N . VAL B 1 104 ? 20.781 27.266 -8.188 1 90.44 104 VAL B N 1
ATOM 2924 C CA . VAL B 1 104 ? 19.469 26.906 -7.641 1 90.44 104 VAL B CA 1
ATOM 2925 C C . VAL B 1 104 ? 18.75 25.953 -8.594 1 90.44 104 VAL B C 1
ATOM 2927 O O . VAL B 1 104 ? 18.094 25.016 -8.156 1 90.44 104 VAL B O 1
ATOM 2930 N N . ARG B 1 105 ? 18.938 26.203 -9.867 1 94.56 105 ARG B N 1
ATOM 2931 C CA . ARG B 1 105 ? 18.281 25.359 -10.859 1 94.56 105 ARG B CA 1
ATOM 2932 C C . ARG B 1 105 ? 18.812 23.938 -10.805 1 94.56 105 ARG B C 1
ATOM 2934 O O . ARG B 1 105 ? 18.047 22.969 -10.875 1 94.56 105 ARG B O 1
ATOM 2941 N N . VAL B 1 106 ? 20.109 23.844 -10.703 1 96 106 VAL B N 1
ATOM 2942 C CA . VAL B 1 106 ? 20.734 22.531 -10.641 1 96 106 VAL B CA 1
ATOM 2943 C C . VAL B 1 106 ? 20.328 21.828 -9.352 1 96 106 VAL B C 1
ATOM 2945 O O . VAL B 1 106 ? 20.047 20.625 -9.359 1 96 106 VAL B O 1
ATOM 2948 N N . PHE B 1 107 ? 20.281 22.578 -8.297 1 96.25 107 PHE B N 1
ATOM 2949 C CA . PHE B 1 107 ? 19.875 22.016 -7.012 1 96.25 107 PHE B CA 1
ATOM 2950 C C . PHE B 1 107 ? 18.453 21.469 -7.09 1 96.25 107 PHE B C 1
ATOM 2952 O O . PHE B 1 107 ? 18.203 20.344 -6.668 1 96.25 107 PHE B O 1
ATOM 2959 N N . ARG B 1 108 ? 17.562 22.234 -7.656 1 96.5 108 ARG B N 1
ATOM 2960 C CA . ARG B 1 108 ? 16.188 21.797 -7.816 1 96.5 108 ARG B CA 1
ATOM 2961 C C . ARG B 1 108 ? 16.094 20.547 -8.688 1 96.5 108 ARG B C 1
ATOM 2963 O O . ARG B 1 108 ? 15.328 19.641 -8.391 1 96.5 108 ARG B O 1
ATOM 2970 N N . LEU B 1 109 ? 16.844 20.562 -9.711 1 98 109 LEU B N 1
ATOM 2971 C CA . LEU B 1 109 ? 16.875 19.406 -10.602 1 98 109 LEU B CA 1
ATOM 2972 C C . LEU B 1 109 ? 17.359 18.156 -9.867 1 98 109 LEU B C 1
ATOM 2974 O O . LEU B 1 109 ? 16.781 17.078 -10.039 1 98 109 LEU B O 1
ATOM 2978 N N . LEU B 1 110 ? 18.359 18.281 -9.062 1 98.12 110 LEU B N 1
ATOM 2979 C CA . LEU B 1 110 ? 18.906 17.156 -8.328 1 98.12 110 LEU B CA 1
ATOM 2980 C C . LEU B 1 110 ? 17.922 16.656 -7.27 1 98.12 110 LEU B C 1
ATOM 2982 O O . LEU B 1 110 ? 17.812 15.453 -7.035 1 98.12 110 LEU B O 1
ATOM 2986 N N . CYS B 1 111 ? 17.234 17.594 -6.652 1 97.81 111 CYS B N 1
ATOM 2987 C CA . CYS B 1 111 ? 16.219 17.188 -5.691 1 97.81 111 CYS B CA 1
ATOM 2988 C C . CYS B 1 111 ? 15.094 16.422 -6.375 1 97.81 111 CYS B C 1
ATOM 2990 O O . CYS B 1 111 ? 14.625 15.414 -5.852 1 97.81 111 CYS B O 1
ATOM 2992 N N . ASN B 1 112 ? 14.703 16.906 -7.52 1 98.38 112 ASN B N 1
ATOM 2993 C CA . ASN B 1 112 ? 13.68 16.188 -8.289 1 98.38 112 ASN B CA 1
ATOM 2994 C C . ASN B 1 112 ? 14.18 14.82 -8.734 1 98.38 112 ASN B C 1
ATOM 2996 O O . ASN B 1 112 ? 13.414 13.852 -8.734 1 98.38 112 ASN B O 1
ATOM 3000 N N . THR B 1 113 ? 15.406 14.781 -9.125 1 98.75 113 THR B N 1
ATOM 3001 C CA . THR B 1 113 ? 16 13.5 -9.5 1 98.75 113 THR B CA 1
ATOM 3002 C C . THR B 1 113 ? 16.016 12.539 -8.32 1 98.75 113 THR B C 1
ATOM 3004 O O . THR B 1 113 ? 15.711 11.352 -8.469 1 98.75 113 THR B O 1
ATOM 3007 N N . GLY B 1 114 ? 16.344 13.047 -7.141 1 98.62 114 GLY B N 1
ATOM 3008 C CA . GLY B 1 114 ? 16.266 12.234 -5.938 1 98.62 114 GLY B CA 1
ATOM 3009 C C . GLY B 1 114 ? 14.867 11.695 -5.668 1 98.62 114 GLY B C 1
ATOM 3010 O O . GLY B 1 114 ? 14.711 10.523 -5.316 1 98.62 114 GLY B O 1
ATOM 3011 N N . CYS B 1 115 ? 13.922 12.523 -5.836 1 98.62 115 CYS B N 1
ATOM 3012 C CA . CYS B 1 115 ? 12.531 12.109 -5.641 1 98.62 115 CYS B CA 1
ATOM 3013 C C . CYS B 1 115 ? 12.141 11.016 -6.621 1 98.62 115 CYS B C 1
ATOM 3015 O O . CYS B 1 115 ? 11.523 10.023 -6.238 1 98.62 115 CYS B O 1
ATOM 3017 N N . VAL B 1 116 ? 12.547 11.164 -7.875 1 98.75 116 VAL B N 1
ATOM 3018 C CA . VAL B 1 116 ? 12.234 10.18 -8.906 1 98.75 116 VAL B CA 1
ATOM 3019 C C . VAL B 1 116 ? 12.914 8.852 -8.57 1 98.75 116 VAL B C 1
ATOM 3021 O O . VAL B 1 116 ? 12.305 7.785 -8.711 1 98.75 116 VAL B O 1
ATOM 3024 N N . LEU B 1 117 ? 14.133 8.891 -8.125 1 98.81 117 LEU B N 1
ATOM 3025 C CA . LEU B 1 117 ? 14.852 7.68 -7.75 1 98.81 117 LEU B CA 1
ATOM 3026 C C . LEU B 1 117 ? 14.172 6.988 -6.57 1 98.81 117 LEU B C 1
ATOM 3028 O O . LEU B 1 117 ? 14.086 5.758 -6.535 1 98.81 117 LEU B O 1
ATOM 3032 N N . ASN B 1 118 ? 13.734 7.812 -5.621 1 98.75 118 ASN B N 1
ATOM 3033 C CA . ASN B 1 118 ? 13.008 7.254 -4.484 1 98.75 118 ASN B CA 1
ATOM 3034 C C . ASN B 1 118 ? 11.703 6.59 -4.918 1 98.75 118 ASN B C 1
ATOM 3036 O O . ASN B 1 118 ? 11.367 5.512 -4.434 1 98.75 118 ASN B O 1
ATOM 3040 N N . ILE B 1 119 ? 11 7.199 -5.82 1 98.69 119 ILE B N 1
ATOM 3041 C CA . ILE B 1 119 ? 9.766 6.637 -6.359 1 98.69 119 ILE B CA 1
ATOM 3042 C C . ILE B 1 119 ? 10.078 5.348 -7.121 1 98.69 119 ILE B C 1
ATOM 3044 O O . ILE B 1 119 ? 9.383 4.344 -6.957 1 98.69 119 ILE B O 1
ATOM 3048 N N . LEU B 1 120 ? 11.125 5.355 -7.879 1 98.75 120 LEU B N 1
ATOM 3049 C CA . LEU B 1 120 ? 11.516 4.164 -8.625 1 98.75 120 LEU B CA 1
ATOM 3050 C C . LEU B 1 120 ? 11.891 3.027 -7.684 1 98.75 120 LEU B C 1
ATOM 3052 O O . LEU B 1 120 ? 11.523 1.874 -7.918 1 98.75 120 LEU B O 1
ATOM 3056 N N . GLU B 1 121 ? 12.656 3.35 -6.684 1 98.75 121 GLU B N 1
ATOM 3057 C CA . GLU B 1 121 ? 12.984 2.357 -5.668 1 98.75 121 GLU B CA 1
ATOM 3058 C C . GLU B 1 121 ? 11.734 1.663 -5.141 1 98.75 121 GLU B C 1
ATOM 3060 O O . GLU B 1 121 ? 11.688 0.435 -5.051 1 98.75 121 GLU B O 1
ATOM 3065 N N . ASN B 1 122 ? 10.727 2.469 -4.859 1 98.5 122 ASN B N 1
ATOM 3066 C CA . ASN B 1 122 ? 9.484 1.934 -4.309 1 98.5 122 ASN B CA 1
ATOM 3067 C C . ASN B 1 122 ? 8.703 1.141 -5.355 1 98.5 122 ASN B C 1
ATOM 3069 O O . ASN B 1 122 ? 8.141 0.089 -5.047 1 98.5 122 ASN B O 1
ATOM 3073 N N . LEU B 1 123 ? 8.688 1.599 -6.559 1 98.38 123 LEU B N 1
ATOM 3074 C CA . LEU B 1 123 ? 7.973 0.895 -7.617 1 98.38 123 LEU B CA 1
ATOM 3075 C C . LEU B 1 123 ? 8.641 -0.445 -7.922 1 98.38 123 LEU B C 1
ATOM 3077 O O . LEU B 1 123 ? 7.949 -1.445 -8.148 1 98.38 123 LEU B O 1
ATOM 3081 N N . PHE B 1 124 ? 9.93 -0.475 -7.926 1 98.69 124 PHE B N 1
ATOM 3082 C CA . PHE B 1 124 ? 10.641 -1.728 -8.164 1 98.69 124 PHE B CA 1
ATOM 3083 C C . PHE B 1 124 ? 10.445 -2.688 -6.992 1 98.69 124 PHE B C 1
ATOM 3085 O O . PHE B 1 124 ? 10.383 -3.902 -7.184 1 98.69 124 PHE B O 1
ATOM 3092 N N . LEU B 1 125 ? 10.414 -2.141 -5.801 1 98.38 125 LEU B N 1
ATOM 3093 C CA . LEU B 1 125 ? 10.117 -2.988 -4.652 1 98.38 125 LEU B CA 1
ATOM 3094 C C . LEU B 1 125 ? 8.727 -3.611 -4.781 1 98.38 125 LEU B C 1
ATOM 3096 O O . LEU B 1 125 ? 8.555 -4.805 -4.531 1 98.38 125 LEU B O 1
ATOM 3100 N N . LEU B 1 126 ? 7.77 -2.805 -5.184 1 98.19 126 LEU B N 1
ATOM 3101 C CA . LEU B 1 126 ? 6.418 -3.32 -5.395 1 98.19 126 LEU B CA 1
ATOM 3102 C C . LEU B 1 126 ? 6.395 -4.344 -6.523 1 98.19 126 LEU B C 1
ATOM 3104 O O . LEU B 1 126 ? 5.691 -5.352 -6.438 1 98.19 126 LEU B O 1
ATOM 3108 N N . GLY B 1 127 ? 7.164 -4.094 -7.543 1 97.62 127 GLY B N 1
ATOM 3109 C CA . GLY B 1 127 ? 7.25 -5.031 -8.648 1 97.62 127 GLY B CA 1
ATOM 3110 C C . GLY B 1 127 ? 7.836 -6.371 -8.258 1 97.62 127 GLY B C 1
ATOM 3111 O O . GLY B 1 127 ? 7.281 -7.422 -8.594 1 97.62 127 GLY B O 1
ATOM 3112 N N . LEU B 1 128 ? 8.93 -6.273 -7.527 1 95.62 128 LEU B N 1
ATOM 3113 C CA . LEU B 1 128 ? 9.562 -7.531 -7.148 1 95.62 128 LEU B CA 1
ATOM 3114 C C . LEU B 1 128 ? 8.719 -8.281 -6.121 1 95.62 128 LEU B C 1
ATOM 3116 O O . LEU B 1 128 ? 8.836 -9.5 -5.984 1 95.62 128 LEU B O 1
ATOM 3120 N N . THR B 1 129 ? 7.805 -7.578 -5.406 1 97.62 129 THR B N 1
ATOM 3121 C CA . THR B 1 129 ? 6.863 -8.188 -4.473 1 97.62 129 THR B CA 1
ATOM 3122 C C . THR B 1 129 ? 5.676 -8.789 -5.219 1 97.62 129 THR B C 1
ATOM 3124 O O . THR B 1 129 ? 5.227 -9.891 -4.891 1 97.62 129 THR B O 1
ATOM 3127 N N . ALA B 1 130 ? 5.234 -8.117 -6.246 1 96.94 130 ALA B N 1
ATOM 3128 C CA . ALA B 1 130 ? 4.062 -8.523 -7.016 1 96.94 130 ALA B CA 1
ATOM 3129 C C . ALA B 1 130 ? 4.383 -9.711 -7.914 1 96.94 130 ALA B C 1
ATOM 3131 O O . ALA B 1 130 ? 3.496 -10.5 -8.258 1 96.94 130 ALA B O 1
ATOM 3132 N N . ILE B 1 131 ? 5.621 -9.828 -8.281 1 96.56 131 ILE B N 1
ATOM 3133 C CA . ILE B 1 131 ? 6.051 -10.875 -9.211 1 96.56 131 ILE B CA 1
ATOM 3134 C C . ILE B 1 131 ? 6.973 -11.852 -8.484 1 96.56 131 ILE B C 1
ATOM 3136 O O . ILE B 1 131 ? 8.109 -11.516 -8.148 1 96.56 131 ILE B O 1
ATOM 3140 N N . SER B 1 132 ? 6.516 -13.055 -8.305 1 93 132 SER B N 1
ATOM 3141 C CA . SER B 1 132 ? 7.348 -14.039 -7.625 1 93 132 SER B CA 1
ATOM 3142 C C . SER B 1 132 ? 8.422 -14.594 -8.562 1 93 132 SER B C 1
ATOM 3144 O O . SER B 1 132 ? 8.281 -14.516 -9.781 1 93 132 SER B O 1
ATOM 3146 N N . SER B 1 133 ? 9.414 -15.203 -7.988 1 91.75 133 SER B N 1
ATOM 3147 C CA . SER B 1 133 ? 10.516 -15.766 -8.766 1 91.75 133 SER B CA 1
ATOM 3148 C C . SER B 1 133 ? 10.07 -17 -9.539 1 91.75 133 SER B C 1
ATOM 3150 O O . SER B 1 133 ? 10.609 -17.312 -10.602 1 91.75 133 SER B O 1
ATOM 3152 N N . VAL B 1 134 ? 9.055 -17.641 -9.008 1 90.62 134 VAL B N 1
ATOM 3153 C CA . VAL B 1 134 ? 8.562 -18.875 -9.625 1 90.62 134 VAL B CA 1
ATOM 3154 C C . VAL B 1 134 ? 7.645 -18.531 -10.789 1 90.62 134 VAL B C 1
ATOM 3156 O O . VAL B 1 134 ? 7.605 -19.25 -11.789 1 90.62 134 VAL B O 1
ATOM 3159 N N . GLU B 1 135 ? 6.949 -17.391 -10.672 1 92.12 135 GLU B N 1
ATOM 3160 C CA . GLU B 1 135 ? 6.035 -16.969 -11.727 1 92.12 135 GLU B CA 1
ATOM 3161 C C . GLU B 1 135 ? 6.797 -16.422 -12.93 1 92.12 135 GLU B C 1
ATOM 3163 O O . GLU B 1 135 ? 6.477 -16.734 -14.078 1 92.12 135 GLU B O 1
ATOM 3168 N N . ASN B 1 136 ? 7.66 -15.578 -12.742 1 95.44 136 ASN B N 1
ATOM 3169 C CA . ASN B 1 136 ? 8.453 -14.938 -13.789 1 95.44 136 ASN B CA 1
ATOM 3170 C C . ASN B 1 136 ? 9.82 -14.508 -13.266 1 95.44 136 ASN B C 1
ATOM 3172 O O . ASN B 1 136 ? 9.992 -13.383 -12.797 1 95.44 136 ASN B O 1
ATOM 3176 N N . HIS B 1 137 ? 10.812 -15.391 -13.461 1 94.38 137 HIS B N 1
ATOM 3177 C CA . HIS B 1 137 ? 12.141 -15.195 -12.898 1 94.38 137 HIS B CA 1
ATOM 3178 C C . HIS B 1 137 ? 12.836 -13.984 -13.523 1 94.38 137 HIS B C 1
ATOM 3180 O O . HIS B 1 137 ? 13.469 -13.203 -12.82 1 94.38 137 HIS B O 1
ATOM 3186 N N . MET B 1 138 ? 12.664 -13.828 -14.781 1 95.88 138 MET B N 1
ATOM 3187 C CA . MET B 1 138 ? 13.344 -12.758 -15.5 1 95.88 138 MET B CA 1
ATOM 3188 C C . MET B 1 138 ? 12.844 -11.391 -15.039 1 95.88 138 MET B C 1
ATOM 3190 O O . MET B 1 138 ? 13.641 -10.5 -14.734 1 95.88 138 MET B O 1
ATOM 3194 N N . LEU B 1 139 ? 11.547 -11.219 -14.945 1 96.44 139 LEU B N 1
ATOM 3195 C CA . LEU B 1 139 ? 10.977 -9.938 -14.523 1 96.44 139 LEU B CA 1
ATOM 3196 C C . LEU B 1 139 ? 11.273 -9.68 -13.047 1 96.44 139 LEU B C 1
ATOM 3198 O O . LEU B 1 139 ? 11.516 -8.531 -12.656 1 96.44 139 LEU B O 1
ATOM 3202 N N . HIS B 1 140 ? 11.242 -10.75 -12.289 1 96.31 140 HIS B N 1
ATOM 3203 C CA . HIS B 1 140 ? 11.609 -10.625 -10.883 1 96.31 140 HIS B CA 1
ATOM 3204 C C . HIS B 1 140 ? 13.039 -10.117 -10.727 1 96.31 140 HIS B C 1
ATOM 3206 O O . HIS B 1 140 ? 13.289 -9.18 -9.969 1 96.31 140 HIS B O 1
ATOM 3212 N N . LYS B 1 141 ? 13.938 -10.711 -11.477 1 95.62 141 LYS B N 1
ATOM 3213 C CA . LYS B 1 141 ? 15.336 -10.305 -11.453 1 95.62 141 LYS B CA 1
ATOM 3214 C C . LYS B 1 141 ? 15.5 -8.867 -11.93 1 95.62 141 LYS B C 1
ATOM 3216 O O . LYS B 1 141 ? 16.297 -8.109 -11.359 1 95.62 141 LYS B O 1
ATOM 3221 N N . PHE B 1 142 ? 14.805 -8.492 -12.938 1 97.69 142 PHE B N 1
ATOM 3222 C CA . PHE B 1 142 ? 14.836 -7.129 -13.453 1 97.69 142 PHE B CA 1
ATOM 3223 C C . PHE B 1 142 ? 14.422 -6.133 -12.375 1 97.69 142 PHE B C 1
ATOM 3225 O O . PHE B 1 142 ? 15.078 -5.109 -12.18 1 97.69 142 PHE B O 1
ATOM 3232 N N . CYS B 1 143 ? 13.352 -6.438 -11.68 1 98.06 143 CYS B N 1
ATOM 3233 C CA . CYS B 1 143 ? 12.875 -5.562 -10.609 1 98.06 143 CYS B CA 1
ATOM 3234 C C . CYS B 1 143 ? 13.875 -5.508 -9.461 1 98.06 143 CYS B C 1
ATOM 3236 O O . CYS B 1 143 ? 14.07 -4.453 -8.852 1 98.06 143 CYS B O 1
ATOM 3238 N N . PHE B 1 144 ? 14.516 -6.602 -9.172 1 97.06 144 PHE B N 1
ATOM 3239 C CA . PHE B 1 144 ? 15.523 -6.648 -8.117 1 97.06 144 PHE B CA 1
ATOM 3240 C C . PHE B 1 144 ? 16.688 -5.73 -8.445 1 97.06 144 PHE B C 1
ATOM 3242 O O . PHE B 1 144 ? 17.109 -4.934 -7.605 1 97.06 144 PHE B O 1
ATOM 3249 N N . ILE B 1 145 ? 17.172 -5.836 -9.617 1 97.19 145 ILE B N 1
ATOM 3250 C CA . ILE B 1 145 ? 18.297 -5.016 -10.062 1 97.19 145 ILE B CA 1
ATOM 3251 C C . ILE B 1 145 ? 17.891 -3.543 -10.062 1 97.19 145 ILE B C 1
ATOM 3253 O O . ILE B 1 145 ? 18.656 -2.686 -9.602 1 97.19 145 ILE B O 1
ATOM 3257 N N . GLY B 1 146 ? 16.734 -3.23 -10.586 1 98.38 146 GLY B N 1
ATOM 3258 C CA . GLY B 1 146 ? 16.234 -1.864 -10.562 1 98.38 146 GLY B CA 1
ATOM 3259 C C . GLY B 1 146 ? 16.125 -1.293 -9.164 1 98.38 146 GLY B C 1
ATOM 3260 O O . GLY B 1 146 ? 16.469 -0.136 -8.93 1 98.38 146 GLY B O 1
ATOM 3261 N N . PHE B 1 147 ? 15.648 -2.115 -8.273 1 98.62 147 PHE B N 1
ATOM 3262 C CA . PHE B 1 147 ? 15.539 -1.71 -6.879 1 98.62 147 PHE B CA 1
ATOM 3263 C C . PHE B 1 147 ? 16.906 -1.374 -6.305 1 98.62 147 PHE B C 1
ATOM 3265 O O . PHE B 1 147 ? 17.094 -0.318 -5.695 1 98.62 147 PHE B O 1
ATOM 3272 N N . ALA B 1 148 ? 17.844 -2.264 -6.512 1 97.62 148 ALA B N 1
ATOM 3273 C CA . ALA B 1 148 ? 19.188 -2.098 -5.957 1 97.62 148 ALA B CA 1
ATOM 3274 C C . ALA B 1 148 ? 19.859 -0.84 -6.508 1 97.62 148 ALA B C 1
ATOM 3276 O O . ALA B 1 148 ? 20.422 -0.054 -5.75 1 97.62 148 ALA B O 1
ATOM 3277 N N . ILE B 1 149 ? 19.688 -0.629 -7.781 1 98.25 149 ILE B N 1
ATOM 3278 C CA . ILE B 1 149 ? 20.344 0.502 -8.43 1 98.25 149 ILE B CA 1
ATOM 3279 C C . ILE B 1 149 ? 19.688 1.806 -7.977 1 98.25 149 ILE B C 1
ATOM 3281 O O . ILE B 1 149 ? 20.391 2.742 -7.566 1 98.25 149 ILE B O 1
ATOM 3285 N N . SER B 1 150 ? 18.406 1.875 -8.039 1 98.81 150 SER B N 1
ATOM 3286 C CA . SER B 1 150 ? 17.719 3.096 -7.645 1 98.81 150 SER B CA 1
ATOM 3287 C C . SER B 1 150 ? 17.922 3.4 -6.164 1 98.81 150 SER B C 1
ATOM 3289 O O . SER B 1 150 ? 18.141 4.555 -5.789 1 98.81 150 SER B O 1
ATOM 3291 N N . ALA B 1 151 ? 17.891 2.389 -5.363 1 98.69 151 ALA B N 1
ATOM 3292 C CA . ALA B 1 151 ? 18.078 2.572 -3.928 1 98.69 151 ALA B CA 1
ATOM 3293 C C . ALA B 1 151 ? 19.484 3.104 -3.623 1 98.69 151 ALA B C 1
ATOM 3295 O O . ALA B 1 151 ? 19.641 4.047 -2.844 1 98.69 151 ALA B O 1
ATOM 3296 N N . THR B 1 152 ? 20.469 2.504 -4.242 1 98.62 152 THR B N 1
ATOM 3297 C CA . THR B 1 152 ? 21.859 2.881 -3.977 1 98.62 152 THR B CA 1
ATOM 3298 C C . THR B 1 152 ? 22.125 4.309 -4.441 1 98.62 152 THR B C 1
ATOM 3300 O O . THR B 1 152 ? 22.656 5.125 -3.684 1 98.62 152 THR B O 1
ATOM 3303 N N . ILE B 1 153 ? 21.672 4.617 -5.648 1 98.81 153 ILE B N 1
ATOM 3304 C CA . ILE B 1 153 ? 21.922 5.961 -6.172 1 98.81 153 ILE B CA 1
ATOM 3305 C C . ILE B 1 153 ? 21.125 6.98 -5.352 1 98.81 153 ILE B C 1
ATOM 3307 O O . ILE B 1 153 ? 21.609 8.078 -5.082 1 98.81 153 ILE B O 1
ATOM 3311 N N . TYR B 1 154 ? 19.938 6.656 -4.977 1 98.81 154 TYR B N 1
ATOM 3312 C CA . TYR B 1 154 ? 19.125 7.555 -4.16 1 98.81 154 TYR B CA 1
ATOM 3313 C C . TYR B 1 154 ? 19.812 7.844 -2.83 1 98.81 154 TYR B C 1
ATOM 3315 O O . TYR B 1 154 ? 19.891 9 -2.4 1 98.81 154 TYR B O 1
ATOM 3323 N N . MET B 1 155 ? 20.25 6.801 -2.135 1 98.81 155 MET B N 1
ATOM 3324 C CA . MET B 1 155 ? 20.875 7 -0.829 1 98.81 155 MET B CA 1
ATOM 3325 C C 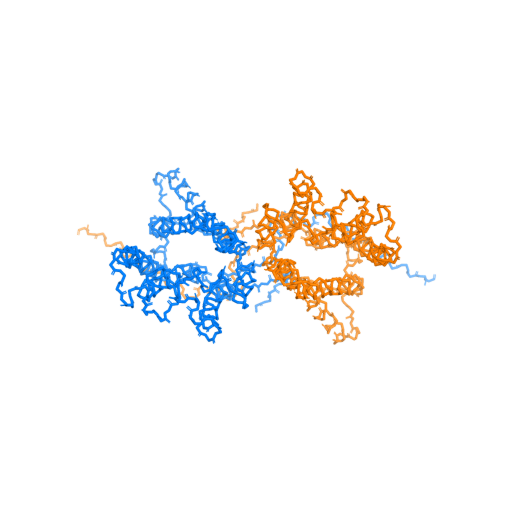. MET B 1 155 ? 22.109 7.887 -0.943 1 98.81 155 MET B C 1
ATOM 3327 O O . MET B 1 155 ? 22.312 8.781 -0.123 1 98.81 155 MET B O 1
ATOM 3331 N N . LEU B 1 156 ? 22.922 7.629 -1.963 1 98.62 156 LEU B N 1
ATOM 3332 C CA . LEU B 1 156 ? 24.109 8.445 -2.182 1 98.62 156 LEU B CA 1
ATOM 3333 C C . LEU B 1 156 ? 23.734 9.898 -2.469 1 98.62 156 LEU B C 1
ATOM 3335 O O . LEU B 1 156 ? 24.234 10.812 -1.813 1 98.62 156 LEU B O 1
ATOM 3339 N N . LEU B 1 157 ? 22.844 10.055 -3.383 1 98.69 157 LEU B N 1
ATOM 3340 C CA . LEU B 1 157 ? 22.438 11.398 -3.801 1 98.69 157 LEU B CA 1
ATOM 3341 C C . LEU B 1 157 ? 21.734 12.133 -2.66 1 98.69 157 LEU B C 1
ATOM 3343 O O . LEU B 1 157 ? 22.016 13.305 -2.412 1 98.69 157 LEU B O 1
ATOM 3347 N N . SER B 1 158 ? 20.844 11.461 -2.004 1 98.12 158 SER B N 1
ATOM 3348 C CA . SER B 1 158 ? 20.078 12.086 -0.934 1 98.12 158 SER B CA 1
ATOM 3349 C C . SER B 1 158 ? 20.984 12.508 0.222 1 98.12 158 SER B C 1
ATOM 3351 O O . SER B 1 158 ? 20.75 13.547 0.848 1 98.12 158 SER B O 1
ATOM 3353 N N . THR B 1 159 ? 21.953 11.688 0.549 1 98.25 159 THR B N 1
ATOM 3354 C CA . THR B 1 159 ? 22.891 12.047 1.6 1 98.25 159 THR B CA 1
ATOM 3355 C C . THR B 1 159 ? 23.672 13.297 1.216 1 98.25 159 THR B C 1
ATOM 3357 O O . THR B 1 159 ? 23.844 14.203 2.029 1 98.25 159 THR B O 1
ATOM 3360 N N . TRP B 1 160 ? 24.125 13.312 -0.007 1 97.75 160 TRP B N 1
ATOM 3361 C CA . TRP B 1 160 ? 24.859 14.477 -0.49 1 97.75 160 TRP B CA 1
ATOM 3362 C C . TRP B 1 160 ? 23.969 15.711 -0.49 1 97.75 160 TRP B C 1
ATOM 3364 O O . TRP B 1 160 ? 24.391 16.781 -0.038 1 97.75 160 TRP B O 1
ATOM 3374 N N . LEU B 1 161 ? 22.781 15.594 -0.972 1 97.5 161 LEU B N 1
ATOM 3375 C CA . LEU B 1 161 ? 21.844 16.703 -1.045 1 97.5 161 LEU B CA 1
ATOM 3376 C C . LEU B 1 161 ? 21.469 17.203 0.351 1 97.5 161 LEU B C 1
ATOM 3378 O O . LEU B 1 161 ? 21.25 18.406 0.552 1 97.5 161 LEU B O 1
ATOM 3382 N N . PHE B 1 162 ? 21.375 16.25 1.246 1 97.44 162 PHE B N 1
ATOM 3383 C CA . PHE B 1 162 ? 21.047 16.594 2.625 1 97.44 162 PHE B CA 1
ATOM 3384 C C . PHE B 1 162 ? 22.109 17.516 3.215 1 97.44 162 PHE B C 1
ATOM 3386 O O . PHE B 1 162 ? 21.797 18.516 3.857 1 97.44 162 PHE B O 1
ATOM 3393 N N . HIS B 1 163 ? 23.328 17.203 2.945 1 96 163 HIS B N 1
ATOM 3394 C CA . HIS B 1 163 ? 24.438 18.031 3.383 1 96 163 HIS B CA 1
ATOM 3395 C C . HIS B 1 163 ? 24.453 19.359 2.625 1 96 163 HIS B C 1
ATOM 3397 O O . HIS B 1 163 ? 24.594 20.422 3.232 1 96 163 HIS B O 1
ATOM 3403 N N . TYR B 1 164 ? 24.266 19.25 1.35 1 95.38 164 TYR B N 1
ATOM 3404 C CA . TYR B 1 164 ? 24.375 20.422 0.477 1 95.38 164 TYR B CA 1
ATOM 3405 C C . TYR B 1 164 ? 23.25 21.406 0.76 1 95.38 164 TYR B C 1
ATOM 3407 O O . TYR B 1 164 ? 23.453 22.625 0.639 1 95.38 164 TYR B O 1
ATOM 3415 N N . SER B 1 165 ? 22.094 20.969 1.146 1 93.88 165 SER B N 1
ATOM 3416 C CA . SER B 1 165 ? 20.938 21.812 1.406 1 93.88 165 SER B CA 1
ATOM 3417 C C . SER B 1 165 ? 21.109 22.609 2.693 1 93.88 165 SER B C 1
ATOM 3419 O O . SER B 1 165 ? 20.375 23.562 2.945 1 93.88 165 SER B O 1
ATOM 3421 N N . GLY B 1 166 ? 22.094 22.141 3.574 1 94.38 166 GLY B N 1
ATOM 3422 C CA . GLY B 1 166 ? 22.297 22.812 4.848 1 94.38 166 GLY B CA 1
ATOM 3423 C C . GLY B 1 166 ? 21.5 22.188 5.984 1 94.38 166 GLY B C 1
ATOM 3424 O O . GLY B 1 166 ? 21.656 22.594 7.141 1 94.38 166 GLY B O 1
ATOM 3425 N N . ARG B 1 167 ? 20.719 21.156 5.668 1 93.75 167 ARG B N 1
ATOM 3426 C CA . ARG B 1 167 ? 19.891 20.531 6.676 1 93.75 167 ARG B CA 1
ATOM 3427 C C . ARG B 1 167 ? 20.734 19.859 7.754 1 93.75 167 ARG B C 1
ATOM 3429 O O . ARG B 1 167 ? 20.344 19.812 8.922 1 93.75 167 ARG B O 1
ATOM 3436 N N . ARG B 1 168 ? 21.891 19.406 7.398 1 94 168 ARG B N 1
ATOM 3437 C CA . ARG B 1 168 ? 22.797 18.766 8.352 1 94 168 ARG B CA 1
ATOM 3438 C C . ARG B 1 168 ? 23.203 19.734 9.461 1 94 168 ARG B C 1
ATOM 3440 O O . ARG B 1 168 ? 23.156 19.375 10.641 1 94 168 ARG B O 1
ATOM 3447 N N . ARG B 1 169 ? 23.406 20.953 9.078 1 92.69 169 ARG B N 1
ATOM 3448 C CA . ARG B 1 169 ? 23.969 21.938 9.992 1 92.69 169 ARG B CA 1
ATOM 3449 C C . ARG B 1 169 ? 22.875 22.734 10.68 1 92.69 169 ARG B C 1
ATOM 3451 O O . ARG B 1 169 ? 23.141 23.516 11.586 1 92.69 169 ARG B O 1
ATOM 3458 N N . ALA B 1 170 ? 21.734 22.5 10.25 1 89.19 170 ALA B N 1
ATOM 3459 C CA . ALA B 1 170 ? 20.625 23.312 10.75 1 89.19 170 ALA B CA 1
ATOM 3460 C C . ALA B 1 170 ? 20.312 22.969 12.203 1 89.19 170 ALA B C 1
ATOM 3462 O O . ALA B 1 170 ? 19.938 23.844 12.992 1 89.19 170 ALA B O 1
ATOM 3463 N N . THR B 1 171 ? 20.5 21.75 12.641 1 90.56 171 THR B N 1
ATOM 3464 C CA . THR B 1 171 ? 20.172 21.297 13.984 1 90.56 171 THR B CA 1
ATOM 3465 C C . THR B 1 171 ? 21.062 20.109 14.383 1 90.56 171 THR B C 1
ATOM 3467 O O . THR B 1 171 ? 21.734 19.516 13.539 1 90.56 171 THR B O 1
ATOM 3470 N N . ASN B 1 172 ? 21.031 19.812 15.688 1 94.94 172 ASN B N 1
ATOM 3471 C CA . ASN B 1 172 ? 21.734 18.609 16.156 1 94.94 172 ASN B CA 1
ATOM 3472 C C . ASN B 1 172 ? 21.109 17.344 15.578 1 94.94 172 ASN B C 1
ATOM 3474 O O . ASN B 1 172 ? 21.812 16.375 15.289 1 94.94 172 ASN B O 1
ATOM 3478 N N . LEU B 1 173 ? 19.828 17.375 15.508 1 96.06 173 LEU B N 1
ATOM 3479 C CA . LEU B 1 173 ? 19.141 16.234 14.922 1 96.06 173 LEU B CA 1
ATOM 3480 C C . LEU B 1 173 ? 19.531 16.062 13.461 1 96.06 173 LEU B C 1
ATOM 3482 O O . LEU B 1 173 ? 19.594 14.93 12.961 1 96.06 173 LEU B O 1
ATOM 3486 N N . GLY B 1 174 ? 19.766 17.156 12.828 1 96.31 174 GLY B N 1
ATOM 3487 C CA . GLY B 1 174 ? 20.234 17.078 11.461 1 96.31 174 GLY B CA 1
ATOM 3488 C C . GLY B 1 174 ? 21.578 16.375 11.32 1 96.31 174 GLY B C 1
ATOM 3489 O O . GLY B 1 174 ? 21.766 15.578 10.406 1 96.31 174 GLY B O 1
ATOM 3490 N N . GLU B 1 175 ? 22.484 16.719 12.242 1 97.38 175 GLU B N 1
ATOM 3491 C CA . GLU B 1 175 ? 23.781 16.062 12.242 1 97.38 175 GLU B CA 1
ATOM 3492 C C . GLU B 1 175 ? 23.641 14.562 12.508 1 97.38 175 GLU B C 1
ATOM 3494 O O . GLU B 1 175 ? 24.281 13.742 11.844 1 97.38 175 GLU B O 1
ATOM 3499 N N . ARG B 1 176 ? 22.844 14.258 13.484 1 97.94 176 ARG B N 1
ATOM 3500 C CA . ARG B 1 176 ? 22.609 12.852 13.789 1 97.94 176 ARG B CA 1
ATOM 3501 C C . ARG B 1 176 ? 22.016 12.125 12.586 1 97.94 176 ARG B C 1
ATOM 3503 O O . ARG B 1 176 ? 22.438 11.008 12.266 1 97.94 176 ARG B O 1
ATOM 3510 N N . SER B 1 177 ? 21.016 12.727 11.938 1 98.31 177 SER B N 1
ATOM 3511 C CA . SER B 1 177 ? 20.422 12.148 10.734 1 98.31 177 SER B CA 1
ATOM 3512 C C . SER B 1 177 ? 21.484 11.898 9.664 1 98.31 177 SER B C 1
ATOM 3514 O O . SER B 1 177 ? 21.516 10.828 9.062 1 98.31 177 SER B O 1
ATOM 3516 N N . HIS B 1 178 ? 22.312 12.875 9.477 1 98.25 178 HIS B N 1
ATOM 3517 C CA . HIS B 1 178 ? 23.359 12.75 8.469 1 98.25 178 HIS B CA 1
ATOM 3518 C C . HIS B 1 178 ? 24.312 11.602 8.789 1 98.25 178 HIS B C 1
ATOM 3520 O O . HIS B 1 178 ? 24.688 10.836 7.898 1 98.25 178 HIS B O 1
ATOM 3526 N N . GLU B 1 179 ? 24.672 11.461 10.023 1 98.5 179 GLU B N 1
ATOM 3527 C CA . GLU B 1 179 ? 25.562 10.375 10.445 1 98.5 179 GLU B CA 1
ATOM 3528 C C . GLU B 1 179 ? 24.938 9.016 10.164 1 98.5 179 GLU B C 1
ATOM 3530 O O . GLU B 1 179 ? 25.609 8.109 9.656 1 98.5 179 GLU B O 1
ATOM 3535 N N . TYR B 1 180 ? 23.703 8.891 10.508 1 98.69 180 TYR B N 1
ATOM 3536 C CA . TYR B 1 180 ? 23.031 7.621 10.281 1 98.69 180 TYR B CA 1
ATOM 3537 C C . TYR B 1 180 ? 22.812 7.367 8.797 1 98.69 180 TYR B C 1
ATOM 3539 O O . TYR B 1 180 ? 22.844 6.219 8.344 1 98.69 180 TYR B O 1
ATOM 3547 N N . LYS B 1 181 ? 22.578 8.43 8.023 1 98.75 181 LYS B N 1
ATOM 3548 C CA . LYS B 1 181 ? 22.5 8.281 6.574 1 98.75 181 LYS B CA 1
ATOM 3549 C C . LYS B 1 181 ? 23.797 7.73 6 1 98.75 181 LYS B C 1
ATOM 3551 O O . LYS B 1 181 ? 23.781 6.812 5.18 1 98.75 181 LYS B O 1
ATOM 3556 N N . ILE B 1 182 ? 24.891 8.266 6.441 1 98.75 182 ILE B N 1
ATOM 3557 C CA . ILE B 1 182 ? 26.203 7.816 5.965 1 98.75 182 ILE B CA 1
ATOM 3558 C C . ILE B 1 182 ? 26.438 6.363 6.375 1 98.75 182 ILE B C 1
ATOM 3560 O O . ILE B 1 182 ? 26.891 5.551 5.57 1 98.75 182 ILE B O 1
ATOM 3564 N N . LEU B 1 183 ? 26.125 6.102 7.582 1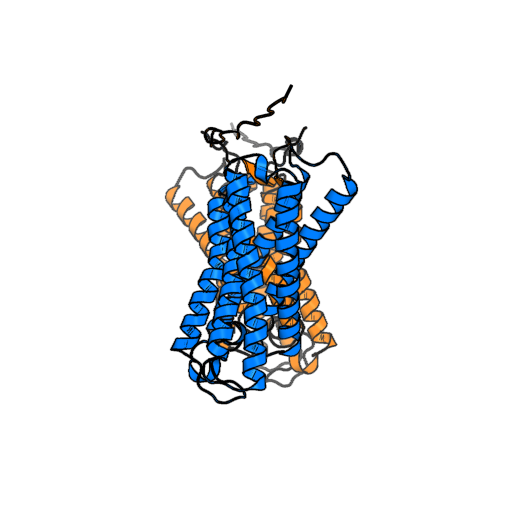 98.75 183 LEU B N 1
ATOM 3565 C CA . LEU B 1 183 ? 26.312 4.75 8.086 1 98.75 183 LEU B CA 1
ATOM 3566 C C . LEU B 1 183 ? 25.484 3.746 7.301 1 98.75 183 LEU B C 1
ATOM 3568 O O . LEU B 1 183 ? 26 2.713 6.863 1 98.75 183 LEU B O 1
ATOM 3572 N N . ALA B 1 184 ? 24.234 4.055 7.145 1 98.81 184 ALA B N 1
ATOM 3573 C CA . ALA B 1 184 ? 23.328 3.154 6.438 1 98.81 184 ALA B CA 1
ATOM 3574 C C . ALA B 1 184 ? 23.719 3.027 4.969 1 98.81 184 ALA B C 1
ATOM 3576 O O . ALA B 1 184 ? 23.703 1.928 4.41 1 98.81 184 ALA B O 1
ATOM 3577 N N . CYS B 1 185 ? 24.016 4.121 4.375 1 98.62 185 CYS B N 1
ATOM 3578 C CA . CYS B 1 185 ? 24.422 4.113 2.977 1 98.62 185 CYS B CA 1
ATOM 3579 C C . CYS B 1 185 ? 25.688 3.287 2.781 1 98.62 185 CYS B C 1
ATOM 3581 O O . CYS B 1 185 ? 25.75 2.436 1.893 1 98.62 185 CYS B O 1
ATOM 3583 N N . SER B 1 186 ? 26.703 3.514 3.572 1 98.62 186 SER B N 1
ATOM 3584 C CA . SER B 1 186 ? 27.953 2.762 3.488 1 98.62 186 SER B CA 1
ATOM 3585 C C . SER B 1 186 ? 27.734 1.277 3.748 1 98.62 186 SER B C 1
ATOM 3587 O O . SER B 1 186 ? 28.281 0.426 3.049 1 98.62 186 SER B O 1
ATOM 3589 N N . GLY B 1 187 ? 26.922 0.996 4.797 1 98.69 187 GLY B N 1
ATOM 3590 C CA . GLY B 1 187 ? 26.578 -0.392 5.066 1 98.69 187 GLY B CA 1
ATOM 3591 C C . GLY B 1 187 ? 25.922 -1.084 3.889 1 98.69 187 GLY B C 1
ATOM 3592 O O . GLY B 1 187 ? 26.266 -2.225 3.562 1 98.69 187 GLY B O 1
ATOM 3593 N N . SER B 1 188 ? 25.031 -0.365 3.26 1 98.75 188 SER B N 1
ATOM 3594 C CA . SER B 1 188 ? 24.328 -0.929 2.111 1 98.75 188 SER B CA 1
ATOM 3595 C C . SER B 1 188 ? 25.281 -1.185 0.951 1 98.75 188 SER B C 1
ATOM 3597 O O . SER B 1 188 ? 25.25 -2.252 0.337 1 98.75 188 SER B O 1
ATOM 3599 N N . ILE B 1 189 ? 26.141 -0.243 0.681 1 98.56 189 ILE B N 1
ATOM 3600 C CA . ILE B 1 189 ? 27.047 -0.345 -0.455 1 98.56 189 ILE B CA 1
ATOM 3601 C C . ILE B 1 189 ? 28.062 -1.454 -0.201 1 98.56 189 ILE B C 1
ATOM 3603 O O . ILE B 1 189 ? 28.328 -2.279 -1.079 1 98.56 189 ILE B O 1
ATOM 3607 N N . ILE B 1 190 ? 28.641 -1.5 0.955 1 98.69 190 ILE B N 1
ATOM 3608 C CA . ILE B 1 190 ? 29.609 -2.533 1.303 1 98.69 190 ILE B CA 1
ATOM 3609 C C . ILE B 1 190 ? 28.953 -3.908 1.215 1 98.69 190 ILE B C 1
ATOM 3611 O O . ILE B 1 190 ? 29.531 -4.844 0.651 1 98.69 190 ILE B O 1
ATOM 3615 N N . SER B 1 191 ? 27.781 -3.986 1.756 1 98.75 191 SER B N 1
ATOM 3616 C CA . SER B 1 191 ? 27.047 -5.25 1.694 1 98.75 191 SER B CA 1
ATOM 3617 C C . SER B 1 191 ? 26.719 -5.633 0.255 1 98.75 191 SER B C 1
ATOM 3619 O O . SER B 1 191 ? 26.734 -6.816 -0.095 1 98.75 191 SER B O 1
ATOM 3621 N N . MET B 1 192 ? 26.438 -4.652 -0.53 1 98.5 192 MET B N 1
ATOM 3622 C CA . MET B 1 192 ? 26.141 -4.91 -1.935 1 98.5 192 MET B CA 1
ATOM 3623 C C . MET B 1 192 ? 27.359 -5.48 -2.658 1 98.5 192 MET B C 1
ATOM 3625 O O . MET B 1 192 ? 27.25 -6.449 -3.408 1 98.5 192 MET B O 1
ATOM 3629 N N . VAL B 1 193 ? 28.484 -4.918 -2.5 1 98.38 193 VAL B N 1
ATOM 3630 C CA . VAL B 1 193 ? 29.719 -5.383 -3.121 1 98.38 193 VAL B CA 1
ATOM 3631 C C . VAL B 1 193 ? 30.047 -6.793 -2.629 1 98.38 193 VAL B C 1
ATOM 3633 O O . VAL B 1 193 ? 30.391 -7.668 -3.424 1 98.38 193 VAL B O 1
ATOM 3636 N N . LEU B 1 194 ? 29.891 -6.969 -1.354 1 98.56 194 LEU B N 1
ATOM 3637 C CA . LEU B 1 194 ? 30.141 -8.289 -0.778 1 98.56 194 LEU B CA 1
ATOM 3638 C C . LEU B 1 194 ? 29.172 -9.32 -1.361 1 98.56 194 LEU B C 1
ATOM 3640 O O . LEU B 1 194 ? 29.578 -10.438 -1.696 1 98.56 194 LEU B O 1
ATOM 3644 N N . ALA B 1 195 ? 27.922 -8.945 -1.466 1 98.38 195 ALA B N 1
ATOM 3645 C CA . ALA B 1 195 ? 26.922 -9.852 -2.018 1 98.38 195 ALA B CA 1
ATOM 3646 C C . ALA B 1 195 ? 27.266 -10.25 -3.451 1 98.38 195 ALA B C 1
ATOM 3648 O O . ALA B 1 195 ? 27.156 -11.422 -3.822 1 98.38 195 ALA B O 1
ATOM 3649 N N . MET B 1 196 ? 27.672 -9.297 -4.195 1 97.88 196 MET B N 1
ATOM 3650 C CA . MET B 1 196 ? 28.031 -9.578 -5.582 1 97.88 196 MET B CA 1
ATOM 3651 C C . MET B 1 196 ? 29.219 -10.531 -5.652 1 97.88 196 MET B C 1
ATOM 3653 O O . MET B 1 196 ? 29.219 -11.469 -6.449 1 97.88 196 MET B O 1
ATOM 3657 N N . TYR B 1 197 ? 30.172 -10.312 -4.875 1 98.44 197 TYR B N 1
ATOM 3658 C CA . TYR B 1 197 ? 31.359 -11.164 -4.84 1 98.44 197 TYR B CA 1
ATOM 3659 C C . TYR B 1 197 ? 31 -12.578 -4.398 1 98.44 197 TYR B C 1
ATOM 3661 O O . TYR B 1 197 ? 31.422 -13.555 -5.016 1 98.44 197 TYR B O 1
ATOM 3669 N N . LEU B 1 198 ? 30.266 -12.672 -3.346 1 98.5 198 LEU B N 1
ATOM 3670 C CA . LEU B 1 198 ? 29.906 -13.969 -2.797 1 98.5 198 LEU B CA 1
ATOM 3671 C C . LEU B 1 198 ? 29.016 -14.742 -3.766 1 98.5 198 LEU B C 1
ATOM 3673 O O . LEU B 1 198 ? 29.094 -15.969 -3.857 1 98.5 198 LEU B O 1
ATOM 3677 N N . TYR B 1 199 ? 28.156 -13.984 -4.406 1 97.31 199 TYR B N 1
ATOM 3678 C CA . TYR B 1 199 ? 27.328 -14.633 -5.418 1 97.31 199 TYR B CA 1
ATOM 3679 C C . TYR B 1 199 ? 28.188 -15.195 -6.543 1 97.31 199 TYR B C 1
ATOM 3681 O O . TYR B 1 199 ? 27.984 -16.328 -6.977 1 97.31 199 TYR B O 1
ATOM 3689 N N . TRP B 1 200 ? 29.109 -14.406 -7.004 1 97.62 200 TRP B N 1
ATOM 3690 C CA . TRP B 1 200 ? 30.031 -14.867 -8.039 1 97.62 200 TRP B CA 1
ATOM 3691 C C . TRP B 1 200 ? 30.828 -16.078 -7.562 1 97.62 200 TRP B C 1
ATOM 3693 O O . TRP B 1 200 ? 30.938 -17.078 -8.281 1 97.62 200 TRP B O 1
ATOM 3703 N N . ARG B 1 201 ? 31.344 -15.977 -6.41 1 98.06 201 ARG B N 1
ATOM 3704 C CA . ARG B 1 201 ? 32.156 -17.047 -5.844 1 98.06 201 ARG B CA 1
ATOM 3705 C C . ARG B 1 201 ? 31.328 -18.328 -5.703 1 98.06 201 ARG B C 1
ATOM 3707 O O . ARG B 1 201 ? 31.828 -19.422 -5.988 1 98.06 201 ARG B O 1
ATOM 3714 N N . HIS B 1 202 ? 30.109 -18.234 -5.277 1 97.5 202 HIS B N 1
ATOM 3715 C CA . HIS B 1 202 ? 29.234 -19.391 -5.152 1 97.5 202 HIS B CA 1
ATOM 3716 C C . HIS B 1 202 ? 29.016 -20.062 -6.5 1 97.5 202 HIS B C 1
ATOM 3718 O O . HIS B 1 202 ? 29.094 -21.297 -6.602 1 97.5 202 HIS B O 1
ATOM 3724 N N . ASN B 1 203 ? 28.812 -19.266 -7.492 1 96.62 203 ASN B N 1
ATOM 3725 C CA . ASN B 1 203 ? 28.516 -19.828 -8.812 1 96.62 203 ASN B CA 1
ATOM 3726 C C . ASN B 1 203 ? 29.781 -20.375 -9.477 1 96.62 203 ASN B C 1
ATOM 3728 O O . ASN B 1 203 ? 29.703 -21.328 -10.258 1 96.62 203 ASN B O 1
ATOM 3732 N N . ALA B 1 204 ? 30.906 -19.844 -9.172 1 97.75 204 ALA B N 1
ATOM 3733 C CA . ALA B 1 204 ? 32.156 -20.234 -9.805 1 97.75 204 ALA B CA 1
ATOM 3734 C C . ALA B 1 204 ? 32.75 -21.5 -9.156 1 97.75 204 ALA B C 1
ATOM 3736 O O . ALA B 1 204 ? 33.281 -22.359 -9.836 1 97.75 204 ALA B O 1
ATOM 3737 N N . TYR B 1 205 ? 32.594 -21.641 -7.859 1 97.94 205 TYR B N 1
ATOM 3738 C CA . TYR B 1 205 ? 33.375 -22.672 -7.168 1 97.94 205 TYR B CA 1
ATOM 3739 C C . TYR B 1 205 ? 32.438 -23.609 -6.387 1 97.94 205 TYR B C 1
ATOM 3741 O O . TYR B 1 205 ? 32.906 -24.641 -5.879 1 97.94 205 TYR B O 1
ATOM 3749 N N . CYS B 1 206 ? 31.234 -23.281 -6.168 1 97.44 206 CYS B N 1
ATOM 3750 C CA . CYS B 1 206 ? 30.266 -24.094 -5.465 1 97.44 206 CYS B CA 1
ATOM 3751 C C . CYS B 1 206 ? 30.797 -24.547 -4.109 1 97.44 206 CYS B C 1
ATOM 3753 O O . CYS B 1 206 ? 30.734 -25.719 -3.762 1 97.44 206 CYS B O 1
ATOM 3755 N N . GLU B 1 207 ? 31.281 -23.531 -3.344 1 97.25 207 GLU B N 1
ATOM 3756 C CA . GLU B 1 207 ? 31.797 -23.812 -2.006 1 97.25 207 GLU B CA 1
ATOM 3757 C C . GLU B 1 207 ? 30.672 -23.844 -0.976 1 97.25 207 GLU B C 1
ATOM 3759 O O . GLU B 1 207 ? 29.781 -22.984 -0.982 1 97.25 207 GLU B O 1
ATOM 3764 N N . PRO B 1 208 ? 30.734 -24.906 -0.136 1 97.38 208 PRO B N 1
ATOM 3765 C CA . PRO B 1 208 ? 29.703 -24.969 0.907 1 97.38 208 PRO B CA 1
ATOM 3766 C C . PRO B 1 208 ? 29.688 -23.734 1.804 1 97.38 208 PRO B C 1
ATOM 3768 O O . PRO B 1 208 ? 30.75 -23.234 2.199 1 97.38 208 PRO B O 1
ATOM 3771 N N . GLY B 1 209 ? 28.469 -23.234 2.037 1 97.88 209 GLY B N 1
ATOM 3772 C CA . GLY B 1 209 ? 28.297 -22.156 3.004 1 97.88 209 GLY B CA 1
ATOM 3773 C C . GLY B 1 209 ? 28.422 -20.781 2.393 1 97.88 209 GLY B C 1
ATOM 3774 O O . GLY B 1 209 ? 28.062 -19.781 3.02 1 97.88 209 GLY B O 1
ATOM 3775 N N . ILE B 1 210 ? 28.891 -20.656 1.17 1 98.25 210 ILE B N 1
ATOM 3776 C CA . ILE B 1 210 ? 29.109 -19.359 0.546 1 98.25 210 ILE B CA 1
ATOM 3777 C C . ILE B 1 210 ? 27.781 -18.703 0.21 1 98.25 210 ILE B C 1
ATOM 3779 O O . ILE B 1 210 ? 27.625 -17.484 0.321 1 98.25 210 ILE B O 1
ATOM 3783 N N . TYR B 1 211 ? 26.875 -19.5 -0.205 1 97.81 211 TYR B N 1
ATOM 3784 C CA . TYR B 1 211 ? 25.547 -18.969 -0.491 1 97.81 211 TYR B CA 1
ATOM 3785 C C . TYR B 1 211 ? 24.891 -18.422 0.774 1 97.81 211 TYR B C 1
ATOM 3787 O O . TYR B 1 211 ? 24.156 -17.438 0.725 1 97.81 211 TYR B O 1
ATOM 3795 N N . THR B 1 212 ? 25.156 -19.016 1.931 1 98.44 212 THR B N 1
ATOM 3796 C CA . THR B 1 212 ? 24.688 -18.516 3.217 1 98.44 212 THR B CA 1
ATOM 3797 C C . THR B 1 212 ? 25.25 -17.125 3.49 1 98.44 212 THR B C 1
ATOM 3799 O O . THR B 1 212 ? 24.516 -16.234 3.934 1 98.44 212 THR B O 1
ATOM 3802 N N . LEU B 1 213 ? 26.438 -16.984 3.158 1 98.62 213 LEU B N 1
ATOM 3803 C CA . LEU B 1 213 ? 27.078 -15.688 3.355 1 98.62 213 LEU B CA 1
ATOM 3804 C C . LEU B 1 213 ? 26.516 -14.656 2.389 1 98.62 213 LEU B C 1
ATOM 3806 O O . LEU B 1 213 ? 26.359 -13.484 2.74 1 98.62 213 LEU B O 1
ATOM 3810 N N . PHE B 1 214 ? 26.25 -15.109 1.187 1 98.25 214 PHE B N 1
ATOM 3811 C CA . PHE B 1 214 ? 25.562 -14.258 0.219 1 98.25 214 PHE B CA 1
ATOM 3812 C C . PHE B 1 214 ? 24.219 -13.797 0.758 1 98.25 214 PHE B C 1
ATOM 3814 O O . PHE B 1 214 ? 23.906 -12.602 0.721 1 98.25 214 PHE B O 1
ATOM 3821 N N . ALA B 1 215 ? 23.453 -14.68 1.312 1 98.62 215 ALA B N 1
ATOM 3822 C CA . ALA B 1 215 ? 22.141 -14.367 1.873 1 98.62 215 ALA B CA 1
ATOM 3823 C C . ALA B 1 215 ? 22.266 -13.367 3.021 1 98.62 215 ALA B C 1
ATOM 3825 O O . ALA B 1 215 ? 21.484 -12.414 3.113 1 98.62 215 ALA B O 1
ATOM 3826 N N . LEU B 1 216 ? 23.234 -13.586 3.877 1 98.56 216 LEU B N 1
ATOM 3827 C CA . LEU B 1 216 ? 23.453 -12.68 4.996 1 98.56 216 LEU B CA 1
ATOM 3828 C C . LEU B 1 216 ? 23.766 -11.273 4.504 1 98.56 216 LEU B C 1
ATOM 3830 O O . LEU B 1 216 ? 23.281 -10.289 5.074 1 98.56 216 LEU B O 1
ATOM 3834 N N . ALA B 1 217 ? 24.562 -11.188 3.49 1 98.69 217 ALA B N 1
ATOM 3835 C CA . ALA B 1 217 ? 24.875 -9.883 2.9 1 98.69 217 ALA B CA 1
ATOM 3836 C C . ALA B 1 217 ? 23.625 -9.227 2.34 1 98.69 217 ALA B C 1
ATOM 3838 O O . ALA B 1 217 ? 23.422 -8.023 2.494 1 98.69 217 ALA B O 1
ATOM 3839 N N . GLU B 1 218 ? 22.797 -9.961 1.741 1 98.25 218 GLU B N 1
ATOM 3840 C CA . GLU B 1 218 ? 21.531 -9.445 1.228 1 98.25 218 GLU B CA 1
ATOM 3841 C C . GLU B 1 218 ? 20.672 -8.891 2.352 1 98.25 218 GLU B C 1
ATOM 3843 O O . GLU B 1 218 ? 20.062 -7.82 2.209 1 98.25 218 GLU B O 1
ATOM 3848 N N . TYR B 1 219 ? 20.594 -9.688 3.391 1 98.56 219 TYR B N 1
ATOM 3849 C CA . TYR B 1 219 ? 19.812 -9.219 4.539 1 98.56 219 TYR B CA 1
ATOM 3850 C C . TYR B 1 219 ? 20.344 -7.871 5.031 1 98.56 219 TYR B C 1
ATOM 3852 O O . TYR B 1 219 ? 19.547 -6.973 5.348 1 98.56 219 TYR B O 1
ATOM 3860 N N . CYS B 1 220 ? 21.625 -7.738 5.039 1 98.38 220 CYS B N 1
ATOM 3861 C CA . CYS B 1 220 ? 22.25 -6.5 5.504 1 98.38 220 CYS B CA 1
ATOM 3862 C C . CYS B 1 220 ? 21.922 -5.34 4.57 1 98.38 220 CYS B C 1
ATOM 3864 O O . CYS B 1 220 ? 21.734 -4.207 5.023 1 98.38 220 CYS B O 1
ATOM 3866 N N . ILE B 1 221 ? 21.859 -5.562 3.277 1 98.56 221 ILE B N 1
ATOM 3867 C CA . ILE B 1 221 ? 21.484 -4.531 2.314 1 98.56 221 ILE B CA 1
ATOM 3868 C C . ILE B 1 221 ? 20.109 -3.979 2.654 1 98.56 221 ILE B C 1
ATOM 3870 O O . ILE B 1 221 ? 19.922 -2.762 2.752 1 98.56 221 ILE B O 1
ATOM 3874 N N . VAL B 1 222 ? 19.156 -4.84 2.871 1 98.31 222 VAL B N 1
ATOM 3875 C CA . VAL B 1 222 ? 17.766 -4.453 3.096 1 98.31 222 VAL B CA 1
ATOM 3876 C C . VAL B 1 222 ? 17.641 -3.762 4.449 1 98.31 222 VAL B C 1
ATOM 3878 O O . VAL B 1 222 ? 16.953 -2.74 4.57 1 98.31 222 VAL B O 1
ATOM 3881 N N . ILE B 1 223 ? 18.312 -4.301 5.457 1 98.56 223 ILE B N 1
ATOM 3882 C CA . ILE B 1 223 ? 18.25 -3.699 6.785 1 98.56 223 ILE B CA 1
ATOM 3883 C C . ILE B 1 223 ? 18.875 -2.305 6.746 1 98.56 223 ILE B C 1
ATOM 3885 O O . ILE B 1 223 ? 18.344 -1.367 7.352 1 98.56 223 ILE B O 1
ATOM 3889 N N . SER B 1 224 ? 19.969 -2.168 6.023 1 98.75 224 SER B N 1
ATOM 3890 C CA . SER B 1 224 ? 20.594 -0.859 5.855 1 98.75 224 SER B CA 1
ATOM 3891 C C . SER B 1 224 ? 19.672 0.102 5.113 1 98.75 224 SER B C 1
ATOM 3893 O O . SER B 1 224 ? 19.609 1.285 5.449 1 98.75 224 SER B O 1
ATOM 3895 N N . ASN B 1 225 ? 19.016 -0.375 4.137 1 98.75 225 ASN B N 1
ATOM 3896 C CA . ASN B 1 225 ? 18.062 0.431 3.393 1 98.75 225 ASN B CA 1
ATOM 3897 C C . ASN B 1 225 ? 16.922 0.915 4.285 1 98.75 225 ASN B C 1
ATOM 3899 O O . ASN B 1 225 ? 16.562 2.094 4.262 1 98.75 225 ASN B O 1
ATOM 3903 N N . ILE B 1 226 ? 16.375 0.042 5.059 1 98.75 226 ILE B N 1
ATOM 3904 C CA . ILE B 1 226 ? 15.305 0.394 5.988 1 98.75 226 ILE B CA 1
ATOM 3905 C C . ILE B 1 226 ? 15.812 1.427 6.992 1 98.75 226 ILE B C 1
ATOM 3907 O O . ILE B 1 226 ? 15.125 2.41 7.281 1 98.75 226 ILE B O 1
ATOM 3911 N N . ALA B 1 227 ? 17.016 1.16 7.477 1 98.75 227 ALA B N 1
ATOM 3912 C CA . ALA B 1 227 ? 17.609 2.102 8.414 1 98.75 227 ALA B CA 1
ATOM 3913 C C . ALA B 1 227 ? 17.781 3.48 7.781 1 98.75 227 ALA B C 1
ATOM 3915 O O . ALA B 1 227 ? 17.531 4.5 8.43 1 98.75 227 ALA B O 1
ATOM 3916 N N . PHE B 1 228 ? 18.234 3.52 6.59 1 98.81 228 PHE B N 1
ATOM 3917 C CA . PHE B 1 228 ? 18.406 4.785 5.887 1 98.81 228 PHE B CA 1
ATOM 3918 C C . PHE B 1 228 ? 17.109 5.57 5.844 1 98.81 228 PHE B C 1
ATOM 3920 O O . PHE B 1 228 ? 17.062 6.742 6.219 1 98.81 228 PHE B O 1
ATOM 3927 N N . HIS B 1 229 ? 16.047 4.922 5.441 1 98.56 229 HIS B N 1
ATOM 3928 C CA . HIS B 1 229 ? 14.773 5.602 5.305 1 98.56 229 HIS B CA 1
ATOM 3929 C C . HIS B 1 229 ? 14.18 5.938 6.672 1 98.56 229 HIS B C 1
ATOM 3931 O O . HIS B 1 229 ? 13.375 6.863 6.793 1 98.56 229 HIS B O 1
ATOM 3937 N N . SER B 1 230 ? 14.609 5.25 7.711 1 98.38 230 SER B N 1
ATOM 3938 C CA . SER B 1 230 ? 14.125 5.531 9.062 1 98.38 230 SER B CA 1
ATOM 3939 C C . SER B 1 230 ? 14.719 6.824 9.602 1 98.38 230 SER B C 1
ATOM 3941 O O . SER B 1 230 ? 14.289 7.328 10.641 1 98.38 230 SER B O 1
ATOM 3943 N N . THR B 1 231 ? 15.695 7.379 8.938 1 98.44 231 THR B N 1
ATOM 3944 C CA . THR B 1 231 ? 16.297 8.633 9.383 1 98.44 231 THR B CA 1
ATOM 3945 C C . THR B 1 231 ? 15.281 9.773 9.297 1 98.44 231 THR B C 1
ATOM 3947 O O . THR B 1 231 ? 15.477 10.836 9.883 1 98.44 231 THR B O 1
ATOM 3950 N N . LEU B 1 232 ? 14.227 9.492 8.562 1 97.5 232 LEU B N 1
ATOM 3951 C CA . LEU B 1 232 ? 13.133 10.453 8.523 1 97.5 232 LEU B CA 1
ATOM 3952 C C . LEU B 1 232 ? 12.609 10.742 9.922 1 97.5 232 LEU B C 1
ATOM 3954 O O . LEU B 1 232 ? 11.969 11.773 10.156 1 97.5 232 LEU B O 1
ATOM 3958 N N . TYR B 1 233 ? 12.883 9.789 10.828 1 97.5 233 TYR B N 1
ATOM 3959 C CA . TYR B 1 233 ? 12.547 9.953 12.234 1 97.5 233 TYR B CA 1
ATOM 3960 C C . TYR B 1 233 ? 13.164 11.227 12.797 1 97.5 233 TYR B C 1
ATOM 3962 O O . TYR B 1 233 ? 12.516 11.953 13.562 1 97.5 233 TYR B O 1
ATOM 3970 N N . TYR B 1 234 ? 14.359 11.547 12.398 1 97 234 TYR B N 1
ATOM 3971 C CA . TYR B 1 234 ? 15.07 12.742 12.836 1 97 234 TYR B CA 1
ATOM 3972 C C . TYR B 1 234 ? 14.688 13.945 11.992 1 97 234 TYR B C 1
ATOM 3974 O O . TYR B 1 234 ? 14.531 15.055 12.508 1 97 234 TYR B O 1
ATOM 3982 N N . ASP B 1 235 ? 14.523 13.734 10.719 1 95.94 235 ASP B N 1
ATOM 3983 C CA . ASP B 1 235 ? 14.266 14.82 9.773 1 95.94 235 ASP B CA 1
ATOM 3984 C C . ASP B 1 235 ? 12.922 15.484 10.07 1 95.94 235 ASP B C 1
ATOM 3986 O O . ASP B 1 235 ? 12.812 16.719 10.008 1 95.94 235 ASP B O 1
ATOM 3990 N N . PHE B 1 236 ? 11.945 14.664 10.375 1 95.25 236 PHE B N 1
ATOM 3991 C CA . PHE B 1 236 ? 10.602 15.188 10.586 1 95.25 236 PHE B CA 1
ATOM 3992 C C . PHE B 1 236 ? 10.219 15.102 12.062 1 95.25 236 PHE B C 1
ATOM 3994 O O . PHE B 1 236 ? 9.055 14.867 12.391 1 95.25 236 PHE B O 1
ATOM 4001 N N . HIS B 1 237 ? 11.219 15.227 12.844 1 94 237 HIS B N 1
ATOM 4002 C CA . HIS B 1 237 ? 10.969 15.234 14.281 1 94 237 HIS B CA 1
ATOM 4003 C C . HIS B 1 237 ? 10.016 16.359 14.664 1 94 237 HIS B C 1
ATOM 4005 O O . HIS B 1 237 ? 10.188 17.5 14.234 1 94 237 HIS B O 1
ATOM 4011 N N . GLY B 1 238 ? 8.953 16.062 15.445 1 92.12 238 GLY B N 1
ATOM 4012 C CA . GLY B 1 238 ? 8 17.062 15.898 1 92.12 238 GLY B CA 1
ATOM 4013 C C . GLY B 1 238 ? 6.902 17.344 14.898 1 92.12 238 GLY B C 1
ATOM 4014 O O . GLY B 1 238 ? 6.062 18.219 15.117 1 92.12 238 GLY B O 1
ATOM 4015 N N . LYS B 1 239 ? 6.918 16.672 13.828 1 94 239 LYS B N 1
ATOM 4016 C CA . LYS B 1 239 ? 5.871 16.859 12.828 1 94 239 LYS B CA 1
ATOM 4017 C C . LYS B 1 239 ? 4.84 15.742 12.898 1 94 239 LYS B C 1
ATOM 4019 O O . LYS B 1 239 ? 5.086 14.703 13.508 1 94 239 LYS B O 1
ATOM 4024 N N . SER B 1 240 ? 3.65 15.992 12.359 1 93.75 240 SER B N 1
ATOM 4025 C CA . SER B 1 240 ? 2.574 15.016 12.289 1 93.75 240 SER B CA 1
ATOM 4026 C C . SER B 1 240 ? 1.877 15.055 10.938 1 93.75 240 SER B C 1
ATOM 4028 O O . SER B 1 240 ? 1.879 16.094 10.266 1 93.75 240 SER B O 1
ATOM 4030 N N . VAL B 1 241 ? 1.421 13.867 10.523 1 93.38 241 VAL B N 1
ATOM 4031 C CA . VAL B 1 241 ? 0.505 13.812 9.391 1 93.38 241 VAL B CA 1
ATOM 4032 C C . VAL B 1 241 ? -0.918 14.102 9.859 1 93.38 241 VAL B C 1
ATOM 4034 O O . VAL B 1 241 ? -1.487 13.336 10.641 1 93.38 241 VAL B O 1
ATOM 4037 N N . ILE B 1 242 ? -1.47 15.156 9.328 1 91.31 242 ILE B N 1
ATOM 4038 C CA . ILE B 1 242 ? -2.74 15.633 9.875 1 91.31 242 ILE B CA 1
ATOM 4039 C C . ILE B 1 242 ? -3.758 15.781 8.742 1 91.31 242 ILE B C 1
ATOM 4041 O O . ILE B 1 242 ? -3.398 16.141 7.621 1 91.31 242 ILE B O 1
ATOM 4045 N N . LEU B 1 243 ? -4.934 15.391 8.992 1 92.62 243 LEU B N 1
ATOM 4046 C CA . LEU B 1 243 ? -6.074 15.766 8.164 1 92.62 243 LEU B CA 1
ATOM 4047 C C . LEU B 1 243 ? -6.754 17.016 8.703 1 92.62 243 LEU B C 1
ATOM 4049 O O . LEU B 1 243 ? -7.453 16.953 9.719 1 92.62 243 LEU B O 1
ATOM 4053 N N . ALA B 1 244 ? -6.477 18.172 8.055 1 88.38 244 ALA B N 1
ATOM 4054 C CA . ALA B 1 244 ? -6.906 19.469 8.562 1 88.38 244 ALA B CA 1
ATOM 4055 C C . ALA B 1 244 ? -7.535 20.312 7.457 1 88.38 244 ALA B C 1
ATOM 4057 O O . ALA B 1 244 ? -7.371 20.016 6.273 1 88.38 244 ALA B O 1
ATOM 4058 N N . PRO B 1 245 ? -8.32 21.297 7.895 1 86.19 245 PRO B N 1
ATOM 4059 C CA . PRO B 1 245 ? -8.859 22.203 6.883 1 86.19 245 PRO B CA 1
ATOM 4060 C C . PRO B 1 245 ? -7.766 22.875 6.055 1 86.19 245 PRO B C 1
ATOM 4062 O O . PRO B 1 245 ? -6.703 23.219 6.59 1 86.19 245 PRO B O 1
ATOM 4065 N N . SER B 1 246 ? -8.008 22.844 4.77 1 78.75 246 SER B N 1
ATOM 4066 C CA . SER B 1 246 ? -7.035 23.484 3.883 1 78.75 246 SER B CA 1
ATOM 4067 C C . SER B 1 246 ? -6.891 24.969 4.195 1 78.75 246 SER B C 1
ATOM 4069 O O . SER B 1 246 ? -7.855 25.625 4.594 1 78.75 246 SER B O 1
ATOM 4071 N N . VAL B 1 247 ? -5.754 25.438 4.277 1 59.62 247 VAL B N 1
ATOM 4072 C CA . VAL B 1 247 ? -5.469 26.844 4.512 1 59.62 247 VAL B CA 1
ATOM 4073 C C . VAL B 1 247 ? -5.988 27.672 3.338 1 59.62 247 VAL B C 1
ATOM 4075 O O . VAL B 1 247 ? -5.719 27.359 2.178 1 59.62 247 VAL B O 1
ATOM 4078 N N . GLY B 1 248 ? -7.023 28.688 3.504 1 53.31 248 GLY B N 1
ATOM 4079 C CA . GLY B 1 248 ? -7.551 29.672 2.576 1 53.31 248 GLY B CA 1
ATOM 4080 C C . GLY B 1 248 ? -8.969 29.375 2.123 1 53.31 248 GLY B C 1
ATOM 4081 O O . GLY B 1 248 ? -9.547 30.125 1.337 1 53.31 248 GLY B O 1
ATOM 4082 N N . VAL B 1 249 ? -9.336 28.125 2.006 1 46.84 249 VAL B N 1
ATOM 4083 C CA . VAL B 1 249 ? -10.711 27.953 1.54 1 46.84 249 VAL B CA 1
ATOM 4084 C C . VAL B 1 249 ? -11.68 28.531 2.562 1 46.84 249 VAL B C 1
ATOM 4086 O O . VAL B 1 249 ? -11.766 28.062 3.697 1 46.84 249 VAL B O 1
ATOM 4089 N N . GLY B 1 250 ? -11.867 29.812 2.562 1 39.56 250 GLY B N 1
ATOM 4090 C CA . GLY B 1 250 ? -12.992 30.453 3.205 1 39.56 250 GLY B CA 1
ATOM 4091 C C . GLY B 1 250 ? -14.25 29.609 3.207 1 39.56 250 GLY B C 1
ATOM 4092 O O . GLY B 1 250 ? -14.43 28.75 2.336 1 39.56 250 GLY B O 1
ATOM 4093 N N . THR B 1 251 ? -14.773 29.328 4.398 1 40.38 251 THR B N 1
ATOM 4094 C CA . THR B 1 251 ? -16.078 28.734 4.668 1 40.38 251 THR B CA 1
ATOM 4095 C C . THR B 1 251 ? -17.109 29.203 3.641 1 40.38 251 THR B C 1
ATOM 4097 O O . THR B 1 251 ? -18.266 29.422 3.977 1 40.38 251 THR B O 1
ATOM 4100 N N . SER B 1 252 ? -16.781 29.844 2.631 1 36.88 252 SER B N 1
ATOM 4101 C CA . SER B 1 252 ? -17.859 30.516 1.919 1 36.88 252 SER B CA 1
ATOM 4102 C C . SER B 1 252 ? -18.969 29.531 1.549 1 36.88 252 SER B C 1
ATOM 4104 O O . SER B 1 252 ? -20.141 29.922 1.433 1 36.88 252 SER B O 1
ATOM 4106 N N . GLY B 1 253 ? -18.703 28.391 1.022 1 38.09 253 GLY B N 1
ATOM 4107 C CA . GLY B 1 253 ? -19.844 27.75 0.379 1 38.09 253 GLY B CA 1
ATOM 4108 C C . GLY B 1 253 ? -20.719 26.984 1.347 1 38.09 253 GLY B C 1
ATOM 4109 O O . GLY B 1 253 ? -21.484 26.109 0.94 1 38.09 253 GLY B O 1
ATOM 4110 N N . TYR B 1 254 ? -20.422 27.031 2.619 1 41.75 254 TYR B N 1
ATOM 4111 C CA . TYR B 1 254 ? -21.266 26.25 3.512 1 41.75 254 TYR B CA 1
ATOM 4112 C C . TYR B 1 254 ? -22.594 26.938 3.746 1 41.75 254 TYR B C 1
ATOM 4114 O O . TYR B 1 254 ? -22.641 28.062 4.23 1 41.75 254 TYR B O 1
ATOM 4122 N N . SER B 1 255 ? -23.5 26.812 2.822 1 41.38 255 SER B N 1
ATOM 4123 C CA . SER B 1 255 ? -24.812 27.25 3.285 1 41.38 255 SER B CA 1
ATOM 4124 C C . SER B 1 255 ? -25.375 26.312 4.344 1 41.38 255 SER B C 1
ATOM 4126 O O . SER B 1 255 ? -25.484 25.109 4.105 1 41.38 255 SER B O 1
ATOM 4128 N N . LEU B 1 256 ? -25.297 26.672 5.527 1 44.06 256 LEU B N 1
ATOM 4129 C CA . LEU B 1 256 ? -26 25.953 6.594 1 44.06 256 LEU B CA 1
ATOM 4130 C C . LEU B 1 256 ? -27.438 25.688 6.203 1 44.06 256 LEU B C 1
ATOM 4132 O O . LEU B 1 256 ? -28.125 26.562 5.672 1 44.06 256 LEU B O 1
ATOM 4136 N N . LEU B 1 257 ? -27.75 24.516 6.016 1 45.38 257 LEU B N 1
ATOM 4137 C CA . LEU B 1 257 ? -29.172 24.266 5.773 1 45.38 257 LEU B CA 1
ATOM 4138 C C . LEU B 1 257 ? -30.031 24.875 6.883 1 45.38 257 LEU B C 1
ATOM 4140 O O . LEU B 1 257 ? -29.641 24.844 8.055 1 45.38 257 LEU B O 1
ATOM 4144 N N . PRO B 1 258 ? -30.969 25.781 6.539 1 42.78 258 PRO B N 1
ATOM 4145 C CA . PRO B 1 258 ? -31.875 26.375 7.508 1 42.78 258 PRO B CA 1
ATOM 4146 C C . PRO B 1 258 ? -32.5 25.359 8.438 1 42.78 258 PRO B C 1
ATOM 4148 O O . PRO B 1 258 ? -32.969 24.312 7.984 1 42.78 258 PRO B O 1
ATOM 4151 N N . THR B 1 259 ? -32.062 25.234 9.633 1 41.78 259 THR B N 1
ATOM 4152 C CA . THR B 1 259 ? -32.781 24.469 10.648 1 41.78 259 THR B CA 1
ATOM 4153 C C . THR B 1 259 ? -34.188 24.984 10.805 1 41.78 259 THR B C 1
ATOM 4155 O O . THR B 1 259 ? -34.406 26.094 11.281 1 41.78 259 THR B O 1
ATOM 4158 N N . LEU B 1 260 ? -35.156 24.828 9.891 1 39.12 260 LEU B N 1
ATOM 4159 C CA . LEU B 1 260 ? -36.531 25.203 10.18 1 39.12 260 LEU B CA 1
ATOM 4160 C C . LEU B 1 260 ? -37.031 24.531 11.469 1 39.12 260 LEU B C 1
ATOM 4162 O O . LEU B 1 260 ? -37.156 23.312 11.531 1 39.12 260 LEU B O 1
ATOM 4166 N N . ILE B 1 261 ? -36.688 25.016 12.617 1 39.97 261 ILE B N 1
ATOM 4167 C CA . ILE B 1 261 ? -37.438 24.672 13.812 1 39.97 261 ILE B CA 1
ATOM 4168 C C . ILE B 1 261 ? -38.875 25.203 13.711 1 39.97 261 ILE B C 1
ATOM 4170 O O . ILE B 1 261 ? -39.094 26.422 13.766 1 39.97 261 ILE B O 1
ATOM 4174 N N . GLU B 1 262 ? -39.75 24.812 12.828 1 35.03 262 GLU B N 1
ATOM 4175 C CA . GLU B 1 262 ? -41.156 25.203 12.984 1 35.03 262 GLU B CA 1
ATOM 4176 C C . GLU B 1 262 ? -41.688 24.797 14.352 1 35.03 262 GLU B C 1
ATOM 4178 O O . GLU B 1 262 ? -41.688 23.609 14.688 1 35.03 262 GLU B O 1
ATOM 4183 N N . LYS B 1 263 ? -41.719 25.719 15.383 1 35.25 263 LYS B N 1
ATOM 4184 C CA . LYS B 1 263 ? -42.594 25.672 16.562 1 35.25 263 LYS B CA 1
ATOM 4185 C C . LYS B 1 263 ? -44.062 25.672 16.172 1 35.25 263 LYS B C 1
ATOM 4187 O O . LYS B 1 263 ? -44.562 26.641 15.578 1 35.25 263 LYS B O 1
ATOM 4192 N N . ASP B 1 264 ? -44.656 24.609 15.742 1 31.02 264 ASP B N 1
ATOM 4193 C CA . ASP B 1 264 ? -46.125 24.547 15.781 1 31.02 264 ASP B CA 1
ATOM 4194 C C . ASP B 1 264 ? -46.625 24.891 17.172 1 31.02 264 ASP B C 1
ATOM 4196 O O . ASP B 1 264 ? -46.344 24.188 18.141 1 31.02 264 ASP B O 1
ATOM 4200 N N . THR B 1 265 ? -46.656 26.125 17.562 1 27.86 265 THR B N 1
ATOM 4201 C CA . THR B 1 265 ? -47.781 26.547 18.406 1 27.86 265 THR B CA 1
ATOM 4202 C C . THR B 1 265 ? -49.094 26.391 17.688 1 27.86 265 THR B C 1
ATOM 4204 O O . THR B 1 265 ? -49.188 26.594 16.469 1 27.86 265 THR B O 1
#

Radius of gyration: 26.07 Å; Cα contacts (8 Å, |Δi|>4): 791; chains: 2; bounding box: 89×68×50 Å

InterPro domains:
  IPR019402 CWH43-like, N-terminal domain [PF10277] (13-238)
  IPR039545 Post-GPI attachment to proteins factor 2 [PTHR12892] (7-244)